Protein 8VEJ (pdb70)

Structure (mmCIF, N/CA/C/O backbone):
data_8VEJ
#
_entry.id   8VEJ
#
_cell.length_a   72.607
_cell.length_b   45.962
_cell.length_c   73.664
_cell.angle_alpha   90.000
_cell.angle_beta   104.050
_cell.angle_gamma   90.000
#
_symmetry.space_group_name_H-M   'P 1 21 1'
#
loop_
_entity.id
_entity.type
_entity.pdbx_description
1 polymer CHD_buttress
2 non-polymer 'CHOLIC ACID'
#
loop_
_atom_site.group_PDB
_atom_site.id
_atom_site.type_symbol
_atom_site.label_atom_id
_atom_site.label_alt_id
_atom_site.label_comp_id
_atom_site.label_asym_id
_atom_site.label_entity_id
_atom_site.label_seq_id
_atom_site.pdbx_PDB_ins_code
_atom_site.Cartn_x
_atom_site.Cartn_y
_atom_site.Cartn_z
_atom_site.occupancy
_atom_site.B_iso_or_equiv
_atom_site.auth_seq_id
_atom_site.auth_comp_id
_atom_site.auth_asym_id
_atom_site.auth_atom_id
_atom_site.pdbx_PDB_model_num
ATOM 1 N N . PRO A 1 3 ? 21.75000 -10.89473 -13.21117 1.000 87.35721 3 PRO A N 1
ATOM 2 C CA . PRO A 1 3 ? 21.85908 -12.16819 -13.93193 1.000 87.36562 3 PRO A CA 1
ATOM 3 C C . PRO A 1 3 ? 21.76737 -13.37514 -13.00370 1.000 92.11674 3 PRO A C 1
ATOM 4 O O . PRO A 1 3 ? 21.65987 -14.50580 -13.47837 1.000 96.02402 3 PRO A O 1
ATOM 8 N N . SER A 1 4 ? 21.80907 -13.13228 -11.69083 1.000 86.58821 4 SER A N 1
ATOM 9 C CA . SER A 1 4 ? 21.65707 -14.21953 -10.73138 1.000 83.69421 4 SER A CA 1
ATOM 10 C C . SER A 1 4 ? 20.26162 -14.82742 -10.76916 1.000 92.39244 4 SER A C 1
ATOM 11 O O . SER A 1 4 ? 20.06931 -15.93871 -10.26422 1.000 90.94290 4 SER A O 1
ATOM 14 N N . ALA A 1 5 ? 19.28674 -14.12546 -11.35295 1.000 94.39729 5 ALA A N 1
ATOM 15 C CA . ALA A 1 5 ? 17.96264 -14.70224 -11.54537 1.000 94.70028 5 ALA A CA 1
ATOM 16 C C . ALA A 1 5 ? 17.97302 -15.83276 -12.56513 1.000 102.94498 5 ALA A C 1
ATOM 17 O O . ALA A 1 5 ? 17.02777 -16.62769 -12.60006 1.000 106.13845 5 ALA A O 1
ATOM 19 N N . GLU A 1 6 ? 19.01475 -15.91748 -13.39710 1.000 114.53174 6 GLU A N 1
ATOM 20 C CA . GLU A 1 6 ? 19.13627 -17.04015 -14.32121 1.000 119.49165 6 GLU A CA 1
ATOM 21 C C . GLU A 1 6 ? 19.40101 -18.34022 -13.57372 1.000 115.96498 6 GLU A C 1
ATOM 22 O O . GLU A 1 6 ? 18.83044 -19.38471 -13.90932 1.000 115.56669 6 GLU A O 1
ATOM 28 N N . ILE A 1 7 ? 20.26684 -18.29479 -12.55853 1.000 109.98467 7 ILE A N 1
ATOM 29 C CA . ILE A 1 7 ? 20.61615 -19.50428 -11.82190 1.000 104.15221 7 ILE A CA 1
ATOM 30 C C . ILE A 1 7 ? 19.43180 -19.99338 -10.99733 1.000 99.85709 7 ILE A C 1
ATOM 31 O O . ILE A 1 7 ? 19.24213 -21.20431 -10.82669 1.000 100.42600 7 ILE A O 1
ATOM 36 N N . PHE A 1 8 ? 18.61089 -19.07437 -10.48391 1.000 96.03928 8 PHE A N 1
ATOM 37 C CA . PHE A 1 8 ? 17.42793 -19.48391 -9.73421 1.000 92.14864 8 PHE A CA 1
ATOM 38 C C . PHE A 1 8 ? 16.37670 -20.09443 -10.65291 1.000 105.32266 8 PHE A C 1
ATOM 39 O O . PHE A 1 8 ? 15.73444 -21.08890 -10.29548 1.000 104.42582 8 PHE A O 1
ATOM 47 N N . GLU A 1 9 ? 16.18841 -19.51336 -11.84093 1.000 124.61687 9 GLU A N 1
ATOM 48 C CA . GLU A 1 9 ? 15.22131 -20.05464 -12.79038 1.000 125.74316 9 GLU A CA 1
ATOM 49 C C . GLU A 1 9 ? 15.62884 -21.43632 -13.28619 1.000 126.54809 9 GLU A C 1
ATOM 50 O O . GLU A 1 9 ? 14.76434 -22.28847 -13.52197 1.000 127.29669 9 GLU A O 1
ATOM 56 N N . ASP A 1 10 ? 16.93175 -21.67945 -13.44439 1.000 99.22547 10 ASP A N 1
ATOM 57 C CA . ASP A 1 10 ? 17.38524 -22.98196 -13.92088 1.000 96.15842 10 ASP A CA 1
ATOM 58 C C . ASP A 1 10 ? 17.16866 -24.06124 -12.86687 1.000 99.62347 10 ASP A C 1
ATOM 59 O O . ASP A 1 10 ? 16.82299 -25.20099 -13.20057 1.000 102.87428 10 ASP A O 1
ATOM 64 N N . PHE A 1 11 ? 17.37470 -23.72447 -11.59034 1.000 92.52911 11 PHE A N 1
ATOM 65 C CA . PHE A 1 11 ? 17.03011 -24.65305 -10.51832 1.000 83.50614 11 PHE A CA 1
ATOM 66 C C . PHE A 1 11 ? 15.53383 -24.92955 -10.49566 1.000 85.78802 11 PHE A C 1
ATOM 67 O O . PHE A 1 11 ? 15.10793 -26.07812 -10.32213 1.000 92.83119 11 PHE A O 1
ATOM 75 N N . LEU A 1 12 ? 14.71927 -23.88541 -10.66873 1.000 92.28740 12 LEU A N 1
ATOM 76 C CA . LEU A 1 12 ? 13.27261 -24.05912 -10.69446 1.000 96.22508 12 LEU A CA 1
ATOM 77 C C . LEU A 1 12 ? 12.81579 -24.88565 -11.88853 1.000 105.16326 12 LEU A C 1
ATOM 78 O O . LEU A 1 12 ? 11.74560 -25.49880 -11.82962 1.000 108.38389 12 LEU A O 1
ATOM 83 N N . ASP A 1 13 ? 13.59742 -24.90936 -12.96607 1.000 107.27335 13 ASP A N 1
ATOM 84 C CA . ASP A 1 13 ? 13.30332 -25.77059 -14.10480 1.000 105.30667 13 ASP A CA 1
ATOM 85 C C . ASP A 1 13 ? 13.57026 -27.22392 -13.73127 1.000 109.12015 13 ASP A C 1
ATOM 86 O O . ASP A 1 13 ? 14.69666 -27.58062 -13.37057 1.000 111.07724 13 ASP A O 1
ATOM 91 N N . TRP A 1 14 ? 12.54032 -28.06246 -13.81792 1.000 113.68449 14 TRP A N 1
ATOM 92 C CA . TRP A 1 14 ? 12.63927 -29.47309 -13.46013 1.000 114.46675 14 TRP A CA 1
ATOM 93 C C . TRP A 1 14 ? 12.57215 -30.31017 -14.73129 1.000 117.41677 14 TRP A C 1
ATOM 94 O O . TRP A 1 14 ? 11.53609 -30.34281 -15.40474 1.000 119.95693 14 TRP A O 1
ATOM 105 N N . TYR A 1 15 ? 13.67549 -30.98546 -15.04667 1.000 104.66603 15 TYR A N 1
ATOM 106 C CA . TYR A 1 15 ? 13.77882 -31.84871 -16.22232 1.000 96.87029 15 TYR A CA 1
ATOM 107 C C . TYR A 1 15 ? 13.36539 -31.12785 -17.50294 1.000 104.19466 15 TYR A C 1
ATOM 108 O O . TYR A 1 15 ? 13.84557 -31.44888 -18.58988 1.000 103.87654 15 TYR A O 1
ATOM 117 N N . GLU A 1 22 ? 21.74730 -37.83535 -14.86652 1.000 112.04253 22 GLU A N 1
ATOM 118 C CA . GLU A 1 22 ? 22.89260 -37.39552 -15.65400 1.000 108.23127 22 GLU A CA 1
ATOM 119 C C . GLU A 1 22 ? 22.61899 -36.05274 -16.32237 1.000 127.25189 22 GLU A C 1
ATOM 120 O O . GLU A 1 22 ? 23.53861 -35.27231 -16.56373 1.000 124.96964 22 GLU A O 1
ATOM 122 N N . GLU A 1 23 ? 21.34344 -35.78972 -16.61427 1.000 142.94114 23 GLU A N 1
ATOM 123 C CA . GLU A 1 23 ? 20.97794 -34.56518 -17.32040 1.000 142.13330 23 GLU A CA 1
ATOM 124 C C . GLU A 1 23 ? 21.27437 -33.32954 -16.47890 1.000 138.78788 23 GLU A C 1
ATOM 125 O O . GLU A 1 23 ? 21.82396 -32.34197 -16.98076 1.000 138.27918 23 GLU A O 1
ATOM 127 N N . ILE A 1 24 ? 20.91575 -33.36521 -15.19416 1.000 117.63036 24 ILE A N 1
ATOM 128 C CA . ILE A 1 24 ? 21.14226 -32.21054 -14.32892 1.000 111.88888 24 ILE A CA 1
ATOM 129 C C . ILE A 1 24 ? 22.63468 -31.98861 -14.11393 1.000 108.76316 24 ILE A C 1
ATOM 130 O O . ILE A 1 24 ? 23.10791 -30.84593 -14.08653 1.000 106.46972 24 ILE A O 1
ATOM 135 N N . ILE A 1 25 ? 23.40127 -33.07262 -13.97686 1.000 104.11305 25 ILE A N 1
ATOM 136 C CA . ILE A 1 25 ? 24.84143 -32.94546 -13.76279 1.000 104.01986 25 ILE A CA 1
ATOM 137 C C . ILE A 1 25 ? 25.50811 -32.31357 -14.97880 1.000 102.47409 25 ILE A C 1
ATOM 138 O O . ILE A 1 25 ? 26.33139 -31.39896 -14.85366 1.000 100.74107 25 ILE A O 1
ATOM 143 N N . GLU A 1 26 ? 25.15839 -32.78881 -16.17605 1.000 96.90313 26 GLU A N 1
ATOM 144 C CA . GLU A 1 26 ? 25.79637 -32.27644 -17.38368 1.000 88.25725 26 GLU A CA 1
ATOM 145 C C . GLU A 1 26 ? 25.34877 -30.85557 -17.70056 1.000 81.94351 26 GLU A C 1
ATOM 146 O O . GLU A 1 26 ? 26.12486 -30.07546 -18.26420 1.000 71.69401 26 GLU A O 1
ATOM 152 N N . SER A 1 27 ? 24.11071 -30.50029 -17.35043 1.000 89.27311 27 SER A N 1
ATOM 153 C CA . SER A 1 27 ? 23.67038 -29.11940 -17.51765 1.000 93.36563 27 SER A CA 1
ATOM 154 C C . SER A 1 27 ? 24.34333 -28.20412 -16.50258 1.000 88.80900 27 SER A C 1
ATOM 155 O O . SER A 1 27 ? 24.71900 -27.07245 -16.83110 1.000 85.41929 27 SER A O 1
ATOM 158 N N . THR A 1 28 ? 24.50456 -28.67839 -15.26475 1.000 85.84483 28 THR A N 1
ATOM 159 C CA . THR A 1 28 ? 25.18523 -27.88691 -14.24452 1.000 80.44371 28 THR A CA 1
ATOM 160 C C . THR A 1 28 ? 26.64340 -27.65292 -14.61742 1.000 82.24477 28 THR A C 1
ATOM 161 O O . THR A 1 28 ? 27.15695 -26.53446 -14.49366 1.000 88.18501 28 THR A O 1
ATOM 165 N N . ASP A 1 29 ? 27.32834 -28.70454 -15.07552 1.000 81.69206 29 ASP A N 1
ATOM 166 C CA . ASP A 1 29 ? 28.71769 -28.55679 -15.49619 1.000 81.48145 29 ASP A CA 1
ATOM 167 C C . ASP A 1 29 ? 28.84505 -27.53818 -16.62110 1.000 89.24403 29 ASP A C 1
ATOM 168 O O . ASP A 1 29 ? 29.79956 -26.75380 -16.65302 1.000 90.87827 29 ASP A O 1
ATOM 173 N N . LYS A 1 30 ? 27.88469 -27.52654 -17.54794 1.000 86.17495 30 LYS A N 1
ATOM 174 C CA . LYS A 1 30 ? 27.91167 -26.54048 -18.62278 1.000 81.74286 30 LYS A CA 1
ATOM 175 C C . LYS A 1 30 ? 27.64919 -25.13645 -18.09280 1.000 87.51876 30 LYS A C 1
ATOM 176 O O . LYS A 1 30 ? 28.25043 -24.16671 -18.56833 1.000 98.63298 30 LYS A O 1
ATOM 182 N N . ARG A 1 31 ? 26.75744 -25.00691 -17.10701 1.000 83.36298 31 ARG A N 1
ATOM 183 C CA . ARG A 1 31 ? 26.44516 -23.68816 -16.56440 1.000 82.75898 31 ARG A CA 1
ATOM 184 C C . ARG A 1 31 ? 27.60450 -23.13653 -15.74396 1.000 87.00994 31 ARG A C 1
ATOM 185 O O . ARG A 1 31 ? 27.88991 -21.93441 -15.79475 1.000 93.12653 31 ARG A O 1
ATOM 193 N N . VAL A 1 32 ? 28.27969 -23.99573 -14.97751 1.000 85.25653 32 VAL A N 1
ATOM 194 C CA . VAL A 1 32 ? 29.45713 -23.55846 -14.23110 1.000 85.29172 32 VAL A CA 1
ATOM 195 C C . VAL A 1 32 ? 30.56829 -23.15591 -15.19259 1.000 97.90007 32 VAL A C 1
ATOM 196 O O . VAL A 1 32 ? 31.21224 -22.11267 -15.02774 1.000 99.33928 32 VAL A O 1
ATOM 200 N N . GLU A 1 33 ? 30.80304 -23.97769 -16.21886 1.000 105.45051 33 GLU A N 1
ATOM 201 C CA . GLU A 1 33 ? 31.80409 -23.64293 -17.22570 1.000 103.51278 33 GLU A CA 1
ATOM 202 C C . GLU A 1 33 ? 31.40444 -22.41154 -18.02772 1.000 107.48340 33 GLU A C 1
ATOM 203 O O . GLU A 1 33 ? 32.27541 -21.68849 -18.52430 1.000 111.23519 33 GLU A O 1
ATOM 209 N N . ALA A 1 34 ? 30.10157 -22.15689 -18.16683 1.000 107.54596 34 ALA A N 1
ATOM 210 C CA . ALA A 1 34 ? 29.65571 -20.95174 -18.85758 1.000 114.48050 34 ALA A CA 1
ATOM 211 C C . ALA A 1 34 ? 29.96477 -19.70685 -18.03618 1.000 122.83350 34 ALA A C 1
ATOM 212 O O . ALA A 1 34 ? 30.46368 -18.70930 -18.56702 1.000 132.99224 34 ALA A O 1
ATOM 214 N N . ILE A 1 35 ? 29.68004 -19.74965 -16.73234 1.000 114.69879 35 ILE A N 1
ATOM 215 C CA . ILE A 1 35 ? 29.94433 -18.59819 -15.87425 1.000 114.93536 35 ILE A CA 1
ATOM 216 C C . ILE A 1 35 ? 31.44054 -18.32402 -15.78761 1.000 112.57376 35 ILE A C 1
ATOM 217 O O . ILE A 1 35 ? 31.86338 -17.16786 -15.65648 1.000 121.82900 35 ILE A O 1
ATOM 222 N N . VAL A 1 36 ? 32.26517 -19.36984 -15.87999 1.000 104.03689 36 VAL A N 1
ATOM 223 C CA . VAL A 1 36 ? 33.71388 -19.17951 -15.87945 1.000 108.09901 36 VAL A CA 1
ATOM 224 C C . VAL A 1 36 ? 34.14358 -18.38709 -17.10815 1.000 118.55126 36 VAL A C 1
ATOM 225 O O . VAL A 1 36 ? 34.87737 -17.39655 -17.00675 1.000 127.06124 36 VAL A O 1
ATOM 229 N N . GLU A 1 37 ? 33.68713 -18.80826 -18.28823 1.000 105.16652 37 GLU A N 1
ATOM 230 C CA . GLU A 1 37 ? 34.00711 -18.10311 -19.52223 1.000 114.41617 37 GLU A CA 1
ATOM 231 C C . GLU A 1 37 ? 33.19660 -16.82603 -19.70343 1.000 126.81780 37 GLU A C 1
ATOM 232 O O . GLU A 1 37 ? 33.43862 -16.09295 -20.66788 1.000 129.94172 37 GLU A O 1
ATOM 238 N N . GLU A 1 38 ? 32.24291 -16.54686 -18.81277 1.000 164.20864 38 GLU A N 1
ATOM 239 C CA . GLU A 1 38 ? 31.49754 -15.29515 -18.84247 1.000 164.19732 38 GLU A CA 1
ATOM 240 C C . GLU A 1 38 ? 32.03896 -14.25425 -17.87303 1.000 163.82820 38 GLU A C 1
ATOM 241 O O . GLU A 1 38 ? 31.81723 -13.05762 -18.08800 1.000 163.89786 38 GLU A O 1
ATOM 247 N N . LEU A 1 39 ? 32.73320 -14.67629 -16.81588 1.000 142.29610 39 LEU A N 1
ATOM 248 C CA . LEU A 1 39 ? 33.39562 -13.75477 -15.90386 1.000 132.46110 39 LEU A CA 1
ATOM 249 C C . LEU A 1 39 ? 34.86746 -13.55019 -16.23605 1.000 134.20556 39 LEU A C 1
ATOM 250 O O . LEU A 1 39 ? 35.48198 -12.61853 -15.70580 1.000 129.33302 39 LEU A O 1
ATOM 255 N N . GLY A 1 40 ? 35.44240 -14.39484 -17.08510 1.000 130.20271 40 GLY A N 1
ATOM 256 C CA . GLY A 1 40 ? 36.78706 -14.21481 -17.60910 1.000 126.92423 40 GLY A CA 1
ATOM 257 C C . GLY A 1 40 ? 37.93808 -14.73636 -16.77201 1.000 119.20000 40 GLY A C 1
ATOM 258 O O . GLY A 1 40 ? 38.92355 -15.23551 -17.31919 1.000 123.85060 40 GLY A O 1
ATOM 259 N N . GLY A 1 41 ? 37.83127 -14.63132 -15.45028 1.000 128.44445 41 GLY A N 1
ATOM 260 C CA . GLY A 1 41 ? 38.94800 -14.98067 -14.59468 1.000 133.02345 41 GLY A CA 1
ATOM 261 C C . GLY A 1 41 ? 39.22829 -16.47161 -14.57583 1.000 129.83498 41 GLY A C 1
ATOM 262 O O . GLY A 1 41 ? 38.34031 -17.30478 -14.75747 1.000 122.35439 41 GLY A O 1
ATOM 263 N N . GLU A 1 42 ? 40.49627 -16.80505 -14.35037 1.000 125.52889 42 GLU A N 1
ATOM 264 C CA . GLU A 1 42 ? 40.91478 -18.19305 -14.23532 1.000 120.51430 42 GLU A CA 1
ATOM 265 C C . GLU A 1 42 ? 40.53387 -18.75373 -12.86963 1.000 126.29474 42 GLU A C 1
ATOM 266 O O . GLU A 1 42 ? 40.45666 -18.02786 -11.87428 1.000 126.78956 42 GLU A O 1
ATOM 272 N N . LEU A 1 43 ? 40.28989 -20.06095 -12.83221 1.000 109.99022 43 LEU A N 1
ATOM 273 C CA . LEU A 1 43 ? 39.84756 -20.72786 -11.61593 1.000 90.88323 43 LEU A CA 1
ATOM 274 C C . LEU A 1 43 ? 41.04138 -21.14025 -10.76489 1.000 87.23896 43 LEU A C 1
ATOM 275 O O . LEU A 1 43 ? 42.06582 -21.59191 -11.28470 1.000 84.45591 43 LEU A O 1
ATOM 280 N N . THR A 1 44 ? 40.89856 -20.98482 -9.45275 1.000 82.40529 44 THR A N 1
ATOM 281 C CA . THR A 1 44 ? 41.94429 -21.34342 -8.50795 1.000 73.61242 44 THR A CA 1
ATOM 282 C C . THR A 1 44 ? 41.71965 -22.75281 -7.96782 1.000 70.04731 44 THR A C 1
ATOM 283 O O . THR A 1 44 ? 40.62515 -23.31357 -8.06063 1.000 69.47748 44 THR A O 1
ATOM 287 N N . GLU A 1 45 ? 42.78430 -23.31987 -7.39061 1.000 69.22676 45 GLU A N 1
ATOM 288 C CA . GLU A 1 45 ? 42.71899 -24.68960 -6.88638 1.000 69.88855 45 GLU A CA 1
ATOM 289 C C . GLU A 1 45 ? 41.64866 -24.84006 -5.81247 1.000 71.45174 45 GLU A C 1
ATOM 290 O O . GLU A 1 45 ? 40.98733 -25.88195 -5.72912 1.000 74.01275 45 GLU A O 1
ATOM 296 N N . GLU A 1 46 ? 41.46868 -23.81463 -4.97644 1.000 73.13947 46 GLU A N 1
ATOM 297 C CA . GLU A 1 46 ? 40.41513 -23.85960 -3.96744 1.000 68.07283 46 GLU A CA 1
ATOM 298 C C . GLU A 1 46 ? 39.04627 -24.00165 -4.61962 1.000 74.81755 46 GLU A C 1
ATOM 299 O O . GLU A 1 46 ? 38.24170 -24.85550 -4.22867 1.000 76.34634 46 GLU A O 1
ATOM 305 N N . MET A 1 47 ? 38.76924 -23.17295 -5.62830 1.000 86.29508 47 MET A N 1
ATOM 306 C CA . MET A 1 47 ? 37.48274 -23.24066 -6.30908 1.000 84.20901 47 MET A CA 1
ATOM 307 C C . MET A 1 47 ? 37.38687 -24.47223 -7.19994 1.000 80.21659 47 MET A C 1
ATOM 308 O O . MET A 1 47 ? 36.29676 -25.03118 -7.36461 1.000 79.12825 47 MET A O 1
ATOM 313 N N . LYS A 1 48 ? 38.51010 -24.90823 -7.77866 1.000 72.37912 48 LYS A N 1
ATOM 314 C CA . LYS A 1 48 ? 38.51051 -26.13730 -8.56666 1.000 67.92783 48 LYS A CA 1
ATOM 315 C C . LYS A 1 48 ? 38.14502 -27.34094 -7.70804 1.000 77.47521 48 LYS A C 1
ATOM 316 O O . LYS A 1 48 ? 37.40652 -28.22907 -8.15010 1.000 72.98213 48 LYS A O 1
ATOM 322 N N . GLU A 1 49 ? 38.65633 -27.38897 -6.47645 1.000 77.34886 49 GLU A N 1
ATOM 323 C CA . GLU A 1 49 ? 38.37026 -28.51028 -5.58975 1.000 75.39565 49 GLU A CA 1
ATOM 324 C C . GLU A 1 49 ? 36.99789 -28.39006 -4.94148 1.000 74.81894 49 GLU A C 1
ATOM 325 O O . GLU A 1 49 ? 36.37381 -29.41086 -4.63059 1.000 73.35517 49 GLU A O 1
ATOM 331 N N . ALA A 1 50 ? 36.51556 -27.16370 -4.72594 1.000 78.85698 50 ALA A N 1
ATOM 332 C CA . ALA A 1 50 ? 35.15379 -26.98857 -4.23486 1.000 77.93303 50 ALA A CA 1
ATOM 333 C C . ALA A 1 50 ? 34.12979 -27.43456 -5.26939 1.000 79.06597 50 ALA A C 1
ATOM 334 O O . ALA A 1 50 ? 33.05900 -27.93420 -4.90541 1.000 78.40624 50 ALA A O 1
ATOM 336 N N . LEU A 1 51 ? 34.44128 -27.26661 -6.55722 1.000 83.89375 51 LEU A N 1
ATOM 337 C CA . LEU A 1 51 ? 33.53620 -27.72301 -7.60661 1.000 78.80514 51 LEU A CA 1
ATOM 338 C C . LEU A 1 51 ? 33.49480 -29.24422 -7.67620 1.000 81.37365 51 LEU A C 1
ATOM 339 O O . LEU A 1 51 ? 32.43273 -29.83151 -7.91400 1.000 81.30351 51 LEU A O 1
ATOM 344 N N . ALA A 1 52 ? 34.64146 -29.89901 -7.47653 1.000 73.98317 52 ALA A N 1
ATOM 345 C CA . ALA A 1 52 ? 34.66481 -31.35785 -7.45956 1.000 78.28721 52 ALA A CA 1
ATOM 346 C C . ALA A 1 52 ? 33.87467 -31.90627 -6.27860 1.000 76.37374 52 ALA A C 1
ATOM 347 O O . ALA A 1 52 ? 33.23122 -32.95676 -6.38834 1.000 77.99125 52 ALA A O 1
ATOM 349 N N . MET A 1 53 ? 33.91278 -31.20900 -5.14044 1.000 75.43104 53 MET A N 1
ATOM 350 C CA . MET A 1 53 ? 33.10923 -31.61971 -3.99405 1.000 75.13000 53 MET A CA 1
ATOM 351 C C . MET A 1 53 ? 31.62189 -31.49851 -4.29816 1.000 80.87269 53 MET A C 1
ATOM 352 O O . MET A 1 53 ? 30.82485 -32.35452 -3.89639 1.000 82.41511 53 MET A O 1
ATOM 357 N N . ALA A 1 54 ? 31.22987 -30.43905 -5.01045 1.000 83.13831 54 ALA A N 1
ATOM 358 C CA . ALA A 1 54 ? 29.82616 -30.26058 -5.36278 1.000 77.67287 54 ALA A CA 1
ATOM 359 C C . ALA A 1 54 ? 29.37639 -31.26699 -6.41308 1.000 83.66552 54 ALA A C 1
ATOM 360 O O . ALA A 1 54 ? 28.21885 -31.70017 -6.39655 1.000 88.21391 54 ALA A O 1
ATOM 362 N N . ARG A 1 55 ? 30.26717 -31.64803 -7.33142 1.000 82.59223 55 ARG A N 1
ATOM 363 C CA . ARG A 1 55 ? 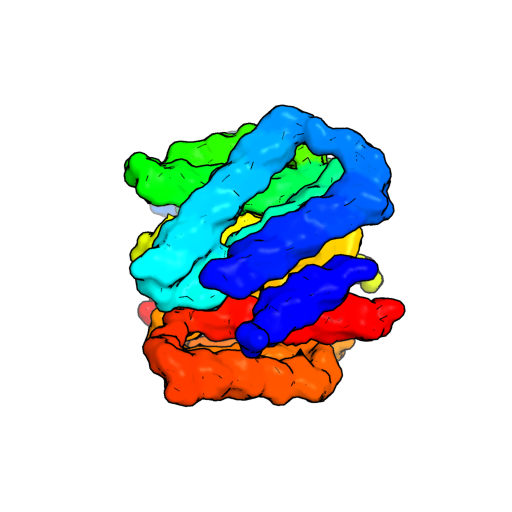29.91029 -32.63417 -8.34460 1.000 84.30091 55 ARG A CA 1
ATOM 364 C C . ARG A 1 55 ? 29.86530 -34.04502 -7.77421 1.000 89.42709 55 ARG A C 1
ATOM 365 O O . ARG A 1 55 ? 29.09646 -34.88109 -8.26178 1.000 93.81758 55 ARG A O 1
ATOM 373 N N . ALA A 1 56 ? 30.67507 -34.32890 -6.75194 1.000 91.36637 56 ALA A N 1
ATOM 374 C CA . ALA A 1 56 ? 30.57174 -35.61263 -6.06869 1.000 93.96198 56 ALA A CA 1
ATOM 375 C C . ALA A 1 56 ? 29.32237 -35.68120 -5.20267 1.000 98.57913 56 ALA A C 1
ATOM 376 O O . ALA A 1 56 ? 28.73189 -36.75667 -5.05042 1.000 101.37319 56 ALA A O 1
ATOM 378 N N . ALA A 1 57 ? 28.90705 -34.54857 -4.63113 1.000 95.79286 57 ALA A N 1
ATOM 379 C CA . ALA A 1 57 ? 27.70775 -34.53196 -3.80150 1.000 95.34847 57 ALA A CA 1
ATOM 380 C C . ALA A 1 57 ? 26.45186 -34.72457 -4.64073 1.000 103.32791 57 ALA A C 1
ATOM 381 O O . ALA A 1 57 ? 25.56482 -35.50236 -4.27006 1.000 114.67159 57 ALA A O 1
ATOM 383 N N . MET A 1 58 ? 26.35482 -34.02441 -5.77349 1.000 96.98221 58 MET A N 1
ATOM 384 C CA . MET A 1 58 ? 25.19657 -34.19203 -6.64173 1.000 100.13315 58 MET A CA 1
ATOM 385 C C . MET A 1 58 ? 25.19468 -35.54733 -7.33616 1.000 104.90424 58 MET A C 1
ATOM 386 O O . MET A 1 58 ? 24.12432 -36.03471 -7.71376 1.000 102.78300 58 MET A O 1
ATOM 391 N N . ALA A 1 59 ? 26.36388 -36.16888 -7.50821 1.000 111.21285 59 ALA A N 1
ATOM 392 C CA . ALA A 1 59 ? 26.39621 -37.53612 -8.01372 1.000 113.14523 59 ALA A CA 1
ATOM 393 C C . ALA A 1 59 ? 25.93026 -38.52799 -6.95663 1.000 114.32148 59 ALA A C 1
ATOM 394 O O . ALA A 1 59 ? 25.39338 -39.58860 -7.29645 1.000 117.91031 59 ALA A O 1
ATOM 396 N N . ALA A 1 60 ? 26.12557 -38.20308 -5.67592 1.000 122.80880 60 ALA A N 1
ATOM 397 C CA . ALA A 1 60 ? 25.62856 -39.06585 -4.60961 1.000 118.22947 60 ALA A CA 1
ATOM 398 C C . ALA A 1 60 ? 24.11425 -38.96395 -4.48239 1.000 122.53457 60 ALA A C 1
ATOM 399 O O . ALA A 1 60 ? 23.44192 -39.95877 -4.18670 1.000 129.09926 60 ALA A O 1
ATOM 401 N N . PHE A 1 61 ? 23.55944 -37.76807 -4.69622 1.000 120.64161 61 PHE A N 1
ATOM 402 C CA . PHE A 1 61 ? 22.11006 -37.61544 -4.71786 1.000 120.70758 61 PHE A CA 1
ATOM 403 C C . PHE A 1 61 ? 21.48747 -38.24181 -5.95831 1.000 120.24959 61 PHE A C 1
ATOM 404 O O . PHE A 1 61 ? 20.30366 -38.59493 -5.93072 1.000 119.41552 61 PHE A O 1
ATOM 412 N N . GLU A 1 62 ? 22.25470 -38.38372 -7.04129 1.000 118.13733 62 GLU A N 1
ATOM 413 C CA . GLU A 1 62 ? 21.75216 -39.06351 -8.23111 1.000 110.09184 62 GLU A CA 1
ATOM 414 C C . GLU A 1 62 ? 21.48295 -40.53585 -7.94791 1.000 103.49804 62 GLU A C 1
ATOM 415 O O . GLU A 1 62 ? 20.37167 -41.03219 -8.16531 1.000 98.96411 62 GLU A O 1
ATOM 421 N N . LYS A 1 63 ? 22.49951 -41.25171 -7.46015 1.000 109.00102 63 LYS A N 1
ATOM 422 C CA . LYS A 1 63 ? 22.38279 -42.69003 -7.25114 1.000 112.46261 63 LYS A CA 1
ATOM 423 C C . LYS A 1 63 ? 21.32170 -43.04706 -6.21877 1.000 115.78429 63 LYS A C 1
ATOM 424 O O . LYS A 1 63 ? 20.81164 -44.17262 -6.23671 1.000 119.29089 63 LYS A O 1
ATOM 430 N N . GLU A 1 64 ? 20.97610 -42.12245 -5.32452 1.000 116.86123 64 GLU A N 1
ATOM 431 C CA . GLU A 1 64 ? 19.97568 -42.37031 -4.29624 1.000 117.79333 64 GLU A CA 1
ATOM 432 C C . GLU A 1 64 ? 18.67039 -41.62727 -4.55687 1.000 121.89014 64 GLU A C 1
ATOM 433 O O . GLU A 1 64 ? 17.76520 -41.66655 -3.71572 1.000 126.72208 64 GLU A O 1
ATOM 439 N N . GLY A 1 65 ? 18.55374 -40.95177 -5.69552 1.000 117.24540 65 GLY A N 1
ATOM 440 C CA . GLY A 1 65 ? 17.28245 -40.39802 -6.13615 1.000 113.58056 65 GLY A CA 1
ATOM 441 C C . GLY A 1 65 ? 16.74489 -39.23395 -5.33229 1.000 111.65457 65 GLY A C 1
ATOM 442 O O . GLY A 1 65 ? 15.53413 -39.16785 -5.08417 1.000 101.14261 65 GLY A O 1
ATOM 443 N N . ASP A 1 66 ? 17.60815 -38.31001 -4.92392 1.000 108.54183 66 ASP A N 1
ATOM 444 C CA . ASP A 1 66 ? 17.19058 -37.10574 -4.21203 1.000 101.01716 66 ASP A CA 1
ATOM 445 C C . ASP A 1 66 ? 17.29456 -35.91766 -5.16425 1.000 96.26281 66 ASP A C 1
ATOM 446 O O . ASP A 1 66 ? 18.20848 -35.09290 -5.08115 1.000 98.28050 66 ASP A O 1
ATOM 451 N N . VAL A 1 67 ? 16.32457 -35.83686 -6.07863 1.000 96.71122 67 VAL A N 1
ATOM 452 C CA . VAL A 1 67 ? 16.41407 -34.90460 -7.19760 1.000 85.23332 67 VAL A CA 1
ATOM 453 C C . VAL A 1 67 ? 16.32395 -33.45555 -6.72623 1.000 84.21201 67 VAL A C 1
ATOM 454 O O . VAL A 1 67 ? 16.85406 -32.54968 -7.38284 1.000 87.56028 67 VAL A O 1
ATOM 458 N N . PHE A 1 68 ? 15.67395 -33.20497 -5.58804 1.000 80.72984 68 PHE A N 1
ATOM 459 C CA . PHE A 1 68 ? 15.57378 -31.83554 -5.09171 1.000 81.83991 68 PHE A CA 1
ATOM 460 C C . PHE A 1 68 ? 16.92314 -31.33334 -4.59173 1.000 81.68405 68 PHE A C 1
ATOM 461 O O . PHE A 1 68 ? 17.40043 -30.27530 -5.01898 1.000 80.25141 68 PHE A O 1
ATOM 469 N N . ARG A 1 69 ? 17.54983 -32.07982 -3.67771 1.000 84.71011 69 ARG A N 1
ATOM 470 C CA . ARG A 1 69 ? 18.87564 -31.70967 -3.19291 1.000 80.97377 69 ARG A CA 1
ATOM 471 C C . ARG A 1 69 ? 19.89589 -31.69057 -4.32215 1.000 77.79683 69 ARG A C 1
ATOM 472 O O . ARG A 1 69 ? 20.83618 -30.88816 -4.29601 1.000 78.79244 69 ARG A O 1
ATOM 480 N N . LEU A 1 70 ? 19.72576 -32.56894 -5.31344 1.000 80.69906 70 LEU A N 1
ATOM 481 C CA . LEU A 1 70 ? 20.62846 -32.62979 -6.45857 1.000 81.97455 70 LEU A CA 1
ATOM 482 C C . LEU A 1 70 ? 20.77624 -31.26707 -7.12550 1.000 79.61737 70 LEU A C 1
ATOM 483 O O . LEU A 1 70 ? 21.87197 -30.69758 -7.17655 1.000 77.51738 70 LEU A O 1
ATOM 488 N N . ALA A 1 71 ? 19.67060 -30.72538 -7.64063 1.000 83.90830 71 ALA A N 1
ATOM 489 C CA . ALA A 1 71 ? 19.71877 -29.42781 -8.30114 1.000 74.51730 71 ALA A CA 1
ATOM 490 C C . ALA A 1 71 ? 20.01763 -28.29601 -7.32729 1.000 76.59405 71 ALA A C 1
ATOM 491 O O . ALA A 1 71 ? 20.48654 -27.23595 -7.75499 1.000 78.46886 71 ALA A O 1
ATOM 493 N N . SER A 1 72 ? 19.75857 -28.49608 -6.03236 1.000 70.83650 72 SER A N 1
ATOM 494 C CA . SER A 1 72 ? 20.13293 -27.49298 -5.04105 1.000 67.52897 72 SER A CA 1
ATOM 495 C C . SER A 1 72 ? 21.64680 -27.34962 -4.95228 1.000 70.76771 72 SER A C 1
ATOM 496 O O . SER A 1 72 ? 22.16665 -26.23522 -4.82017 1.000 68.89048 72 SER A O 1
ATOM 499 N N . VAL A 1 73 ? 22.37111 -28.46869 -5.02369 1.000 72.58025 73 VAL A N 1
ATOM 500 C CA . VAL A 1 73 ? 23.82927 -28.41392 -4.99701 1.000 66.20929 73 VAL A CA 1
ATOM 501 C C . VAL A 1 73 ? 24.36299 -27.78153 -6.27566 1.000 68.68234 73 VAL A C 1
ATOM 502 O O . VAL A 1 73 ? 25.31599 -26.99339 -6.24383 1.000 72.77666 73 VAL A O 1
ATOM 506 N N . GLY A 1 74 ? 23.76004 -28.11336 -7.41958 1.000 68.68733 74 GLY A N 1
ATOM 507 C CA . GLY A 1 74 ? 24.19558 -27.52296 -8.67304 1.000 66.35826 74 GLY A CA 1
ATOM 508 C C . GLY A 1 74 ? 24.00535 -26.02078 -8.72040 1.000 67.34554 74 GLY A C 1
ATOM 509 O O . GLY A 1 74 ? 24.79858 -25.30986 -9.34349 1.000 67.88651 74 GLY A O 1
ATOM 510 N N . ALA A 1 75 ? 22.95903 -25.51556 -8.06324 1.000 67.85167 75 ALA A N 1
ATOM 511 C CA . ALA A 1 75 ? 22.73984 -24.07408 -8.02251 1.000 65.99748 75 ALA A CA 1
ATOM 512 C C . ALA A 1 75 ? 23.78147 -23.38207 -7.15317 1.000 74.98417 75 ALA A C 1
ATOM 513 O O . ALA A 1 75 ? 24.21248 -22.26484 -7.46184 1.000 75.38442 75 ALA A O 1
ATOM 515 N N . THR A 1 76 ? 24.19862 -24.03059 -6.06300 1.000 75.73796 76 THR A N 1
ATOM 516 C CA . THR A 1 76 ? 25.18852 -23.42738 -5.17640 1.000 72.51735 76 THR A CA 1
ATOM 517 C C . THR A 1 76 ? 26.53663 -23.28008 -5.87019 1.000 69.11816 76 THR A C 1
ATOM 518 O O . THR A 1 76 ? 27.21383 -22.25878 -5.70884 1.000 70.92990 76 THR A O 1
ATOM 522 N N . ALA A 1 77 ? 26.94114 -24.28655 -6.64851 1.000 66.91872 77 ALA A N 1
ATOM 523 C CA . ALA A 1 77 ? 28.20668 -24.19822 -7.36956 1.000 66.43478 77 ALA A CA 1
ATOM 524 C C . ALA A 1 77 ? 28.15881 -23.11600 -8.44125 1.000 68.97053 77 ALA A C 1
ATOM 525 O O . ALA A 1 77 ? 29.14535 -22.40098 -8.65312 1.000 70.45035 77 ALA A O 1
ATOM 527 N N . ALA A 1 78 ? 27.01927 -22.97730 -9.12400 1.000 75.36406 78 ALA A N 1
ATOM 528 C CA . ALA A 1 78 ? 26.89710 -21.95641 -10.16017 1.000 67.19470 78 ALA A CA 1
ATOM 529 C C . ALA A 1 78 ? 26.86876 -20.55656 -9.55915 1.000 69.53279 78 ALA A C 1
ATOM 530 O O . ALA A 1 78 ? 27.45061 -19.62181 -10.12107 1.000 72.27148 78 ALA A O 1
ATOM 532 N N . LEU A 1 79 ? 26.18884 -20.38741 -8.42344 1.000 66.71565 79 LEU A N 1
ATOM 533 C CA . LEU A 1 79 ? 26.20672 -19.09482 -7.74831 1.000 63.48814 79 LEU A CA 1
ATOM 534 C C . LEU A 1 79 ? 27.56534 -18.81434 -7.12240 1.000 83.86937 79 LEU A C 1
ATOM 535 O O . LEU A 1 79 ? 27.98343 -17.65349 -7.04324 1.000 73.80660 79 LEU A O 1
ATOM 540 N N . MET A 1 80 ? 28.26371 -19.86216 -6.67841 1.000 64.89236 80 MET A N 1
ATOM 541 C CA . MET A 1 80 ? 29.57549 -19.68530 -6.06463 1.000 61.13638 80 MET A CA 1
ATOM 542 C C . MET A 1 80 ? 30.57246 -19.08664 -7.04875 1.000 65.41883 80 MET A C 1
ATOM 543 O O . MET A 1 80 ? 31.34227 -18.18626 -6.69332 1.000 67.24512 80 MET A O 1
ATOM 548 N N . VAL A 1 81 ? 30.57201 -19.56880 -8.29253 1.000 74.50776 81 VAL A N 1
ATOM 549 C CA . VAL A 1 81 ? 31.50209 -19.03213 -9.27983 1.000 78.03440 81 VAL A CA 1
ATOM 550 C C . VAL A 1 81 ? 31.04254 -17.66757 -9.78123 1.000 76.30763 81 VAL A C 1
ATOM 551 O O . VAL A 1 81 ? 31.86753 -16.85579 -10.21531 1.000 74.01494 81 VAL A O 1
ATOM 555 N N . TRP A 1 82 ? 29.73694 -17.38680 -9.73233 1.000 70.22786 82 TRP A N 1
ATOM 556 C CA . TRP A 1 82 ? 29.24961 -16.08479 -10.17822 1.000 6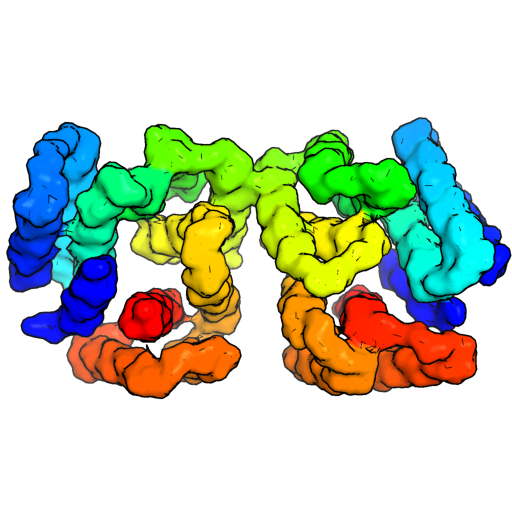6.96250 82 TRP A CA 1
ATOM 557 C C . TRP A 1 82 ? 29.70633 -14.97383 -9.24196 1.000 67.75843 82 TRP A C 1
ATOM 558 O O . TRP A 1 82 ? 30.01193 -13.86253 -9.68972 1.000 69.46902 82 TRP A O 1
ATOM 569 N N . PHE A 1 83 ? 29.75449 -15.25258 -7.94017 1.000 69.19099 83 PHE A N 1
ATOM 570 C CA . PHE A 1 83 ? 30.19102 -14.28546 -6.94457 1.000 66.98667 83 PHE A CA 1
ATOM 571 C C . PHE A 1 83 ? 31.67575 -14.41018 -6.62216 1.000 66.45616 83 PHE A C 1
ATOM 572 O O . PHE A 1 83 ? 32.11056 -13.94840 -5.56076 1.000 64.40134 83 PHE A O 1
ATOM 580 N N . HIS A 1 84 ? 32.45382 -15.03287 -7.51198 1.000 68.20048 84 HIS A N 1
ATOM 581 C CA . HIS A 1 84 ? 33.89221 -15.17230 -7.30179 1.000 64.82754 84 HIS A CA 1
ATOM 582 C C . HIS A 1 84 ? 34.55517 -13.82061 -7.07095 1.000 66.05191 84 HIS A C 1
ATOM 583 O O . HIS A 1 84 ? 35.37576 -13.66165 -6.15965 1.000 60.41664 84 HIS A O 1
ATOM 590 N N . LEU A 1 85 ? 34.20588 -12.83422 -7.88968 1.000 77.43082 85 LEU A N 1
ATOM 591 C CA . LEU A 1 85 ? 34.81975 -11.51581 -7.84181 1.000 69.13012 85 LEU A CA 1
ATOM 592 C C . LEU A 1 85 ? 33.84719 -10.40063 -7.49993 1.000 65.94514 85 LEU A C 1
ATOM 593 O O . LEU A 1 85 ? 34.26285 -9.40174 -6.90979 1.000 57.17883 85 LEU A O 1
ATOM 598 N N . ARG A 1 86 ? 32.56873 -10.54134 -7.85502 1.000 77.39313 86 ARG A N 1
ATOM 599 C CA . ARG A 1 86 ? 31.60807 -9.46916 -7.61726 1.000 72.57322 86 ARG A CA 1
ATOM 600 C C . ARG A 1 86 ? 31.32632 -9.30047 -6.12898 1.000 68.69683 86 ARG A C 1
ATOM 601 O O . ARG A 1 86 ? 31.45337 -8.19789 -5.58352 1.000 68.54557 86 ARG A O 1
ATOM 609 N N . ASN A 1 87 ? 30.94274 -10.38407 -5.45405 1.000 63.45205 87 ASN A N 1
ATOM 610 C CA . ASN A 1 87 ? 30.65046 -10.37214 -4.01973 1.000 63.52036 87 ASN A CA 1
ATOM 611 C C . ASN A 1 87 ? 31.44012 -11.51432 -3.38811 1.000 65.26558 87 ASN A C 1
ATOM 612 O O . ASN A 1 87 ? 30.96525 -12.65161 -3.32696 1.000 64.68567 87 ASN A O 1
ATOM 617 N N . ILE A 1 88 ? 32.64758 -11.19681 -2.91521 1.000 62.51395 88 ILE A N 1
ATOM 618 C CA . ILE A 1 88 ? 33.54057 -12.23451 -2.39387 1.000 59.95457 88 ILE A CA 1
ATOM 619 C C . ILE A 1 88 ? 32.98023 -12.92869 -1.15522 1.000 63.78398 88 ILE A C 1
ATOM 620 O O . ILE A 1 88 ? 33.04723 -14.16704 -1.08865 1.000 69.25965 88 ILE A O 1
ATOM 625 N N . PRO A 1 89 ? 32.43642 -12.22462 -0.15135 1.000 64.26755 89 PRO A N 1
ATOM 626 C CA . PRO A 1 89 ? 31.91741 -12.95157 1.02268 1.000 60.60919 89 PRO A CA 1
ATOM 627 C C . PRO A 1 89 ? 30.75416 -13.87887 0.70975 1.000 58.60697 89 PRO A C 1
ATOM 628 O O . PRO A 1 89 ? 30.56639 -14.87543 1.42032 1.000 57.13311 89 PRO A O 1
ATOM 632 N N . LEU A 1 90 ? 29.96296 -13.58828 -0.32694 1.000 53.79959 90 LEU A N 1
ATOM 633 C CA . LEU A 1 90 ? 28.87215 -14.49059 -0.68749 1.000 51.70560 90 LEU A CA 1
ATOM 634 C C . LEU A 1 90 ? 29.40309 -15.81964 -1.20790 1.000 52.28134 90 LEU A C 1
ATOM 635 O O . LEU A 1 90 ? 28.80918 -16.87349 -0.95075 1.000 51.89155 90 LEU A O 1
ATOM 640 N N . ALA A 1 91 ? 30.51476 -15.78991 -1.94825 1.000 52.25054 91 ALA A N 1
ATOM 641 C CA . ALA A 1 91 ? 31.15018 -17.03300 -2.37030 1.000 52.74715 91 ALA A CA 1
ATOM 642 C C . ALA A 1 91 ? 31.56734 -17.87295 -1.17229 1.000 58.80148 91 ALA A C 1
ATOM 643 O O . ALA A 1 91 ? 31.54950 -19.10735 -1.24149 1.000 60.51201 91 ALA A O 1
ATOM 645 N N . GLY A 1 92 ? 31.94163 -17.22407 -0.06807 1.000 62.13290 92 GLY A N 1
ATOM 646 C CA . GLY A 1 92 ? 32.21490 -17.96241 1.15224 1.000 64.01855 92 GLY A CA 1
ATOM 647 C C . GLY A 1 92 ? 30.97795 -18.64289 1.70483 1.000 93.69404 92 GLY A C 1
ATOM 648 O O . GLY A 1 92 ? 31.05330 -19.75618 2.22717 1.000 69.36197 92 GLY A O 1
ATOM 649 N N . ILE A 1 93 ? 29.82081 -17.98487 1.59232 1.000 53.28106 93 ILE A N 1
ATOM 650 C CA . ILE A 1 93 ? 28.56981 -18.59135 2.04238 1.000 46.75370 93 ILE A CA 1
ATOM 651 C C . ILE A 1 93 ? 28.26388 -19.84409 1.23185 1.000 49.39619 93 ILE A C 1
ATOM 652 O O . ILE A 1 93 ? 27.79336 -20.85352 1.77129 1.000 50.23027 93 ILE A O 1
ATOM 657 N N . ALA A 1 94 ? 28.53466 -19.80337 -0.07431 1.000 54.32377 94 ALA A N 1
ATOM 658 C CA . ALA A 1 94 ? 28.23251 -20.94682 -0.92821 1.000 52.06652 94 ALA A CA 1
ATOM 659 C C . ALA A 1 94 ? 29.19393 -22.10181 -0.67631 1.000 54.74244 94 ALA A C 1
ATOM 660 O O . ALA A 1 94 ? 28.77122 -23.26103 -0.59565 1.000 56.79512 94 ALA A O 1
ATOM 662 N N . ARG A 1 95 ? 30.48930 -21.80824 -0.54601 1.000 59.57009 95 ARG A N 1
ATOM 663 C CA . ARG A 1 95 ? 31.47588 -22.87147 -0.39581 1.000 60.49673 95 ARG A CA 1
ATOM 664 C C . ARG A 1 95 ? 31.56780 -23.38487 1.03662 1.000 59.67977 95 ARG A C 1
ATOM 665 O O . ARG A 1 95 ? 31.92887 -24.54861 1.24420 1.000 61.03907 95 ARG A O 1
ATOM 673 N N . ALA A 1 96 ? 31.25570 -22.55088 2.03331 1.000 59.50695 96 ALA A N 1
ATOM 674 C CA . ALA A 1 96 ? 31.13538 -23.07123 3.39194 1.000 51.50509 96 ALA A CA 1
ATOM 675 C C . ALA A 1 96 ? 29.95479 -24.02282 3.50782 1.000 50.37028 96 ALA A C 1
ATOM 676 O O . ALA A 1 96 ? 30.01267 -24.99481 4.26950 1.000 51.73360 96 ALA A O 1
ATOM 678 N N . TRP A 1 97 ? 28.87925 -23.75477 2.76440 1.000 54.23443 97 TRP A N 1
ATOM 679 C CA . TRP A 1 97 ? 27.78448 -24.71240 2.66496 1.000 45.72405 97 TRP A CA 1
ATOM 680 C C . TRP A 1 97 ? 28.25850 -26.02382 2.05448 1.000 51.29433 97 TRP A C 1
ATOM 681 O O . TRP A 1 97 ? 27.85275 -27.10609 2.49402 1.000 52.94192 97 TRP A O 1
ATOM 692 N N . LEU A 1 98 ? 29.11876 -25.94588 1.03681 1.000 76.65369 98 LEU A N 1
ATOM 693 C CA . LEU A 1 98 ? 29.64155 -27.15738 0.41506 1.000 57.20270 98 LEU A CA 1
ATOM 694 C C . LEU A 1 98 ? 30.56997 -27.90724 1.36157 1.000 60.12415 98 LEU A C 1
ATOM 695 O O . LEU A 1 98 ? 30.56320 -29.14324 1.39635 1.000 61.47650 98 LEU A O 1
ATOM 700 N N . LEU A 1 99 ? 31.37503 -27.17792 2.13805 1.000 53.94582 99 LEU A N 1
ATOM 701 C CA . LEU A 1 99 ? 32.29164 -27.83098 3.06714 1.000 55.77228 99 LEU A CA 1
ATOM 702 C C . LEU A 1 99 ? 31.54220 -28.45449 4.23779 1.000 58.91323 99 LEU A C 1
ATOM 703 O O . LEU A 1 99 ? 31.86772 -29.56812 4.66647 1.000 63.02625 99 LEU A O 1
ATOM 708 N N . MET A 1 100 ? 30.54309 -27.74781 4.77408 1.000 53.10229 100 MET A N 1
ATOM 709 C CA . MET A 1 100 ? 29.71952 -28.31912 5.83521 1.000 50.64317 100 MET A CA 1
ATOM 710 C C . MET A 1 100 ? 29.02928 -29.59266 5.36796 1.000 52.64742 100 MET A C 1
ATOM 711 O O . MET A 1 100 ? 28.92827 -30.56679 6.12254 1.000 61.93412 100 MET A O 1
ATOM 716 N N . LEU A 1 101 ? 28.55079 -29.60222 4.12259 1.000 55.65261 101 LEU A N 1
ATOM 717 C CA . LEU A 1 101 ? 27.87617 -30.78005 3.58794 1.000 59.98786 101 LEU A CA 1
ATOM 718 C C . LEU A 1 101 ? 28.82325 -31.97256 3.52314 1.000 71.14064 101 LEU A C 1
ATOM 719 O O . LEU A 1 101 ? 28.48343 -33.07552 3.96670 1.000 77.10897 101 LEU A O 1
ATOM 724 N N . ALA A 1 102 ? 30.02376 -31.76628 2.97630 1.000 66.10673 102 ALA A N 1
ATOM 725 C CA . ALA A 1 102 ? 30.96443 -32.87090 2.81640 1.000 69.84609 102 ALA A CA 1
ATOM 726 C C . ALA A 1 102 ? 31.48511 -33.36117 4.16204 1.000 77.44656 102 ALA A C 1
ATOM 727 O O . ALA A 1 102 ? 31.65318 -34.56959 4.36457 1.000 78.20406 102 ALA A O 1
ATOM 729 N N . GLN A 1 103 ? 31.75047 -32.44137 5.09292 1.000 74.65579 103 GLN A N 1
ATOM 730 C CA . GLN A 1 103 ? 32.23722 -32.84817 6.40730 1.000 70.05797 103 GLN A CA 1
ATOM 731 C C . GLN A 1 103 ? 31.16166 -33.59228 7.18809 1.000 82.93715 103 GLN A C 1
ATOM 732 O O . GLN A 1 103 ? 31.44824 -34.60407 7.83863 1.000 99.42337 103 GLN A O 1
ATOM 738 N N . LEU A 1 104 ? 29.91769 -33.10908 7.13352 1.000 79.00756 104 LEU A N 1
ATOM 739 C CA . LEU A 1 104 ? 28.82478 -33.80702 7.80224 1.000 86.38687 104 LEU A CA 1
ATOM 740 C C . LEU A 1 104 ? 28.58018 -35.17926 7.18936 1.000 94.19171 104 LEU A C 1
ATOM 741 O O . LEU A 1 104 ? 28.19617 -36.11645 7.89856 1.000 100.06974 104 LEU A O 1
ATOM 746 N N . GLU A 1 105 ? 28.79402 -35.31857 5.87941 1.000 88.58576 105 GLU A N 1
ATOM 747 C CA . GLU A 1 105 ? 28.69197 -36.62158 5.23542 1.000 90.10654 105 GLU A CA 1
ATOM 748 C C . GLU A 1 105 ? 29.84083 -37.54806 5.60836 1.000 100.08755 105 GLU A C 1
ATOM 749 O O . GLU A 1 105 ? 29.74993 -38.75339 5.35191 1.000 114.53408 105 GLU A O 1
ATOM 755 N N . ALA A 1 106 ? 30.91022 -37.01970 6.20147 1.000 113.48317 106 ALA A N 1
ATOM 756 C CA . ALA A 1 106 ? 32.02671 -37.82252 6.67769 1.000 115.06073 106 ALA A CA 1
ATOM 757 C C . ALA A 1 106 ? 31.90997 -38.16220 8.15817 1.000 130.36061 106 ALA A C 1
ATOM 758 O O . ALA A 1 106 ? 32.88924 -38.61476 8.75955 1.000 130.41721 106 ALA A O 1
ATOM 760 N N . GLY A 1 107 ? 30.74195 -37.95052 8.75624 1.000 177.00686 107 GLY A N 1
ATOM 761 C CA . GLY A 1 107 ? 30.53728 -38.28942 10.15194 1.000 179.18340 107 GLY A CA 1
ATOM 762 C C . GLY A 1 107 ? 31.02879 -37.25171 11.13556 1.000 179.10662 107 GLY A C 1
ATOM 763 O O . GLY A 1 107 ? 31.57830 -37.60908 12.18466 1.000 180.32215 107 GLY A O 1
ATOM 764 N N . ALA A 1 108 ? 30.84067 -35.97185 10.83268 1.000 123.61244 108 ALA A N 1
ATOM 765 C CA . ALA A 1 108 ? 31.31525 -34.90018 11.69334 1.000 117.09449 108 ALA A CA 1
ATOM 766 C C . ALA A 1 108 ? 30.26235 -34.52012 12.72411 1.000 117.92849 108 ALA A C 1
ATOM 767 O O . ALA A 1 108 ? 29.06022 -34.70439 12.51489 1.000 115.94452 108 ALA A O 1
ATOM 769 N N . ASP A 1 109 ? 30.73029 -33.98489 13.84689 1.000 106.65568 109 ASP A N 1
ATOM 770 C CA . ASP A 1 109 ? 29.83216 -33.35719 14.79761 1.000 92.41608 109 ASP A CA 1
ATOM 771 C C . ASP A 1 109 ? 29.54713 -31.92075 14.36602 1.000 90.80263 109 ASP A C 1
ATOM 772 O O . ASP A 1 109 ? 30.22967 -31.35169 13.50951 1.000 97.04327 109 ASP A O 1
ATOM 777 N N . VAL A 1 110 ? 28.51755 -31.33102 14.97414 1.000 88.82902 110 VAL A N 1
ATOM 778 C CA . VAL A 1 110 ? 28.06290 -30.01334 14.54234 1.000 86.82423 110 VAL A CA 1
ATOM 779 C C . VAL A 1 110 ? 29.11837 -28.95293 14.83606 1.000 84.96727 110 VAL A C 1
ATOM 780 O O . VAL A 1 110 ? 29.39670 -28.08863 13.99602 1.000 80.19877 110 VAL A O 1
ATOM 784 N N . ASP A 1 111 ? 29.73216 -29.00695 16.02146 1.000 79.24411 111 ASP A N 1
ATOM 785 C CA . ASP A 1 111 ? 30.71907 -27.99496 16.38870 1.000 74.73023 111 ASP A CA 1
ATOM 786 C C . ASP A 1 111 ? 31.93392 -28.03931 15.46938 1.000 82.40392 111 ASP A C 1
ATOM 787 O O . ASP A 1 111 ? 32.50657 -26.99504 15.13590 1.000 86.58508 111 ASP A O 1
ATOM 792 N N . THR A 1 112 ? 32.34325 -29.23822 15.04850 1.000 79.15598 112 THR A N 1
ATOM 793 C CA . THR A 1 112 ? 33.48293 -29.34813 14.14303 1.000 81.48176 112 THR A CA 1
ATOM 794 C C . THR A 1 112 ? 33.15159 -28.78119 12.76781 1.000 79.82687 112 THR A C 1
ATOM 795 O O . THR A 1 112 ? 33.95640 -28.04647 12.18263 1.000 75.57200 112 THR A O 1
ATOM 799 N N . ALA A 1 113 ? 31.96913 -29.10570 12.23866 1.000 80.66070 113 ALA A N 1
ATOM 800 C CA . ALA A 1 113 ? 31.57075 -28.57343 10.94042 1.000 71.01219 113 ALA A CA 1
ATOM 801 C C . ALA A 1 113 ? 31.33341 -27.07009 10.99701 1.000 70.25291 113 ALA A C 1
ATOM 802 O O . ALA A 1 113 ? 31.55818 -26.37170 10.00215 1.000 67.53549 113 ALA A O 1
ATOM 804 N N . LEU A 1 114 ? 30.88333 -26.55466 12.14364 1.000 72.33962 114 LEU A N 1
ATOM 805 C CA . LEU A 1 114 ? 30.67131 -25.11633 12.27146 1.000 71.38657 114 LEU A CA 1
ATOM 806 C C . LEU A 1 114 ? 31.99367 -24.37189 12.40626 1.000 73.71961 114 LEU A C 1
ATOM 807 O O . LEU A 1 114 ? 32.15333 -23.27573 11.85619 1.000 70.87934 114 LEU A O 1
ATOM 812 N N . ALA A 1 115 ? 32.95136 -24.94832 13.13759 1.000 76.46269 115 ALA A N 1
ATOM 813 C CA . ALA A 1 115 ? 34.24769 -24.29838 13.30275 1.000 77.06482 115 ALA A CA 1
ATOM 814 C C . ALA A 1 115 ? 35.00384 -24.23062 11.98228 1.000 75.91064 115 ALA A C 1
ATOM 815 O O . ALA A 1 115 ? 35.59311 -23.19516 11.65058 1.000 75.48910 115 ALA A O 1
ATOM 817 N N . ALA A 1 116 ? 35.00073 -25.32443 11.21615 1.000 65.05175 116 ALA A N 1
ATOM 818 C CA . ALA A 1 116 ? 35.61803 -25.29896 9.89505 1.000 70.90932 116 ALA A CA 1
ATOM 819 C C . ALA A 1 116 ? 34.87720 -24.36145 8.95117 1.000 75.42471 116 ALA A C 1
ATOM 820 O O . ALA A 1 116 ? 35.48390 -23.80711 8.02758 1.000 87.41744 116 ALA A O 1
ATOM 822 N N . ALA A 1 117 ? 33.57264 -24.17237 9.16452 1.000 79.63615 117 ALA A N 1
ATOM 823 C CA . ALA A 1 117 ? 32.82167 -23.22087 8.35274 1.000 71.77001 117 ALA A CA 1
ATOM 824 C C . ALA A 1 117 ? 33.20824 -21.78676 8.68899 1.000 80.62451 117 ALA A C 1
ATOM 825 O O . ALA A 1 117 ? 33.24829 -20.92467 7.80327 1.000 81.78656 117 ALA A O 1
ATOM 827 N N . ALA A 1 118 ? 33.49443 -21.51275 9.96460 1.000 82.99367 118 ALA A N 1
ATOM 828 C CA . ALA A 1 118 ? 33.91016 -20.17057 10.35763 1.000 84.00594 118 ALA A CA 1
ATOM 829 C C . ALA A 1 118 ? 35.24887 -19.80409 9.73106 1.000 94.12352 118 ALA A C 1
ATOM 830 O O . ALA A 1 118 ? 35.48409 -18.63894 9.38971 1.000 97.20616 118 ALA A O 1
ATOM 832 N N . GLU A 1 119 ? 36.14029 -20.78681 9.57675 1.000 116.29894 119 GLU A N 1
ATOM 833 C CA . GLU A 1 119 ? 37.41000 -20.54560 8.89807 1.000 116.14500 119 GLU A CA 1
ATOM 834 C C . GLU A 1 119 ? 37.18257 -20.01072 7.49098 1.000 114.81454 119 GLU A C 1
ATOM 835 O O . GLU A 1 119 ? 37.77220 -18.99967 7.09290 1.000 116.13564 119 GLU A O 1
ATOM 841 N N . VAL A 1 120 ? 36.31757 -20.67901 6.72615 1.000 95.92655 120 VAL A N 1
ATOM 842 C CA . VAL A 1 120 ? 36.08026 -20.28971 5.34034 1.000 90.87705 120 VAL A CA 1
ATOM 843 C C . VAL A 1 120 ? 35.44169 -18.90787 5.26943 1.000 80.79138 120 VAL A C 1
ATOM 844 O O . VAL A 1 120 ? 35.77724 -18.09812 4.39614 1.000 74.69847 120 VAL A O 1
ATOM 848 N N . LEU A 1 121 ? 34.51756 -18.61278 6.18674 1.000 81.38711 121 LEU A N 1
ATOM 849 C CA . LEU A 1 121 ? 33.86562 -17.30712 6.18370 1.000 78.58236 121 LEU A CA 1
ATOM 850 C C . LEU A 1 121 ? 34.85975 -16.19165 6.48210 1.000 80.47305 121 LEU A C 1
ATOM 851 O O . LEU A 1 121 ? 34.83166 -15.13907 5.83381 1.000 85.06680 121 LEU A O 1
ATOM 856 N N . ARG A 1 122 ? 35.74725 -16.40456 7.45723 1.000 84.28224 122 ARG A N 1
ATOM 857 C CA . ARG A 1 122 ? 36.76443 -15.40406 7.76395 1.000 81.50484 122 ARG A CA 1
ATOM 858 C C . ARG A 1 122 ? 37.67792 -15.16448 6.56952 1.000 84.68105 122 ARG A C 1
ATOM 859 O O . ARG A 1 122 ? 38.02799 -14.01831 6.26506 1.000 78.81049 122 ARG A O 1
ATOM 867 N N . GLU A 1 123 ? 38.06816 -16.23837 5.87719 1.000 80.51286 123 GLU A N 1
ATOM 868 C CA . GLU A 1 123 ? 39.02335 -16.12224 4.78011 1.000 80.05302 123 GLU A CA 1
ATOM 869 C C . GLU A 1 123 ? 38.46143 -15.32106 3.61296 1.000 73.50628 123 GLU A C 1
ATOM 870 O O . GLU A 1 123 ? 39.21996 -14.65059 2.90390 1.000 76.55885 123 GLU A O 1
ATOM 876 N N . TYR A 1 124 ? 37.14560 -15.37386 3.39434 1.000 75.48272 124 TYR A N 1
ATOM 877 C CA . TYR A 1 124 ? 36.51071 -14.65740 2.29407 1.000 74.86192 124 TYR A CA 1
ATOM 878 C C . TYR A 1 124 ? 35.95584 -13.30105 2.71082 1.000 73.80998 124 TYR A C 1
ATOM 879 O O . TYR A 1 124 ? 35.00912 -12.80333 2.08701 1.000 74.07045 124 TYR A O 1
ATOM 888 N N . GLY A 1 125 ? 36.52061 -12.68886 3.74764 1.000 93.71659 125 GLY A N 1
ATOM 889 C CA . GLY A 1 125 ? 36.18278 -11.32358 4.09829 1.000 94.60357 125 GLY A CA 1
ATOM 890 C C . GLY A 1 125 ? 34.84987 -11.13847 4.79300 1.000 94.43371 125 GLY A C 1
ATOM 891 O O . GLY A 1 125 ? 34.06117 -10.27128 4.40577 1.000 94.94466 125 GLY A O 1
ATOM 892 N N . VAL A 1 126 ? 34.58336 -11.94190 5.81873 1.000 92.08371 126 VAL A N 1
ATOM 893 C CA . VAL A 1 126 ? 33.42474 -11.76396 6.68617 1.000 93.42966 126 VAL A CA 1
ATOM 894 C C . VAL A 1 126 ? 33.93386 -11.37960 8.06708 1.000 101.63623 126 VAL A C 1
ATOM 895 O O . VAL A 1 126 ? 34.79160 -12.06956 8.63214 1.000 103.30848 126 VAL A O 1
ATOM 899 N N . SER A 1 127 ? 33.41585 -10.27470 8.60057 1.000 102.45007 127 SER A N 1
ATOM 900 C CA . SER A 1 127 ? 33.88655 -9.76345 9.88034 1.000 100.93671 127 SER A CA 1
ATOM 901 C C . SER A 1 127 ? 33.69641 -10.80077 10.98066 1.000 111.98708 127 SER A C 1
ATOM 902 O O . SER A 1 127 ? 32.74717 -11.58918 10.96792 1.000 107.86828 127 SER A O 1
ATOM 905 N N . GLU A 1 128 ? 34.62483 -10.79609 11.94090 1.000 147.74535 128 GLU A N 1
ATOM 906 C CA . GLU A 1 128 ? 34.56526 -11.76071 13.03361 1.000 148.26773 128 GLU A CA 1
ATOM 907 C C . GLU A 1 128 ? 33.31554 -11.56866 13.88187 1.000 148.59945 128 GLU A C 1
ATOM 908 O O . GLU A 1 128 ? 32.81190 -12.53169 14.47188 1.000 148.67085 128 GLU A O 1
ATOM 914 N N . GLU A 1 129 ? 32.80027 -10.33889 13.95338 1.000 118.41212 129 GLU A N 1
ATOM 915 C CA . GLU A 1 129 ? 31.56913 -10.09804 14.69785 1.000 108.77465 129 GLU A CA 1
ATOM 916 C C . GLU A 1 129 ? 30.39073 -10.81974 14.05784 1.000 101.50795 129 GLU A C 1
ATOM 917 O O . GLU A 1 129 ? 29.53697 -11.37261 14.76003 1.000 96.05318 129 GLU A O 1
ATOM 923 N N . LEU A 1 130 ? 30.32782 -10.82871 12.72468 1.000 108.28718 130 LEU A N 1
ATOM 924 C CA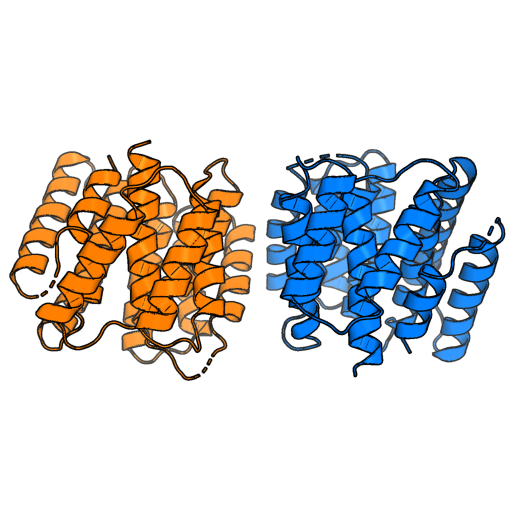 . LEU A 1 130 ? 29.27026 -11.56127 12.03857 1.000 100.81788 130 LEU A CA 1
ATOM 925 C C . LEU A 1 130 ? 29.54657 -13.05795 11.99982 1.000 104.19999 130 LEU A C 1
ATOM 926 O O . LEU A 1 130 ? 28.60290 -13.85531 12.00008 1.000 99.40683 130 LEU A O 1
ATOM 931 N N . VAL A 1 131 ? 30.82044 -13.45565 11.96451 1.000 109.69187 131 VAL A N 1
ATOM 932 C CA . VAL A 1 131 ? 31.15939 -14.87701 11.97982 1.000 106.92144 131 VAL A CA 1
ATOM 933 C C . VAL A 1 131 ? 30.73539 -15.50631 13.30114 1.000 107.11883 131 VAL A C 1
ATOM 934 O O . VAL A 1 131 ? 30.12150 -16.57980 13.33167 1.000 107.51640 131 VAL A O 1
ATOM 938 N N . ALA A 1 132 ? 31.05469 -14.84319 14.41497 1.000 113.97252 132 ALA A N 1
ATOM 939 C CA . ALA A 1 132 ? 30.63619 -15.34697 15.71871 1.000 106.98532 132 ALA A CA 1
ATOM 940 C C . ALA A 1 132 ? 29.12515 -15.25492 15.88535 1.000 106.72125 132 ALA A C 1
ATOM 941 O O . ALA A 1 132 ? 28.50048 -16.15955 16.45179 1.000 107.81385 132 ALA A O 1
ATOM 943 N N . ALA A 1 133 ? 28.52117 -14.16992 15.39571 1.000 97.96207 133 ALA A N 1
ATOM 944 C CA . ALA A 1 133 ? 27.07453 -14.01578 15.50061 1.000 86.57387 133 ALA A CA 1
ATOM 945 C C . ALA A 1 133 ? 26.34461 -15.04889 14.65206 1.000 82.84312 133 ALA A C 1
ATOM 946 O O . ALA A 1 133 ? 25.29431 -15.56158 15.05595 1.000 81.19731 133 ALA A O 1
ATOM 948 N N . ALA A 1 134 ? 26.88105 -15.36410 13.47058 1.000 85.35623 134 ALA A N 1
ATOM 949 C CA . ALA A 1 134 ? 26.28454 -16.41409 12.65314 1.000 79.31957 134 ALA A CA 1
ATOM 950 C C . ALA A 1 134 ? 26.52056 -17.79105 13.25677 1.000 85.47584 134 ALA A C 1
ATOM 951 O O . ALA A 1 134 ? 25.68503 -18.68717 13.09652 1.000 81.93639 134 ALA A O 1
ATOM 953 N N . ALA A 1 135 ? 27.64625 -17.97954 13.94962 1.000 90.15867 135 ALA A N 1
ATOM 954 C CA . ALA A 1 135 ? 27.90205 -19.24543 14.62464 1.000 78.12854 135 ALA A CA 1
ATOM 955 C C . ALA A 1 135 ? 27.02909 -19.42532 15.85859 1.000 71.02813 135 ALA A C 1
ATOM 956 O O . ALA A 1 135 ? 26.85587 -20.55821 16.32020 1.000 69.34508 135 ALA A O 1
ATOM 958 N N . ALA A 1 136 ? 26.47813 -18.33744 16.40106 1.000 73.26856 136 ALA A N 1
ATOM 959 C CA . ALA A 1 136 ? 25.59494 -18.44468 17.55664 1.000 68.95903 136 ALA A CA 1
ATOM 960 C C . ALA A 1 136 ? 24.16341 -18.75563 17.13973 1.000 66.84420 136 ALA A C 1
ATOM 961 O O . ALA A 1 136 ? 23.49327 -19.57587 17.77680 1.000 67.56528 136 ALA A O 1
ATOM 963 N N . GLU A 1 137 ? 23.67764 -18.10872 16.07766 1.000 73.82310 137 GLU A N 1
ATOM 964 C CA . GLU A 1 137 ? 22.32337 -18.37819 15.60852 1.000 72.37058 137 GLU A CA 1
ATOM 965 C C . GLU A 1 137 ? 22.23079 -19.73412 14.92037 1.000 76.42086 137 GLU A C 1
ATOM 966 O O . GLU A 1 137 ? 21.17608 -20.37804 14.96120 1.000 78.69138 137 GLU A O 1
ATOM 972 N N . ALA A 1 138 ? 23.32033 -20.18807 14.29617 1.000 68.70444 138 ALA A N 1
ATOM 973 C CA . ALA A 1 138 ? 23.30035 -21.48443 13.62675 1.000 68.77110 138 ALA A CA 1
ATOM 974 C C . ALA A 1 138 ? 23.27591 -22.62906 14.63240 1.000 71.19106 138 ALA A C 1
ATOM 975 O O . ALA A 1 138 ? 22.57520 -23.62657 14.42557 1.000 69.18883 138 ALA A O 1
ATOM 977 N N . ARG A 1 139 ? 24.03489 -22.50534 15.72575 1.000 69.31861 139 ARG A N 1
ATOM 978 C CA . ARG A 1 139 ? 24.06490 -23.56397 16.73139 1.000 60.64096 139 ARG A CA 1
ATOM 979 C C . ARG A 1 139 ? 22.68959 -23.78228 17.34999 1.000 66.49138 139 ARG A C 1
ATOM 980 O O . ARG A 1 139 ? 22.31989 -24.91672 17.67551 1.000 75.36299 139 ARG A O 1
ATOM 988 N N . ALA A 1 140 ? 21.91582 -22.70787 17.51845 1.000 65.55436 140 ALA A N 1
ATOM 989 C CA . ALA A 1 140 ? 20.59325 -22.83974 18.12058 1.000 64.70456 140 ALA A CA 1
ATOM 990 C C . ALA A 1 140 ? 19.60455 -23.48245 17.15571 1.000 74.90373 140 ALA A C 1
ATOM 991 O O . ALA A 1 140 ? 18.79859 -24.32964 17.55813 1.000 83.25625 140 ALA A O 1
ATOM 993 N N . LEU A 1 141 ? 19.64931 -23.09314 15.87908 1.000 75.90666 141 LEU A N 1
ATOM 994 C CA . LEU A 1 141 ? 18.71910 -23.65266 14.90282 1.000 71.97584 141 LEU A CA 1
ATOM 995 C C . LEU A 1 141 ? 19.02270 -25.11894 14.62031 1.000 72.86440 141 LEU A C 1
ATOM 996 O O . LEU A 1 141 ? 18.10342 -25.91662 14.40094 1.000 73.77467 141 LEU A O 1
ATOM 1001 N N . VAL A 1 142 ? 20.30377 -25.49232 14.61773 1.000 74.41535 142 VAL A N 1
ATOM 1002 C CA . VAL A 1 142 ? 20.67516 -26.87353 14.32340 1.000 76.63458 142 VAL A CA 1
ATOM 1003 C C . VAL A 1 142 ? 20.18959 -27.80243 15.42999 1.000 79.02900 142 VAL A C 1
ATOM 1004 O O . VAL A 1 142 ? 19.54400 -28.82389 15.16682 1.000 84.13006 142 VAL A O 1
ATOM 1008 N N . GLU A 1 143 ? 20.48971 -27.46339 16.68318 1.000 88.02610 143 GLU A N 1
ATOM 1009 C CA . GLU A 1 143 ? 19.96762 -28.22218 17.81257 1.000 91.17819 143 GLU A CA 1
ATOM 1010 C C . GLU A 1 143 ? 18.48292 -27.92946 17.98703 1.000 89.98082 143 GLU A C 1
ATOM 1011 O O . GLU A 1 143 ? 18.10295 -27.03765 18.75298 1.000 90.01587 143 GLU A O 1
ATOM 1017 N N . SER A 1 144 ? 17.63979 -28.66851 17.27355 1.000 82.09382 144 SER A N 1
ATOM 1018 C CA . SER A 1 144 ? 16.20068 -28.43953 17.30739 1.000 80.24431 144 SER A CA 1
ATOM 1019 C C . SER A 1 144 ? 15.52285 -29.32688 18.34619 1.000 81.58491 144 SER A C 1
ATOM 1020 O O . SER A 1 144 ? 14.88526 -28.83332 19.27668 1.000 77.55733 144 SER A O 1
ATOM 1023 N N . LEU A 1 150 ? 17.89769 -35.61013 11.62069 1.000 68.39962 150 LEU A N 1
ATOM 1024 C CA . LEU A 1 150 ? 18.28572 -34.45422 10.82098 1.000 92.11506 150 LEU A CA 1
ATOM 1025 C C . LEU A 1 150 ? 19.34946 -34.83034 9.79486 1.000 99.33316 150 LEU A C 1
ATOM 1026 O O . LEU A 1 150 ? 20.40196 -35.36388 10.14527 1.000 99.17687 150 LEU A O 1
ATOM 1031 N N . THR A 1 151 ? 19.06776 -34.54955 8.52457 1.000 110.65945 151 THR A N 1
ATOM 1032 C CA . THR A 1 151 ? 20.01688 -34.85805 7.46886 1.000 109.21050 151 THR A CA 1
ATOM 1033 C C . THR A 1 151 ? 21.10434 -33.78745 7.39446 1.000 106.02206 151 THR A C 1
ATOM 1034 O O . THR A 1 151 ? 20.86846 -32.62717 7.74263 1.000 104.17046 151 THR A O 1
ATOM 1038 N N . PRO A 1 152 ? 22.31069 -34.16135 6.95910 1.000 97.80958 152 PRO A N 1
ATOM 1039 C CA . PRO A 1 152 ? 23.36461 -33.15079 6.76663 1.000 88.39129 152 PRO A CA 1
ATOM 1040 C C . PRO A 1 152 ? 22.97129 -32.04741 5.80226 1.000 86.36582 152 PRO A C 1
ATOM 1041 O O . PRO A 1 152 ? 23.40689 -30.90178 5.97535 1.000 80.15711 152 PRO A O 1
ATOM 1045 N N . PHE A 1 153 ? 22.16864 -32.36375 4.78314 1.000 85.48351 153 PHE A N 1
ATOM 1046 C CA . PHE A 1 153 ? 21.67902 -31.33853 3.86675 1.000 82.01219 153 PHE A CA 1
ATOM 1047 C C . PHE A 1 153 ? 20.91593 -30.25500 4.61556 1.000 89.34282 153 PHE A C 1
ATOM 1048 O O . PHE A 1 153 ? 21.10797 -29.05831 4.37028 1.000 87.27386 153 PHE A O 1
ATOM 1056 N N . GLU A 1 154 ? 20.04002 -30.66029 5.53672 1.000 99.67522 154 GLU A N 1
ATOM 1057 C CA . GLU A 1 154 ? 19.26544 -29.68718 6.29605 1.000 99.40369 154 GLU A CA 1
ATOM 1058 C C . GLU A 1 154 ? 20.14133 -28.90695 7.26571 1.000 96.40035 154 GLU A C 1
ATOM 1059 O O . GLU A 1 154 ? 19.87542 -27.72961 7.52478 1.000 96.77104 154 GLU A O 1
ATOM 1065 N N . LEU A 1 155 ? 21.18827 -29.53620 7.80254 1.000 82.82016 155 LEU A N 1
ATOM 1066 C CA . LEU A 1 155 ? 22.05972 -28.84724 8.74909 1.000 76.97801 155 LEU A CA 1
ATOM 1067 C C . LEU A 1 155 ? 22.91154 -27.79553 8.04906 1.000 71.24565 155 LEU A C 1
ATOM 1068 O O . LEU A 1 155 ? 23.04441 -26.66593 8.53448 1.000 70.39271 155 LEU A O 1
ATOM 1073 N N . ALA A 1 156 ? 23.50055 -28.15039 6.90496 1.000 65.41733 156 ALA A N 1
ATOM 1074 C CA . ALA A 1 156 ? 24.34275 -27.20140 6.18475 1.000 56.85394 156 ALA A CA 1
ATOM 1075 C C . ALA A 1 156 ? 23.52474 -26.03927 5.63585 1.000 58.55524 156 ALA A C 1
ATOM 1076 O O . ALA A 1 156 ? 23.97714 -24.88902 5.65967 1.000 54.43104 156 ALA A O 1
ATOM 1078 N N . SER A 1 157 ? 22.31527 -26.31740 5.14503 1.000 61.51380 157 SER A N 1
ATOM 1079 C CA . SER A 1 157 ? 21.49630 -25.26288 4.55583 1.000 55.25708 157 SER A CA 1
ATOM 1080 C C . SER A 1 157 ? 20.88718 -24.36366 5.62441 1.000 54.43737 157 SER A C 1
ATOM 1081 O O . SER A 1 157 ? 20.82666 -23.14096 5.45104 1.000 48.78919 157 SER A O 1
ATOM 1084 N N . LEU A 1 158 ? 20.43107 -24.94697 6.73496 1.000 58.73261 158 LEU A N 1
ATOM 1085 C CA . LEU A 1 158 ? 19.82458 -24.14343 7.79193 1.000 50.96190 158 LEU A CA 1
ATOM 1086 C C . LEU A 1 158 ? 20.85186 -23.23353 8.45343 1.000 48.17797 158 LEU A C 1
ATOM 1087 O O . LEU A 1 158 ? 20.55054 -22.07804 8.77449 1.000 56.05787 158 LEU A O 1
ATOM 1092 N N . ALA A 1 159 ? 22.07113 -23.73451 8.66174 1.000 45.59912 159 ALA A N 1
ATOM 1093 C CA . ALA A 1 159 ? 23.10673 -22.91795 9.28545 1.000 47.43500 159 ALA A CA 1
ATOM 1094 C C . ALA A 1 159 ? 23.60101 -21.83080 8.33922 1.000 47.86285 159 ALA A C 1
ATOM 1095 O O . ALA A 1 159 ? 23.81825 -20.68776 8.75849 1.000 46.10074 159 ALA A O 1
ATOM 1097 N N . ALA A 1 160 ? 23.78326 -22.16587 7.05880 1.000 48.02288 160 ALA A N 1
ATOM 1098 C CA . ALA A 1 160 ? 24.26763 -21.17928 6.09876 1.000 42.93087 160 ALA A CA 1
ATOM 1099 C C . ALA A 1 160 ? 23.22028 -20.11331 5.80521 1.000 43.36332 160 ALA A C 1
ATOM 1100 O O . ALA A 1 160 ? 23.57286 -18.98839 5.43279 1.000 46.90101 160 ALA A O 1
ATOM 1102 N N . LEU A 1 161 ? 21.93555 -20.44485 5.95550 1.000 47.78393 161 LEU A N 1
ATOM 1103 C CA . LEU A 1 161 ? 20.89179 -19.43792 5.78949 1.000 48.18691 161 LEU A CA 1
ATOM 1104 C C . LEU A 1 161 ? 20.96233 -18.38556 6.88779 1.000 53.15017 161 LEU A C 1
ATOM 1105 O O . LEU A 1 161 ? 20.75886 -17.19373 6.62755 1.000 51.17279 161 LEU A O 1
ATOM 1110 N N . ALA A 1 162 ? 21.25048 -18.80715 8.12134 1.000 43.07472 162 ALA A N 1
ATOM 1111 C CA . ALA A 1 162 ? 21.38703 -17.85363 9.21643 1.000 49.35324 162 ALA A CA 1
ATOM 1112 C C . ALA A 1 162 ? 22.57221 -16.92244 9.00258 1.000 43.12915 162 ALA A C 1
ATOM 1113 O O . ALA A 1 162 ? 22.52710 -15.75582 9.40950 1.000 43.22711 162 ALA A O 1
ATOM 1115 N N . ALA A 1 163 ? 23.63721 -17.41530 8.36672 1.000 42.67667 163 ALA A N 1
ATOM 1116 C CA . ALA A 1 163 ? 24.79282 -16.56758 8.09573 1.000 41.29835 163 ALA A CA 1
ATOM 1117 C C . ALA A 1 163 ? 24.49590 -15.56683 6.98632 1.000 42.67261 163 ALA A C 1
ATOM 1118 O O . ALA A 1 163 ? 24.96479 -14.42355 7.03226 1.000 52.48624 163 ALA A O 1
ATOM 1120 N N . ALA A 1 164 ? 23.71664 -15.97698 5.98217 1.000 43.23695 164 ALA A N 1
ATOM 1121 C CA . ALA A 1 164 ? 23.39470 -15.07761 4.87959 1.000 40.78525 164 ALA A CA 1
ATOM 1122 C C . ALA A 1 164 ? 22.48486 -13.93954 5.32427 1.000 45.51007 164 ALA A C 1
ATOM 1123 O O . ALA A 1 164 ? 22.50335 -12.86199 4.71842 1.000 45.09527 164 ALA A O 1
ATOM 1125 N N . ARG A 1 165 ? 21.68610 -14.15516 6.37251 1.000 53.02805 165 ARG A N 1
ATOM 1126 C CA . ARG A 1 165 ? 20.80357 -13.09879 6.85804 1.000 49.96109 165 ARG A CA 1
ATOM 1127 C C . ARG A 1 165 ? 21.59376 -11.96746 7.50254 1.000 45.14648 165 ARG A C 1
ATOM 1128 O O . ARG A 1 165 ? 21.26608 -10.78938 7.31809 1.000 46.53087 165 ARG A O 1
ATOM 1136 N N . LEU A 1 166 ? 22.63624 -12.30427 8.26323 1.000 46.53347 166 LEU A N 1
ATOM 1137 C CA . LEU A 1 166 ? 23.40204 -11.28426 8.96811 1.000 46.64509 166 LEU A CA 1
ATOM 1138 C C . LEU A 1 166 ? 24.41101 -10.59708 8.05899 1.000 47.95102 166 LEU A C 1
ATOM 1139 O O . LEU A 1 166 ? 24.70016 -9.41021 8.24834 1.000 53.72815 166 LEU A O 1
ATOM 1144 N N . LEU A 1 167 ? 24.95674 -11.31937 7.07774 1.000 50.97847 167 LEU A N 1
ATOM 1145 C CA . LEU A 1 167 ? 25.80960 -10.69156 6.07705 1.000 52.00080 167 LEU A CA 1
ATOM 1146 C C . LEU A 1 167 ? 25.03176 -9.71958 5.20069 1.000 62.24275 167 LEU A C 1
ATOM 1147 O O . LEU A 1 167 ? 25.63019 -8.81054 4.61528 1.000 72.42785 167 LEU A O 1
ATOM 1152 N N . PHE A 1 168 ? 23.71333 -9.87763 5.11228 1.000 63.95874 168 PHE A N 1
ATOM 1153 C CA . PHE A 1 168 ? 22.88529 -9.00776 4.29044 1.000 65.43298 168 PHE A CA 1
ATOM 1154 C C . PHE A 1 168 ? 22.54080 -7.69768 4.98015 1.000 74.24380 168 PHE A C 1
ATOM 1155 O O . PHE A 1 168 ? 21.64174 -6.98594 4.51898 1.000 90.98656 168 PHE A O 1
ATOM 1163 N N . THR A 1 169 ? 23.22203 -7.37573 6.07744 1.000 72.54331 169 THR A N 1
ATOM 1164 C CA . THR A 1 169 ? 23.25818 -6.00093 6.54610 1.000 76.21862 169 THR A CA 1
ATOM 1165 C C . THR A 1 169 ? 23.77178 -5.10974 5.42339 1.000 90.12122 169 THR A C 1
ATOM 1166 O O . THR A 1 169 ? 24.67639 -5.49318 4.67599 1.000 95.73366 169 THR A O 1
ATOM 1170 N N . ALA A 1 170 ? 23.17007 -3.92498 5.30070 1.000 90.64581 170 ALA A N 1
ATOM 1171 C CA . ALA A 1 170 ? 23.40629 -3.00452 4.19109 1.000 100.62600 170 ALA A CA 1
ATOM 1172 C C . ALA A 1 170 ? 22.89685 -3.58517 2.87518 1.000 113.66613 170 ALA A C 1
ATOM 1173 O O . ALA A 1 170 ? 21.72295 -3.40277 2.53462 1.000 118.01997 170 ALA A O 1
ATOM 1175 N N . ARG A 1 171 ? 23.75635 -4.28448 2.13201 1.000 125.85464 171 ARG A N 1
ATOM 1176 C CA . ARG A 1 171 ? 23.38069 -4.73076 0.79469 1.000 125.62445 171 ARG A CA 1
ATOM 1177 C C . ARG A 1 171 ? 22.21434 -5.71308 0.86438 1.000 125.35499 171 ARG A C 1
ATOM 1178 O O . ARG A 1 171 ? 22.18092 -6.61100 1.71234 1.000 125.45796 171 ARG A O 1
ATOM 1186 N N . ASN A 1 172 ? 21.23728 -5.50768 -0.01958 1.000 118.22793 172 ASN A N 1
ATOM 1187 C CA . ASN A 1 172 ? 20.00885 -6.30149 -0.07997 1.000 108.60153 172 ASN A CA 1
ATOM 1188 C C . ASN A 1 172 ? 19.39447 -6.49029 1.30739 1.000 105.29095 172 ASN A C 1
ATOM 1189 O O . ASN A 1 172 ? 19.18065 -7.61115 1.77612 1.000 99.83415 172 ASN A O 1
ATOM 1194 N N . ASN A 1 173 ? 19.10805 -5.37443 1.96909 1.000 122.76994 173 ASN A N 1
ATOM 1195 C CA . ASN A 1 173 ? 18.48417 -5.54191 3.27298 1.000 118.53399 173 ASN A CA 1
ATOM 1196 C C . ASN A 1 173 ? 17.01322 -5.96680 3.20892 1.000 127.15559 173 ASN A C 1
ATOM 1197 O O . ASN A 1 173 ? 16.48547 -6.42522 4.23205 1.000 131.90137 173 ASN A O 1
ATOM 1202 N N . PRO A 1 174 ? 16.31078 -5.88327 2.06840 1.000 109.07382 174 PRO A N 1
ATOM 1203 C CA . PRO A 1 174 ? 15.03384 -6.61034 1.99419 1.000 98.33024 174 PRO A CA 1
ATOM 1204 C C . PRO A 1 174 ? 15.22764 -8.11180 1.94231 1.000 93.43164 174 PRO A C 1
ATOM 1205 O O . PRO A 1 174 ? 14.39246 -8.84905 2.47627 1.000 91.89588 174 PRO A O 1
ATOM 1209 N N . LEU A 1 175 ? 16.31487 -8.58348 1.32360 1.000 99.30061 175 LEU A N 1
ATOM 1210 C CA . LEU A 1 175 ? 16.53091 -10.01836 1.17780 1.000 87.05669 175 LEU A CA 1
ATOM 1211 C C . LEU A 1 175 ? 16.70458 -10.69853 2.52830 1.000 85.66041 175 LEU A C 1
ATOM 1212 O O . LEU A 1 175 ? 16.46908 -11.90619 2.64935 1.000 80.78783 175 LEU A O 1
ATOM 1217 N N . ALA A 1 176 ? 17.11805 -9.94361 3.54909 1.000 84.37552 176 ALA A N 1
ATOM 1218 C CA . ALA A 1 176 ? 17.19939 -10.49265 4.89790 1.000 77.77125 176 ALA A CA 1
ATOM 1219 C C . ALA A 1 176 ? 15.81858 -10.85710 5.42926 1.000 80.61789 176 ALA A C 1
ATOM 1220 O O . ALA A 1 176 ? 15.66662 -11.85298 6.14694 1.000 76.99621 176 ALA A O 1
ATOM 1222 N N . LYS A 1 177 ? 14.80238 -10.05638 5.09409 1.000 81.23834 177 LYS A N 1
ATOM 1223 C CA . LYS A 1 177 ? 13.43460 -10.38245 5.48804 1.000 73.83922 177 LYS A CA 1
ATOM 1224 C C . LYS A 1 177 ? 12.99587 -11.71646 4.89888 1.000 71.31890 177 LYS A C 1
ATOM 1225 O O . LYS A 1 177 ? 12.34205 -12.51858 5.57652 1.000 73.32487 177 LYS A O 1
ATOM 1231 N N . ILE A 1 178 ? 13.34826 -11.97083 3.63627 1.000 75.02415 178 ILE A N 1
ATOM 1232 C CA . ILE A 1 178 ? 12.99356 -13.23739 3.00202 1.000 70.30237 178 ILE A CA 1
ATOM 1233 C C . ILE A 1 178 ? 13.68432 -14.39646 3.70910 1.000 70.73554 178 ILE A C 1
ATOM 1234 O O . ILE A 1 178 ? 13.11449 -15.48515 3.85423 1.000 75.25491 178 ILE A O 1
ATOM 1239 N N . ILE A 1 179 ? 14.91867 -14.18051 4.16780 1.000 72.86852 179 ILE A N 1
ATOM 1240 C CA . ILE A 1 179 ? 15.60736 -15.20619 4.94378 1.000 70.96911 179 ILE A CA 1
ATOM 1241 C C . ILE A 1 179 ? 15.00528 -15.30648 6.34014 1.000 71.39700 179 ILE A C 1
ATOM 1242 O O . ILE A 1 179 ? 14.86704 -16.40342 6.89501 1.000 72.19397 179 ILE A O 1
ATOM 1247 N N . GLN A 1 180 ? 14.63019 -14.16532 6.92473 1.000 67.83967 180 GLN A N 1
ATOM 1248 C CA . GLN A 1 180 ? 14.03147 -14.16092 8.25704 1.000 70.00831 180 GLN A CA 1
ATOM 1249 C C . GLN A 1 180 ? 12.73672 -14.96369 8.28501 1.000 72.84674 180 GLN A C 1
ATOM 1250 O O . GLN A 1 180 ? 12.51111 -15.76994 9.19514 1.000 78.94642 180 GLN A O 1
ATOM 1256 N N . ALA A 1 181 ? 11.87204 -14.75593 7.28919 1.000 78.01373 181 ALA A N 1
ATOM 1257 C CA . ALA A 1 181 ? 10.57769 -15.42992 7.27943 1.000 77.76098 181 ALA A CA 1
ATOM 1258 C C . ALA A 1 181 ? 10.73290 -16.93438 7.09730 1.000 79.13333 181 ALA A C 1
ATOM 1259 O O . ALA A 1 181 ? 10.05133 -17.71781 7.76835 1.000 87.17451 181 ALA A O 1
ATOM 1261 N N . ALA A 1 182 ? 11.62396 -17.35745 6.19619 1.000 78.62938 182 ALA A N 1
ATOM 1262 C CA . ALA A 1 182 ? 11.82167 -18.78505 5.96640 1.000 83.12360 182 ALA A CA 1
ATOM 1263 C C . ALA A 1 182 ? 12.38957 -19.48187 7.19624 1.000 86.50917 182 ALA A C 1
ATOM 1264 O O . ALA A 1 182 ? 12.08319 -20.65508 7.43794 1.000 81.54682 182 ALA A O 1
ATOM 1266 N N . LEU A 1 183 ? 13.21606 -18.78500 7.97963 1.000 85.42192 183 LEU A N 1
ATOM 1267 C CA . LEU A 1 183 ? 13.70571 -19.36289 9.22654 1.000 81.44221 183 LEU A CA 1
ATOM 1268 C C . LEU A 1 183 ? 12.58907 -19.46471 10.25731 1.000 91.57627 183 LEU A C 1
ATOM 1269 O O . LEU A 1 183 ? 12.45637 -20.48858 10.93794 1.000 99.32787 183 LEU A O 1
ATOM 1274 N N . ASP A 1 184 ? 11.77663 -18.41268 10.38668 1.000 96.88902 184 ASP A N 1
ATOM 1275 C CA . ASP A 1 184 ? 10.61909 -18.47882 11.27258 1.000 98.57200 184 ASP A CA 1
ATOM 1276 C C . ASP A 1 184 ? 9.60523 -19.49954 10.77278 1.000 104.02540 184 ASP A C 1
ATOM 1277 O O . ASP A 1 184 ? 8.94821 -20.17537 11.57344 1.000 109.69979 184 ASP A O 1
ATOM 1282 N N . LEU A 1 185 ? 9.46507 -19.62383 9.45072 1.000 98.36851 185 LEU A N 1
ATOM 1283 C CA . LEU A 1 185 ? 8.56600 -20.62702 8.89041 1.000 104.83020 185 LEU A CA 1
ATOM 1284 C C . LEU A 1 185 ? 9.05367 -22.03616 9.20049 1.000 107.87051 185 LEU A C 1
ATOM 1285 O O . LEU A 1 185 ? 8.25189 -22.91868 9.52708 1.000 111.25474 185 LEU A O 1
ATOM 1290 N N . TYR A 1 186 ? 10.36619 -22.26401 9.10833 1.000 113.78587 186 TYR A N 1
ATOM 1291 C CA . TYR A 1 186 ? 10.91009 -23.58739 9.39534 1.000 113.82931 186 TYR A CA 1
ATOM 1292 C C . TYR A 1 186 ? 10.67910 -23.97735 10.84962 1.000 114.10292 186 TYR A C 1
ATOM 1293 O O . TYR A 1 186 ? 10.37696 -25.13876 11.14833 1.000 119.14828 186 TYR A O 1
ATOM 1295 N N . ASN A 1 187 ? 10.81042 -23.01861 11.76955 1.000 109.50243 187 ASN A N 1
ATOM 1296 C CA . ASN A 1 187 ? 10.63648 -23.32863 13.18466 1.000 114.00359 187 ASN A CA 1
ATOM 1297 C C . ASN A 1 187 ? 9.17309 -23.55372 13.54407 1.000 118.10660 187 ASN A C 1
ATOM 1298 O O . ASN A 1 187 ? 8.87799 -24.31499 14.47245 1.000 120.11918 187 ASN A O 1
ATOM 1303 N N . ARG A 1 188 ? 8.24699 -22.91191 12.83206 1.000 108.52585 188 ARG A N 1
ATOM 1304 C CA . ARG A 1 188 ? 6.83032 -23.05281 13.14037 1.000 106.37448 188 ARG A CA 1
ATOM 1305 C C . ARG A 1 188 ? 6.15575 -24.17871 12.36743 1.000 112.17319 188 ARG A C 1
ATOM 1306 O O . ARG A 1 188 ? 5.04925 -24.58427 12.73885 1.000 115.91610 188 ARG A O 1
ATOM 1314 N N . THR A 1 189 ? 6.78545 -24.69439 11.31300 1.000 117.66100 189 THR A N 1
ATOM 1315 C CA . THR A 1 189 ? 6.25333 -25.82423 10.56352 1.000 124.27590 189 THR A CA 1
ATOM 1316 C C . THR A 1 189 ? 6.96617 -27.13063 10.88694 1.000 125.26592 189 THR A C 1
ATOM 1317 O O . THR A 1 189 ? 6.78097 -28.11878 10.16963 1.000 125.36461 189 THR A O 1
ATOM 1321 N N . VAL A 1 190 ? 7.77734 -27.15867 11.94718 1.000 124.19890 190 VAL A N 1
ATOM 1322 C CA . VAL A 1 190 ? 8.43634 -28.40178 12.33341 1.000 127.66356 190 VAL A CA 1
ATOM 1323 C C . VAL A 1 190 ? 7.42418 -29.39665 12.88876 1.000 134.10328 190 VAL A C 1
ATOM 1324 O O . VAL A 1 190 ? 7.58075 -30.61244 12.71997 1.000 132.81476 190 VAL A O 1
ATOM 1328 N N . ASP A 1 191 ? 6.36770 -28.90758 13.53954 1.000 135.11480 191 ASP A N 1
ATOM 1329 C CA . ASP A 1 191 ? 5.31569 -29.76621 14.06355 1.000 138.23624 191 ASP A CA 1
ATOM 1330 C C . ASP A 1 191 ? 4.10940 -29.85925 13.14194 1.000 146.84052 191 ASP A C 1
ATOM 1331 O O . ASP A 1 191 ? 3.35374 -30.83300 13.23398 1.000 154.71165 191 ASP A O 1
ATOM 1336 N N . MET A 1 192 ? 3.91381 -28.87722 12.26498 1.000 163.03287 192 MET A N 1
ATOM 1337 C CA . MET A 1 192 ? 2.81010 -28.91773 11.31988 1.000 171.76527 192 MET A CA 1
ATOM 1338 C C . MET A 1 192 ? 2.98343 -30.08143 10.34760 1.000 177.35666 192 MET A C 1
ATOM 1339 O O . MET A 1 192 ? 4.07786 -30.62300 10.16803 1.000 171.32063 192 MET A O 1
ATOM 1344 N N . SER A 1 193 ? 1.87973 -30.46395 9.71312 1.000 199.98304 193 SER A N 1
ATOM 1345 C CA . SER A 1 193 ? 1.89127 -31.56079 8.75542 1.000 200.87721 193 SER A CA 1
ATOM 1346 C C . SER A 1 193 ? 2.41757 -31.05744 7.41203 1.000 200.15086 193 SER A C 1
ATOM 1347 O O . SER A 1 193 ? 2.99522 -29.97209 7.30671 1.000 199.07416 193 SER A O 1
ATOM 1350 N N . THR A 1 194 ? 2.22086 -31.85244 6.35983 1.000 180.33872 194 THR A N 1
ATOM 1351 C CA . THR A 1 194 ? 2.66342 -31.44694 5.02989 1.000 172.94829 194 THR A CA 1
ATOM 1352 C C . THR A 1 194 ? 1.76045 -30.36168 4.45761 1.000 165.31976 194 THR A C 1
ATOM 1353 O O . THR A 1 194 ? 2.21544 -29.25282 4.15294 1.000 155.86877 194 THR A O 1
ATOM 1357 N N . GLU A 1 195 ? 0.47138 -30.67055 4.29475 1.000 171.29616 195 GLU A N 1
ATOM 1358 C CA . GLU A 1 195 ? -0.46098 -29.69133 3.74756 1.000 163.03605 195 GLU A CA 1
ATOM 1359 C C . GLU A 1 195 ? -0.59112 -28.47651 4.65618 1.000 157.11933 195 GLU A C 1
ATOM 1360 O O . GLU A 1 195 ? -0.78216 -27.35628 4.16988 1.000 155.26406 195 GLU A O 1
ATOM 1366 N N . GLU A 1 196 ? -0.48268 -28.67440 5.97270 1.000 164.45785 196 GLU A N 1
ATOM 1367 C CA . GLU A 1 196 ? -0.52473 -27.54650 6.89707 1.000 159.15025 196 GLU A CA 1
ATOM 1368 C C . GLU A 1 196 ? 0.68135 -26.63251 6.72275 1.000 152.11552 196 GLU A C 1
ATOM 1369 O O . GLU A 1 196 ? 0.57626 -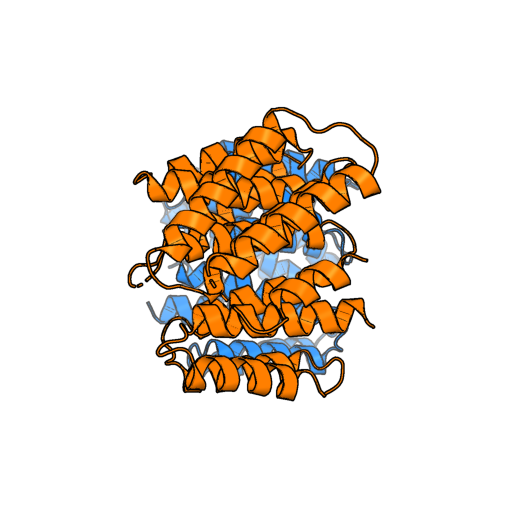25.42105 6.94602 1.000 141.04476 196 GLU A O 1
ATOM 1375 N N . ALA A 1 197 ? 1.82979 -27.18851 6.32981 1.000 165.29573 197 ALA A N 1
ATOM 1376 C CA . ALA A 1 197 ? 3.00534 -26.36527 6.07289 1.000 153.27868 197 ALA A CA 1
ATOM 1377 C C . ALA A 1 197 ? 2.90416 -25.63152 4.74305 1.000 142.00989 197 ALA A C 1
ATOM 1378 O O . ALA A 1 197 ? 3.46562 -24.53976 4.59857 1.000 132.24716 197 ALA A O 1
ATOM 1380 N N . VAL A 1 198 ? 2.20424 -26.21133 3.76582 1.000 133.63726 198 VAL A N 1
ATOM 1381 C CA . VAL A 1 198 ? 1.97786 -25.51298 2.50525 1.000 131.90829 198 VAL A CA 1
ATOM 1382 C C . VAL A 1 198 ? 1.04046 -24.33100 2.71868 1.000 133.36998 198 VAL A C 1
ATOM 1383 O O . VAL A 1 198 ? 1.20507 -23.27052 2.10324 1.000 133.84266 198 VAL A O 1
ATOM 1387 N N . GLU A 1 199 ? 0.04818 -24.48978 3.59864 1.000 129.21471 199 GLU A N 1
ATOM 1388 C CA . GLU A 1 199 ? -0.81152 -23.36618 3.95763 1.000 120.97328 199 GLU A CA 1
ATOM 1389 C C . GLU A 1 199 ? -0.00955 -22.26683 4.64222 1.000 116.99500 199 GLU A C 1
ATOM 1390 O O . GLU A 1 199 ? -0.16296 -21.08084 4.32813 1.000 112.89281 199 GLU A O 1
ATOM 1396 N N . ALA A 1 200 ? 0.85600 -22.64740 5.58601 1.000 120.94448 200 ALA A N 1
ATOM 1397 C CA . ALA A 1 200 ? 1.65323 -21.65939 6.30559 1.000 116.64548 200 ALA A CA 1
ATOM 1398 C C . ALA A 1 200 ? 2.62007 -20.94306 5.37233 1.000 115.32447 200 ALA A C 1
ATOM 1399 O O . ALA A 1 200 ? 2.81165 -19.72596 5.48077 1.000 111.96937 200 ALA A O 1
ATOM 1401 N N . ALA A 1 201 ? 3.24302 -21.68240 4.45074 1.000 124.20445 201 ALA A N 1
ATOM 1402 C CA . ALA A 1 201 ? 4.12068 -21.05148 3.47073 1.000 119.02412 201 ALA A CA 1
ATOM 1403 C C . ALA A 1 201 ? 3.34499 -20.08610 2.58516 1.000 118.28136 201 ALA A C 1
ATOM 1404 O O . ALA A 1 201 ? 3.84811 -19.01277 2.23305 1.000 117.41424 201 ALA A O 1
ATOM 1406 N N . LEU A 1 202 ? 2.11495 -20.45121 2.21547 1.000 116.75445 202 LEU A N 1
ATOM 1407 C CA . LEU A 1 202 ? 1.26110 -19.52546 1.47944 1.000 112.72986 202 LEU A CA 1
ATOM 1408 C C . LEU A 1 202 ? 0.92087 -18.30598 2.32560 1.000 116.86024 202 LEU A C 1
ATOM 1409 O O . LEU A 1 202 ? 0.98875 -17.16945 1.84434 1.000 116.45478 202 LEU A O 1
ATOM 1414 N N . GLU A 1 203 ? 0.56426 -18.52383 3.59481 1.000 120.28975 203 GLU A N 1
ATOM 1415 C CA . GLU A 1 203 ? 0.18374 -17.41527 4.46534 1.000 115.57836 203 GLU A CA 1
ATOM 1416 C C . GLU A 1 203 ? 1.34349 -16.44996 4.67602 1.000 112.16622 203 GLU A C 1
ATOM 1417 O O . GLU A 1 203 ? 1.14613 -15.22964 4.70970 1.000 109.64962 203 GLU A O 1
ATOM 1423 N N . ALA A 1 204 ? 2.56158 -16.97674 4.82257 1.000 116.79034 204 ALA A N 1
ATOM 1424 C CA . ALA A 1 204 ? 3.72568 -16.10789 4.96156 1.000 115.93554 204 ALA A CA 1
ATOM 1425 C C . ALA A 1 204 ? 4.00834 -15.35697 3.66680 1.000 115.55785 204 ALA A C 1
ATOM 1426 O O . ALA A 1 204 ? 4.38464 -14.17911 3.69494 1.000 121.82448 204 ALA A O 1
ATOM 1428 N N . MET A 1 205 ? 3.83506 -16.02361 2.52192 1.000 104.49301 205 MET A N 1
ATOM 1429 C CA . MET A 1 205 ? 3.97303 -15.34204 1.23939 1.000 104.66075 205 MET A CA 1
ATOM 1430 C C . MET A 1 205 ? 2.94357 -14.23123 1.08745 1.000 119.62218 205 MET A C 1
ATOM 1431 O O . MET A 1 205 ? 3.21679 -13.21477 0.43850 1.000 125.81738 205 MET A O 1
ATOM 1436 N N . LYS A 1 206 ? 1.75846 -14.40470 1.67679 1.000 118.21187 206 LYS A N 1
ATOM 1437 C CA . LYS A 1 206 ? 0.75254 -13.35003 1.63285 1.000 116.83711 206 LYS A CA 1
ATOM 1438 C C . LYS A 1 206 ? 1.12442 -12.20325 2.56377 1.000 120.51230 206 LYS A C 1
ATOM 1439 O O . LYS A 1 206 ? 0.92316 -11.03124 2.22497 1.000 125.30224 206 LYS A O 1
ATOM 1445 N N . GLU A 1 207 ? 1.67084 -12.52443 3.74102 1.000 119.26708 207 GLU A N 1
ATOM 1446 C CA . GLU A 1 207 ? 2.08445 -11.48746 4.68204 1.000 121.19619 207 GLU A CA 1
ATOM 1447 C C . GLU A 1 207 ? 3.10740 -10.54957 4.05465 1.000 126.49793 207 GLU A C 1
ATOM 1448 O O . GLU A 1 207 ? 3.04362 -9.32954 4.24622 1.000 124.23181 207 GLU A O 1
ATOM 1454 N N . LEU A 1 208 ? 4.05753 -11.10043 3.30004 1.000 143.50841 208 LEU A N 1
ATOM 1455 C CA . LEU A 1 208 ? 5.03931 -10.28694 2.59716 1.000 144.37473 208 LEU A CA 1
ATOM 1456 C C . LEU A 1 208 ? 4.52999 -9.77128 1.25813 1.000 145.33313 208 LEU A C 1
ATOM 1457 O O . LEU A 1 208 ? 5.15459 -8.87400 0.68210 1.000 147.88272 208 LEU A O 1
ATOM 1459 N N . GLY A 1 209 ? 3.41851 -10.30554 0.75636 1.000 146.59901 209 GLY A N 1
ATOM 1460 C CA . GLY A 1 209 ? 2.89382 -9.89877 -0.53209 1.000 150.58735 209 GLY A CA 1
ATOM 1461 C C . GLY A 1 209 ? 3.71493 -10.44019 -1.68262 1.000 155.52177 209 GLY A C 1
ATOM 1462 O O . GLY A 1 209 ? 3.49782 -11.57065 -2.13061 1.000 153.23791 209 GLY A O 1
ATOM 1463 N N . ALA A 1 210 ? 4.65792 -9.63090 -2.16958 1.000 150.36418 210 ALA A N 1
ATOM 1464 C CA . ALA A 1 210 ? 5.62083 -10.05138 -3.18857 1.000 148.66301 210 ALA A CA 1
ATOM 1465 C C . ALA A 1 210 ? 4.92607 -10.50623 -4.47163 1.000 144.09157 210 ALA A C 1
ATOM 1466 O O . ALA A 1 210 ? 5.34192 -11.47527 -5.11080 1.000 138.26606 210 ALA A O 1
ATOM 1468 N N . SER A 1 211 ? 3.84935 -9.80561 -4.84019 1.000 153.31281 211 SER A N 1
ATOM 1469 C CA . SER A 1 211 ? 3.12003 -10.03241 -6.08582 1.000 156.23159 211 SER A CA 1
ATOM 1470 C C . SER A 1 211 ? 2.49658 -11.42290 -6.15633 1.000 152.42900 211 SER A C 1
ATOM 1471 O O . SER A 1 211 ? 2.75634 -12.27926 -5.30399 1.000 147.00624 211 SER A O 1
ATOM 1474 N N . GLU A 1 212 ? 1.65922 -11.65085 -7.16607 1.000 151.17970 212 GLU A N 1
ATOM 1475 C CA . GLU A 1 212 ? 1.04957 -12.95450 -7.38294 1.000 152.28787 212 GLU A CA 1
ATOM 1476 C C . GLU A 1 212 ? 2.00186 -13.74378 -8.28856 1.000 155.65603 212 GLU A C 1
ATOM 1477 O O . GLU A 1 212 ? 3.19919 -13.44668 -8.33302 1.000 149.12936 212 GLU A O 1
ATOM 1483 N N . GLU A 1 213 ? 1.50562 -14.76036 -8.99889 1.000 164.64667 213 GLU A N 1
ATOM 1484 C CA . GLU A 1 213 ? 2.32535 -15.64133 -9.83231 1.000 163.32380 213 GLU A CA 1
ATOM 1485 C C . GLU A 1 213 ? 3.35082 -16.39801 -8.99489 1.000 161.14954 213 GLU A C 1
ATOM 1486 O O . GLU A 1 213 ? 3.56878 -17.59515 -9.20849 1.000 160.55300 213 GLU A O 1
ATOM 1492 N N . SER A 1 214 ? 3.98845 -15.71008 -8.04636 1.000 139.04265 214 SER A N 1
ATOM 1493 C CA . SER A 1 214 ? 4.83528 -16.39315 -7.07689 1.000 136.10373 214 SER A CA 1
ATOM 1494 C C . SER A 1 214 ? 4.02381 -17.39358 -6.26403 1.000 134.89208 214 SER A C 1
ATOM 1495 O O . SER A 1 214 ? 4.43773 -18.54337 -6.07614 1.000 134.09158 214 SER A O 1
ATOM 1498 N N . LEU A 1 215 ? 2.85128 -16.97186 -5.78229 1.000 147.21029 215 LEU A N 1
ATOM 1499 C CA . LEU A 1 215 ? 2.00010 -17.85550 -4.99406 1.000 146.19235 215 LEU A CA 1
ATOM 1500 C C . LEU A 1 215 ? 1.56219 -19.08526 -5.77603 1.000 157.10191 215 LEU A C 1
ATOM 1501 O O . LEU A 1 215 ? 1.23141 -20.10835 -5.16694 1.000 152.83695 215 LEU A O 1
ATOM 1506 N N . GLU A 1 216 ? 1.55034 -19.01056 -7.10555 1.000 184.62842 216 GLU A N 1
ATOM 1507 C CA . GLU A 1 216 ? 1.25205 -20.17698 -7.92457 1.000 185.42993 216 GLU A CA 1
ATOM 1508 C C . GLU A 1 216 ? 2.49758 -20.99817 -8.22504 1.000 183.86443 216 GLU A C 1
ATOM 1509 O O . GLU A 1 216 ? 2.43923 -22.23143 -8.19424 1.000 183.75832 216 GLU A O 1
ATOM 1515 N N . ARG A 1 217 ? 3.62512 -20.33159 -8.50023 1.000 167.26285 217 ARG A N 1
ATOM 1516 C CA . ARG A 1 217 ? 4.88299 -21.03281 -8.74633 1.000 157.49322 217 ARG A CA 1
ATOM 1517 C C . ARG A 1 217 ? 5.19684 -22.02853 -7.63798 1.000 152.27476 217 ARG A C 1
ATOM 1518 O O . ARG A 1 217 ? 5.77357 -23.09064 -7.89846 1.000 152.70858 217 ARG A O 1
ATOM 1526 N N . LEU A 1 218 ? 4.82348 -21.70254 -6.39875 1.000 134.05708 218 LEU A N 1
ATOM 1527 C CA . LEU A 1 218 ? 4.96850 -22.64858 -5.29767 1.000 134.26954 218 LEU A CA 1
ATOM 1528 C C . LEU A 1 218 ? 4.09667 -23.87927 -5.51362 1.000 142.66361 218 LEU A C 1
ATOM 1529 O O . LEU A 1 218 ? 4.58235 -25.01551 -5.46094 1.000 144.12713 218 LEU A O 1
ATOM 1534 N N . LYS A 1 219 ? 2.79709 -23.66840 -5.74999 1.000 149.48774 219 LYS A N 1
ATOM 1535 C CA . LYS A 1 219 ? 1.88686 -24.78593 -5.98645 1.000 155.58539 219 LYS A CA 1
ATOM 1536 C C . LYS A 1 219 ? 2.35952 -25.64480 -7.15076 1.000 165.20395 219 LYS A C 1
ATOM 1537 O O . LYS A 1 219 ? 2.19644 -26.87016 -7.13732 1.000 166.59519 219 LYS A O 1
ATOM 1543 N N . GLU A 1 220 ? 2.94602 -25.01593 -8.16934 1.000 201.94503 220 GLU A N 1
ATOM 1544 C CA . GLU A 1 220 ? 3.45489 -25.76267 -9.31297 1.000 202.05422 220 GLU A CA 1
ATOM 1545 C C . GLU A 1 220 ? 4.58345 -26.69310 -8.89468 1.000 201.94628 220 GLU A C 1
ATOM 1546 O O . GLU A 1 220 ? 4.56771 -27.88871 -9.20523 1.000 203.04709 220 GLU A O 1
ATOM 1552 N N . LEU A 1 221 ? 5.56949 -26.15754 -8.17290 1.000 167.39270 221 LEU A N 1
ATOM 1553 C CA . LEU A 1 221 ? 6.72850 -26.95290 -7.78517 1.000 152.34521 221 LEU A CA 1
ATOM 1554 C C . LEU A 1 221 ? 6.35203 -28.02492 -6.77065 1.000 150.35214 221 LEU A C 1
ATOM 1555 O O . LEU A 1 221 ? 6.88545 -29.13995 -6.81092 1.000 145.71750 221 LEU A O 1
ATOM 1560 N N . VAL A 1 222 ? 5.43644 -27.70676 -5.85355 1.000 133.54911 222 VAL A N 1
ATOM 1561 C CA . VAL A 1 222 ? 5.01464 -28.68310 -4.85353 1.000 136.25545 222 VAL A CA 1
ATOM 1562 C C . VAL A 1 222 ? 4.24859 -29.82320 -5.51310 1.000 136.18133 222 VAL A C 1
ATOM 1563 O O . VAL A 1 222 ? 4.58315 -31.00064 -5.33716 1.000 129.69452 222 VAL A O 1
ATOM 1567 N N . GLU A 1 223 ? 3.21060 -29.49004 -6.28566 1.000 153.84647 223 GLU A N 1
ATOM 1568 C CA . GLU A 1 223 ? 2.43711 -30.51986 -6.97237 1.000 158.54293 223 GLU A CA 1
ATOM 1569 C C . GLU A 1 223 ? 3.28221 -31.27886 -7.98777 1.000 151.68983 223 GLU A C 1
ATOM 1570 O O . GLU A 1 223 ? 3.03595 -32.46576 -8.23281 1.000 153.18111 223 GLU A O 1
ATOM 1576 N N . SER A 1 224 ? 4.27637 -30.61940 -8.58939 1.000 153.63982 224 SER A N 1
ATOM 1577 C CA . SER A 1 224 ? 5.19008 -31.32892 -9.47955 1.000 146.39102 224 SER A CA 1
ATOM 1578 C C . SER A 1 224 ? 6.01002 -32.36192 -8.72138 1.000 142.56746 224 SER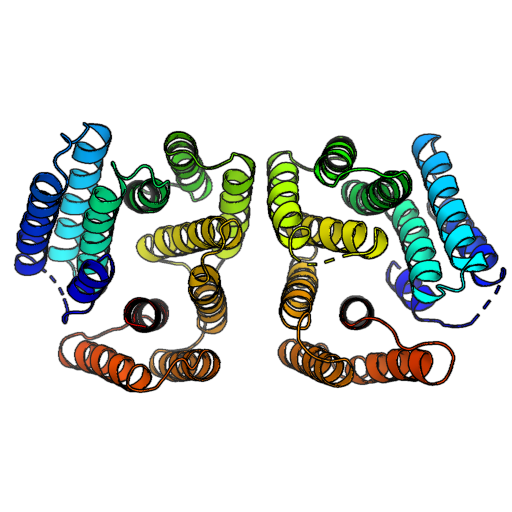 A C 1
ATOM 1579 O O . SER A 1 224 ? 6.33398 -33.42194 -9.26828 1.000 141.29797 224 SER A O 1
ATOM 1582 N N . ALA A 1 225 ? 6.35539 -32.07307 -7.46655 1.000 139.92341 225 ALA A N 1
ATOM 1583 C CA . ALA A 1 225 ? 7.06529 -33.03867 -6.64051 1.000 133.36854 225 ALA A CA 1
ATOM 1584 C C . ALA A 1 225 ? 6.14079 -34.09492 -6.05366 1.000 134.00344 225 ALA A C 1
ATOM 1585 O O . ALA A 1 225 ? 6.61249 -35.17510 -5.68299 1.000 136.26997 225 ALA A O 1
ATOM 1587 N N . ARG A 1 226 ? 4.84182 -33.81165 -5.96483 1.000 127.04910 226 ARG A N 1
ATOM 1588 C CA . ARG A 1 226 ? 3.89332 -34.75577 -5.38950 1.000 131.92039 226 ARG A CA 1
ATOM 1589 C C . ARG A 1 226 ? 3.30217 -35.70219 -6.42440 1.000 131.19210 226 ARG A C 1
ATOM 1590 O O . ARG A 1 226 ? 2.96558 -36.84300 -6.08612 1.000 131.63956 226 ARG A O 1
ATOM 1598 N N . LYS A 1 227 ? 3.16707 -35.25895 -7.67685 1.000 142.00857 227 LYS A N 1
ATOM 1599 C CA . LYS A 1 227 ? 2.64321 -36.14147 -8.71447 1.000 145.75741 227 LYS A CA 1
ATOM 1600 C C . LYS A 1 227 ? 3.62828 -37.25727 -9.04056 1.000 145.89161 227 LYS A C 1
ATOM 1601 O O . LYS A 1 227 ? 3.23589 -38.42405 -9.15801 1.000 150.07390 227 LYS A O 1
ATOM 1607 N N . ARG A 1 228 ? 4.90748 -36.92221 -9.18841 1.000 131.35700 228 ARG A N 1
ATOM 1608 C CA . ARG A 1 228 ? 5.94867 -37.89209 -9.49837 1.000 126.07635 228 ARG A CA 1
ATOM 1609 C C . ARG A 1 228 ? 6.96578 -37.91868 -8.36676 1.000 121.44244 228 ARG A C 1
ATOM 1610 O O . ARG A 1 228 ? 7.40159 -36.86441 -7.89201 1.000 121.33379 228 ARG A O 1
ATOM 1618 N N . GLY A 1 229 ? 7.33698 -39.11911 -7.93824 1.000 120.16209 229 GLY A N 1
ATOM 1619 C CA . GLY A 1 229 ? 8.28228 -39.27333 -6.85364 1.000 119.35560 229 GLY A CA 1
ATOM 1620 C C . GLY A 1 229 ? 7.61395 -39.26555 -5.49438 1.000 126.02408 229 GLY A C 1
ATOM 1621 O O . GLY A 1 229 ? 6.38737 -39.28917 -5.35511 1.000 125.77511 229 GLY A O 1
ATOM 1622 N N . ILE A 1 230 ? 8.45586 -39.23028 -4.46681 1.000 122.49158 230 ILE A N 1
ATOM 1623 C CA . ILE A 1 230 ? 7.99638 -39.21188 -3.08433 1.000 120.59465 230 ILE A CA 1
ATOM 1624 C C . ILE A 1 230 ? 7.73603 -37.77070 -2.67123 1.000 121.95368 230 ILE A C 1
ATOM 1625 O O . ILE A 1 230 ? 8.30013 -36.82438 -3.23062 1.000 114.64255 230 ILE A O 1
ATOM 1630 N N . GLU A 1 231 ? 6.85685 -37.60153 -1.68797 1.000 132.13987 231 GLU A N 1
ATOM 1631 C CA . GLU A 1 231 ? 6.56256 -36.28794 -1.14108 1.000 129.48089 231 GLU A CA 1
ATOM 1632 C C . GLU A 1 231 ? 7.70611 -35.83331 -0.23842 1.000 125.12542 231 GLU A C 1
ATOM 1633 O O . GLU A 1 231 ? 8.35856 -36.64103 0.42899 1.000 124.07186 231 GLU A O 1
ATOM 1639 N N . LEU A 1 232 ? 7.94915 -34.52717 -0.2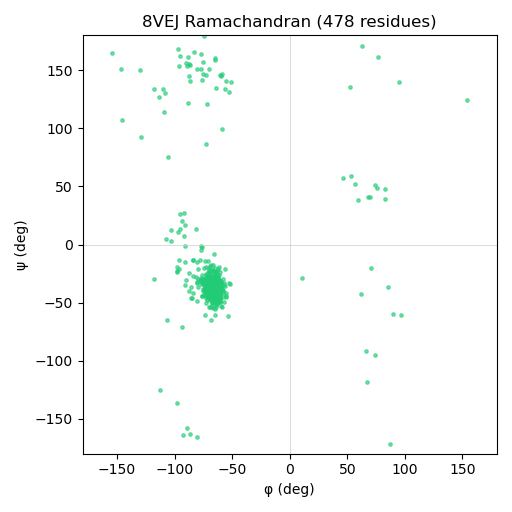3029 1.000 129.02898 232 LEU A N 1
ATOM 1640 C CA . LEU A 1 232 ? 9.13228 -33.94749 0.38782 1.000 123.34626 232 LEU A CA 1
ATOM 1641 C C . LEU A 1 232 ? 8.85035 -33.44684 1.80525 1.000 127.35019 232 LEU A C 1
ATOM 1642 O O . LEU A 1 232 ? 7.70532 -33.33845 2.24677 1.000 128.08040 232 LEU A O 1
ATOM 1647 N N . THR A 1 233 ? 9.93323 -33.13495 2.51627 1.000 138.37604 233 THR A N 1
ATOM 1648 C CA . THR A 1 233 ? 9.89007 -32.79416 3.92983 1.000 136.89163 233 THR A CA 1
ATOM 1649 C C . THR A 1 233 ? 9.34391 -31.38540 4.15014 1.000 135.53504 233 THR A C 1
ATOM 1650 O O . THR A 1 233 ? 9.38824 -30.54257 3.25055 1.000 135.58370 233 THR A O 1
ATOM 1654 N N . PRO A 1 234 ? 8.81597 -31.10539 5.34775 1.000 121.25432 234 PRO A N 1
ATOM 1655 C CA . PRO A 1 234 ? 8.36322 -29.73435 5.64062 1.000 106.34591 234 PRO A CA 1
ATOM 1656 C C . PRO A 1 234 ? 9.47713 -28.70524 5.57473 1.000 99.77262 234 PRO A C 1
ATOM 1657 O O . PRO A 1 234 ? 9.20278 -27.52402 5.32686 1.000 100.27395 234 PRO A O 1
ATOM 1661 N N . PHE A 1 235 ? 10.72811 -29.11284 5.80119 1.000 97.63330 235 PHE A N 1
ATOM 1662 C CA . PHE A 1 235 ? 11.84748 -28.20528 5.57446 1.000 93.07903 235 PHE A CA 1
ATOM 1663 C C . PHE A 1 235 ? 11.95868 -27.83332 4.10342 1.000 88.40840 235 PHE A C 1
ATOM 1664 O O . PHE A 1 235 ? 12.23098 -26.67575 3.76353 1.000 85.15608 235 PHE A O 1
ATOM 1672 N N . GLU A 1 236 ? 11.75176 -28.80644 3.21522 1.000 93.30394 236 GLU A N 1
ATOM 1673 C CA . GLU A 1 236 ? 11.92731 -28.57186 1.78910 1.000 86.65122 236 GLU A CA 1
ATOM 1674 C C . GLU A 1 236 ? 10.79272 -27.74532 1.19706 1.000 78.88213 236 GLU A C 1
ATOM 1675 O O . GLU A 1 236 ? 10.96973 -27.15211 0.12778 1.000 66.83264 236 GLU A O 1
ATOM 1681 N N . VAL A 1 237 ? 9.63542 -27.69396 1.86372 1.000 85.22922 237 VAL A N 1
ATOM 1682 C CA . VAL A 1 237 ? 8.57817 -26.77412 1.44798 1.000 78.27458 237 VAL A CA 1
ATOM 1683 C C . VAL A 1 237 ? 9.04856 -25.33449 1.60288 1.000 79.31404 237 VAL A C 1
ATOM 1684 O O . VAL A 1 237 ? 8.97152 -24.52989 0.66640 1.000 80.10779 237 VAL A O 1
ATOM 1688 N N . ALA A 1 238 ? 9.54052 -24.99021 2.79646 1.000 76.21057 238 ALA A N 1
ATOM 1689 C CA . ALA A 1 238 ? 10.04844 -23.64351 3.03467 1.000 73.09683 238 ALA A CA 1
ATOM 1690 C C . ALA A 1 238 ? 11.22231 -23.32842 2.11819 1.000 63.38925 238 ALA A C 1
ATOM 1691 O O . ALA A 1 238 ? 11.37683 -22.18874 1.66367 1.000 63.54145 238 ALA A O 1
ATOM 1693 N N . LEU A 1 239 ? 12.06211 -24.32752 1.83671 1.000 69.89668 239 LEU A N 1
ATOM 1694 C CA . LEU A 1 239 ? 13.15711 -24.12753 0.89430 1.000 68.71326 239 LEU A CA 1
ATOM 1695 C C . LEU A 1 239 ? 12.62672 -23.81640 -0.49934 1.000 66.14155 239 LEU A C 1
ATOM 1696 O O . LEU A 1 239 ? 13.21405 -23.01077 -1.23077 1.000 61.94428 239 LEU A O 1
ATOM 1701 N N . LEU A 1 240 ? 11.51058 -24.44209 -0.88153 1.000 71.31420 240 LEU A N 1
ATOM 1702 C CA . LEU A 1 240 ? 10.89316 -24.13498 -2.16755 1.000 74.18516 240 LEU A CA 1
ATOM 1703 C C . LEU A 1 240 ? 10.29464 -22.73395 -2.17221 1.000 72.82126 240 LEU A C 1
ATOM 1704 O O . LEU A 1 240 ? 10.45965 -21.98638 -3.14342 1.000 69.22693 240 LEU A O 1
ATOM 1709 N N . ALA A 1 241 ? 9.59508 -22.36168 -1.09611 1.000 66.14362 241 ALA A N 1
ATOM 1710 C CA . ALA A 1 241 ? 9.00052 -21.03109 -1.02099 1.000 64.05315 241 ALA A CA 1
ATOM 1711 C C . ALA A 1 241 ? 10.06114 -19.93962 -1.05302 1.000 64.77324 241 ALA A C 1
ATOM 1712 O O . ALA A 1 241 ? 9.80446 -18.83907 -1.55478 1.000 69.26847 241 ALA A O 1
ATOM 1714 N N . TYR A 1 242 ? 11.25292 -20.22438 -0.52455 1.000 65.36836 242 TYR A N 1
ATOM 1715 C CA . TYR A 1 242 ? 12.33982 -19.25137 -0.55874 1.000 56.11559 242 TYR A CA 1
ATOM 1716 C C . TYR A 1 242 ? 12.74280 -18.92639 -1.99144 1.000 60.54668 242 TYR A C 1
ATOM 1717 O O . TYR A 1 242 ? 12.84674 -17.75370 -2.36928 1.000 60.41393 242 TYR A O 1
ATOM 1726 N N . TYR A 1 243 ? 12.96772 -19.95921 -2.80786 1.000 61.58419 243 TYR A N 1
ATOM 1727 C CA . TYR A 1 243 ? 13.42458 -19.73922 -4.17618 1.000 59.26603 243 TYR A CA 1
ATOM 1728 C C . TYR A 1 243 ? 12.37831 -19.01704 -5.01415 1.000 61.29433 243 TYR A C 1
ATOM 1729 O O . TYR A 1 243 ? 12.72919 -18.31090 -5.96632 1.000 68.34588 243 TYR A O 1
ATOM 1738 N N . VAL A 1 244 ? 11.09767 -19.17929 -4.68139 1.000 67.43912 244 VAL A N 1
ATOM 1739 C CA . VAL A 1 244 ? 10.04827 -18.47367 -5.40919 1.000 72.91051 244 VAL A CA 1
ATOM 1740 C C . VAL A 1 244 ? 10.05072 -16.99478 -5.04214 1.000 80.61088 244 VAL A C 1
ATOM 1741 O O . VAL A 1 244 ? 9.97243 -16.12054 -5.91349 1.000 75.99446 244 VAL A O 1
ATOM 1745 N N . LEU A 1 245 ? 10.14315 -16.69426 -3.74415 1.000 79.44631 245 LEU A N 1
ATOM 1746 C CA . LEU A 1 245 ? 10.13177 -15.30463 -3.29836 1.000 73.96551 245 LEU A CA 1
ATOM 1747 C C . LEU A 1 245 ? 11.36979 -14.55701 -3.77676 1.000 79.57833 245 LEU A C 1
ATOM 1748 O O . LEU A 1 245 ? 11.27880 -13.39294 -4.18475 1.000 82.71453 245 LEU A O 1
ATOM 1753 N N . VAL A 1 246 ? 12.53497 -15.20757 -3.73153 1.000 82.64945 246 VAL A N 1
ATOM 1754 C CA . VAL A 1 246 ? 13.77144 -14.55555 -4.15762 1.000 86.04882 246 VAL A CA 1
ATOM 1755 C C . VAL A 1 246 ? 13.71019 -14.22220 -5.64295 1.000 87.05798 246 VAL A C 1
ATOM 1756 O O . VAL A 1 246 ? 14.06013 -13.11291 -6.06409 1.000 89.32912 246 VAL A O 1
ATOM 1760 N N . LEU A 1 247 ? 13.26180 -15.18001 -6.45968 1.000 84.06784 247 LEU A N 1
ATOM 1761 C CA . LEU A 1 247 ? 13.12040 -14.92325 -7.88901 1.000 81.16949 247 LEU A CA 1
ATOM 1762 C C . LEU A 1 247 ? 12.12534 -13.80290 -8.15756 1.000 83.03991 247 LEU A C 1
ATOM 1763 O O . LEU A 1 247 ? 12.30152 -13.03009 -9.10657 1.000 82.22690 247 LEU A O 1
ATOM 1768 N N . ASP A 1 248 ? 11.08017 -13.69563 -7.33418 1.000 78.94574 248 ASP A N 1
ATOM 1769 C CA . ASP A 1 248 ? 10.15004 -12.57949 -7.46416 1.000 83.10980 248 ASP A CA 1
ATOM 1770 C C . ASP A 1 248 ? 10.83151 -11.25455 -7.15061 1.000 85.15457 248 ASP A C 1
ATOM 1771 O O . ASP A 1 248 ? 10.63924 -10.26551 -7.86739 1.000 87.95827 248 ASP A O 1
ATOM 1776 N N . TYR A 1 249 ? 11.62604 -11.21507 -6.07860 1.000 83.31873 249 TYR A N 1
ATOM 1777 C CA . TYR A 1 249 ? 12.30858 -9.98063 -5.70526 1.000 81.28159 249 TYR A CA 1
ATOM 1778 C C . TYR A 1 249 ? 13.34571 -9.57956 -6.74701 1.000 83.21450 249 TYR A C 1
ATOM 1779 O O . TYR A 1 249 ? 13.54041 -8.38664 -7.00831 1.000 86.65652 249 TYR A O 1
ATOM 1788 N N . LEU A 1 250 ? 14.02155 -10.55966 -7.35169 1.000 82.14046 250 LEU A N 1
ATOM 1789 C CA . LEU A 1 250 ? 15.04572 -10.24645 -8.34349 1.000 83.98858 250 LEU A CA 1
ATOM 1790 C C . LEU A 1 250 ? 14.43170 -9.66357 -9.61041 1.000 84.26409 250 LEU A C 1
ATOM 1791 O O . LEU A 1 250 ? 14.94319 -8.68022 -10.15878 1.000 80.14404 250 LEU A O 1
ATOM 1796 N N . LYS A 1 251 ? 13.33661 -10.25637 -10.09198 1.000 82.12643 251 LYS A N 1
ATOM 1797 C CA . LYS A 1 251 ? 12.66575 -9.71685 -11.26955 1.000 86.45545 251 LYS A CA 1
ATOM 1798 C C . LYS A 1 251 ? 12.00938 -8.37460 -10.97368 1.000 90.16942 251 LYS A C 1
ATOM 1799 O O . LYS A 1 251 ? 11.87076 -7.54152 -11.87685 1.000 93.84031 251 LYS A O 1
ATOM 1805 N N . LYS A 1 252 ? 11.60146 -8.14904 -9.72190 1.000 102.50055 252 LYS A N 1
ATOM 1806 C CA . LYS A 1 252 ? 11.00127 -6.87068 -9.35346 1.000 102.54761 252 LYS A CA 1
ATOM 1807 C C . LYS A 1 252 ? 12.00228 -5.73011 -9.48769 1.000 103.57994 252 LYS A C 1
ATOM 1808 O O . LYS A 1 252 ? 11.63640 -4.61501 -9.87819 1.000 102.20498 252 LYS A O 1
ATOM 1814 N N . SER A 1 253 ? 13.26690 -5.98836 -9.17004 1.000 98.52511 253 SER A N 1
ATOM 1815 C CA . SER A 1 253 ? 14.30074 -4.96262 -9.24204 1.000 91.56719 253 SER A CA 1
ATOM 1816 C C . SER A 1 253 ? 14.62793 -4.61040 -10.68972 1.000 90.20873 253 SER A C 1
ATOM 1817 O O . SER A 1 253 ? 14.62006 -3.44093 -11.07465 1.000 81.53296 253 SER A O 1
ATOM 1821 N N . PRO B 1 3 ? 7.16733 -15.70485 42.29393 1.000 111.44280 3 PRO B N 1
ATOM 1822 C CA . PRO B 1 3 ? 8.54941 -15.27820 42.53353 1.000 110.49447 3 PRO B CA 1
ATOM 1823 C C . PRO B 1 3 ? 8.86692 -13.98327 41.79964 1.000 109.92033 3 PRO B C 1
ATOM 1824 O O . PRO B 1 3 ? 8.56684 -12.89805 42.29873 1.000 107.71503 3 PRO B O 1
ATOM 1828 N N . SER B 1 4 ? 9.47224 -14.10706 40.61603 1.000 114.69544 4 SER B N 1
ATOM 1829 C CA . SER B 1 4 ? 9.66936 -12.94621 39.75759 1.000 111.83142 4 SER B CA 1
ATOM 1830 C C . SER B 1 4 ? 8.34635 -12.32447 39.33524 1.000 115.34773 4 SER B C 1
ATOM 1831 O O . SER B 1 4 ? 8.31832 -11.14827 38.95704 1.000 115.99190 4 SER B O 1
ATOM 1834 N N . ALA B 1 5 ? 7.25124 -13.08804 39.39665 1.000 107.12964 5 ALA B N 1
ATOM 1835 C CA . ALA B 1 5 ? 5.93175 -12.54405 39.10118 1.000 100.39736 5 ALA B CA 1
ATOM 1836 C C . ALA B 1 5 ? 5.53984 -11.43080 40.06125 1.000 106.66932 5 ALA B C 1
ATOM 1837 O O . ALA B 1 5 ? 4.64422 -10.64079 39.74409 1.000 113.79208 5 ALA B O 1
ATOM 1839 N N . GLU B 1 6 ? 6.18158 -11.35322 41.22823 1.000 110.82122 6 GLU B N 1
ATOM 1840 C CA . GLU B 1 6 ? 5.91758 -10.24616 42.13932 1.000 111.24766 6 GLU B CA 1
ATOM 1841 C C . GLU B 1 6 ? 6.42630 -8.93187 41.56012 1.000 110.52940 6 GLU B C 1
ATOM 1842 O O . GLU B 1 6 ? 5.71116 -7.92415 41.56418 1.000 112.07713 6 GLU B O 1
ATOM 1848 N N . ILE B 1 7 ? 7.65591 -8.92986 41.03805 1.000 106.89768 7 ILE B N 1
ATOM 1849 C CA . ILE B 1 7 ? 8.25367 -7.69513 40.53526 1.000 105.71442 7 ILE B CA 1
ATOM 1850 C C . ILE B 1 7 ? 7.48577 -7.17208 39.32749 1.000 100.73668 7 ILE B C 1
ATOM 1851 O O . ILE B 1 7 ? 7.23581 -5.96590 39.21230 1.000 99.60124 7 ILE B O 1
ATOM 1856 N N . PHE B 1 8 ? 7.11224 -8.06255 38.40333 1.000 96.07064 8 PHE B N 1
ATOM 1857 C CA . PHE B 1 8 ? 6.29860 -7.64928 37.26341 1.000 89.94946 8 PHE B CA 1
ATOM 1858 C C . PHE B 1 8 ? 4.99244 -7.01691 37.72610 1.000 97.13545 8 PHE B C 1
ATOM 1859 O O . PHE B 1 8 ? 4.53020 -6.02642 37.14690 1.000 98.27350 8 PHE B O 1
ATOM 1867 N N . GLU B 1 9 ? 4.38925 -7.57411 38.77911 1.000 109.21134 9 GLU B N 1
ATOM 1868 C CA . GLU B 1 9 ? 3.11648 -7.06349 39.27425 1.000 110.08390 9 GLU B CA 1
ATOM 1869 C C . GLU B 1 9 ? 3.26863 -5.68973 39.91600 1.000 110.72667 9 GLU B C 1
ATOM 1870 O O . GLU B 1 9 ? 2.34849 -4.86794 39.83564 1.000 111.61326 9 GLU B O 1
ATOM 1876 N N . ASP B 1 10 ? 4.41058 -5.42509 40.55848 1.000 101.34113 10 ASP B N 1
ATOM 1877 C CA . ASP B 1 10 ? 4.63777 -4.11650 41.16696 1.000 98.83409 10 ASP B CA 1
ATOM 1878 C C . ASP B 1 10 ? 4.60376 -3.01409 40.11831 1.000 102.00743 10 ASP B C 1
ATOM 1879 O O . ASP B 1 10 ? 3.93171 -1.99115 40.29459 1.000 110.64740 10 ASP B O 1
ATOM 1884 N N . PHE B 1 11 ? 5.33642 -3.20276 39.01942 1.000 98.79047 11 PHE B N 1
ATOM 1885 C CA . PHE B 1 11 ? 5.26302 -2.25319 37.91587 1.000 94.35106 11 PHE B CA 1
ATOM 1886 C C . PHE B 1 11 ? 3.85941 -2.21375 37.32699 1.000 96.71446 11 PHE B C 1
ATOM 1887 O O . PHE B 1 11 ? 3.37851 -1.15152 36.91477 1.000 94.16219 11 PHE B O 1
ATOM 1895 N N . LEU B 1 12 ? 3.18321 -3.36536 37.28850 1.000 103.55189 12 LEU B N 1
ATOM 1896 C CA . LEU B 1 12 ? 1.85396 -3.42858 36.69131 1.000 105.68580 12 LEU B CA 1
ATOM 1897 C C . LEU B 1 12 ? 0.81491 -2.70461 37.53601 1.000 108.25193 12 LEU B C 1
ATOM 1898 O O . LEU B 1 12 ? -0.20404 -2.25237 37.00050 1.000 109.27917 12 LEU B O 1
ATOM 1903 N N . ASP B 1 13 ? 1.03721 -2.60176 38.84592 1.000 107.69104 13 ASP B N 1
ATOM 1904 C CA . ASP B 1 13 ? 0.20528 -1.73548 39.66958 1.000 109.51896 13 ASP B CA 1
ATOM 1905 C C . ASP B 1 13 ? 0.24972 -0.32611 39.09641 1.000 119.99616 13 ASP B C 1
ATOM 1906 O O . ASP B 1 13 ? 1.32436 0.17587 38.75281 1.000 117.97912 13 ASP B O 1
ATOM 1911 N N . TRP B 1 14 ? -0.92269 0.30100 38.98054 1.000 129.50893 14 TRP B N 1
ATOM 1912 C CA . TRP B 1 14 ? -1.06975 1.49351 38.15180 1.000 124.97744 14 TRP B CA 1
ATOM 1913 C C . TRP B 1 14 ? -0.04073 2.55611 38.51366 1.000 126.06178 14 TRP B C 1
ATOM 1914 O O . TRP B 1 14 ? 0.15367 2.88599 39.68667 1.000 123.82914 14 TRP B O 1
ATOM 1925 N N . TYR B 1 15 ? 0.62564 3.07488 37.48942 1.000 117.87340 15 TYR B N 1
ATOM 1926 C CA . TYR B 1 15 ? 1.71239 4.02767 37.65639 1.000 112.87014 15 TYR B CA 1
ATOM 1927 C C . TYR B 1 15 ? 1.19250 5.45929 37.71590 1.000 113.55764 15 TYR B C 1
ATOM 1928 O O . TYR B 1 15 ? 0.06776 5.73845 37.30131 1.000 110.64270 15 TYR B O 1
ATOM 1937 N N . GLY B 1 21 ? 5.65760 10.53383 41.43977 1.000 108.05837 21 GLY B N 1
ATOM 1938 C CA . GLY B 1 21 ? 7.10063 10.64477 41.33707 1.000 114.65955 21 GLY B CA 1
ATOM 1939 C C . GLY B 1 21 ? 7.82880 10.12847 42.56244 1.000 120.80935 21 GLY B C 1
ATOM 1940 O O . GLY B 1 21 ? 8.56287 9.14461 42.48761 1.000 121.11296 21 GLY B O 1
ATOM 1941 N N . GLU B 1 22 ? 7.61987 10.80075 43.69751 1.000 107.82687 22 GLU B N 1
ATOM 1942 C CA . GLU B 1 22 ? 8.27192 10.38873 44.93730 1.000 112.41491 22 GLU B CA 1
ATOM 1943 C C . GLU B 1 22 ? 7.80672 9.00771 45.38060 1.000 111.10593 22 GLU B C 1
ATOM 1944 O O . GLU B 1 22 ? 8.60568 8.20593 45.87927 1.000 113.87260 22 GLU B O 1
ATOM 1950 N N . GLU B 1 23 ? 6.51676 8.71185 45.20365 1.000 106.06883 23 GLU B N 1
ATOM 1951 C CA . GLU B 1 23 ? 5.94750 7.48970 45.76389 1.000 101.78527 23 GLU B CA 1
ATOM 1952 C C . GLU B 1 23 ? 6.55262 6.24316 45.12863 1.000 102.29061 23 GLU B C 1
ATOM 1953 O O . GLU B 1 23 ? 6.82503 5.25746 45.82383 1.000 102.11364 23 GLU B O 1
ATOM 1959 N N . ILE B 1 24 ? 6.77153 6.26448 43.81225 1.000 107.04463 24 ILE B N 1
ATOM 1960 C CA . ILE B 1 24 ? 7.36882 5.10773 43.15293 1.000 108.37536 24 ILE B CA 1
ATOM 1961 C C . ILE B 1 24 ? 8.83463 4.96205 43.54164 1.000 113.54836 24 ILE B C 1
ATOM 1962 O O . ILE B 1 24 ? 9.34804 3.84139 43.64630 1.000 105.09303 24 ILE B O 1
ATOM 1967 N N . ILE B 1 25 ? 9.52702 6.07797 43.77741 1.000 146.79586 25 ILE B N 1
ATOM 1968 C CA . ILE B 1 25 ? 10.95777 6.02163 44.06454 1.000 146.80238 25 ILE B CA 1
ATOM 1969 C C . ILE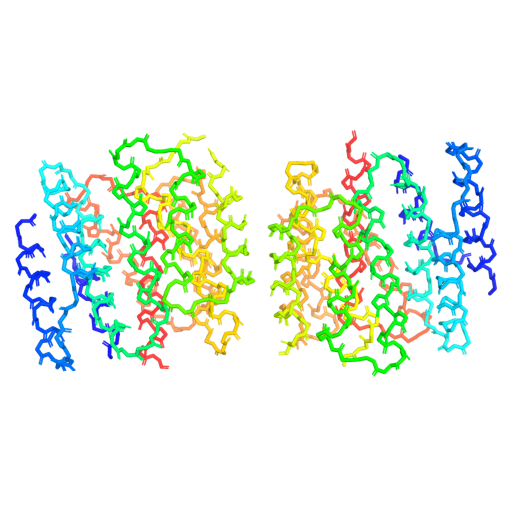 B 1 25 ? 11.20585 5.45885 45.45932 1.000 146.02137 25 ILE B C 1
ATOM 1970 O O . ILE B 1 25 ? 12.01448 4.54042 45.63891 1.000 144.65783 25 ILE B O 1
ATOM 1975 N N . GLU B 1 26 ? 10.51939 6.00161 46.46913 1.000 124.01809 26 GLU B N 1
ATOM 1976 C CA . GLU B 1 26 ? 10.72600 5.52123 47.83206 1.000 114.05040 26 GLU B CA 1
ATOM 1977 C C . GLU B 1 26 ? 10.24524 4.08530 47.99676 1.000 111.11758 26 GLU B C 1
ATOM 1978 O O . GLU B 1 26 ? 10.79153 3.34072 48.81878 1.000 113.50359 26 GLU B O 1
ATOM 1984 N N . SER B 1 27 ? 9.23374 3.67756 47.22609 1.000 104.17967 27 SER B N 1
ATOM 1985 C CA . SER B 1 27 ? 8.81628 2.28026 47.23941 1.000 101.72016 27 SER B CA 1
ATOM 1986 C C . SER B 1 27 ? 9.85227 1.39628 46.55892 1.000 99.25278 27 SER B C 1
ATOM 1987 O O . SER B 1 27 ? 10.15676 0.30005 47.04355 1.000 101.23698 27 SER B O 1
ATOM 1990 N N . THR B 1 28 ? 10.40393 1.85934 45.43379 1.000 107.70991 28 THR B N 1
ATOM 1991 C CA . THR B 1 28 ? 11.43923 1.09817 44.74246 1.000 103.49958 28 THR B CA 1
ATOM 1992 C C . THR B 1 28 ? 12.67203 0.92460 45.61995 1.000 102.65522 28 THR B C 1
ATOM 1993 O O . THR B 1 28 ? 13.26509 -0.15997 45.66396 1.000 94.99676 28 THR B O 1
ATOM 1997 N N . ASP B 1 29 ? 13.06934 1.98254 46.33152 1.000 101.77183 29 ASP B N 1
ATOM 1998 C CA . ASP B 1 29 ? 14.21719 1.88071 47.22643 1.000 102.58095 29 ASP B CA 1
ATOM 1999 C C . ASP B 1 29 ? 13.95071 0.88900 48.35140 1.000 105.68786 29 ASP B C 1
ATOM 2000 O O . ASP B 1 29 ? 14.85035 0.14583 48.75967 1.000 104.17481 29 ASP B O 1
ATOM 2005 N N . LYS B 1 30 ? 12.71776 0.85903 48.86270 1.000 95.59128 30 LYS B N 1
ATOM 2006 C CA . LYS B 1 30 ? 12.37616 -0.10843 49.90026 1.000 98.82966 30 LYS B CA 1
ATOM 2007 C C . LYS B 1 30 ? 12.35769 -1.52758 49.34636 1.000 100.84839 30 LYS B C 1
ATOM 2008 O O . LYS B 1 30 ? 12.77929 -2.46987 50.02677 1.000 101.62506 30 LYS B O 1
ATOM 2014 N N . ARG B 1 31 ? 11.87210 -1.69968 48.11409 1.000 100.35965 31 ARG B N 1
ATOM 2015 C CA . ARG B 1 31 ? 11.86823 -3.02259 47.49733 1.000 95.99374 31 ARG B CA 1
ATOM 2016 C C . ARG B 1 31 ? 13.28499 -3.52059 47.24221 1.000 94.28045 31 ARG B C 1
ATOM 2017 O O . ARG B 1 31 ? 13.58978 -4.69335 47.48930 1.000 92.39573 31 ARG B O 1
ATOM 2025 N N . VAL B 1 32 ? 14.16261 -2.64584 46.74633 1.000 98.61569 32 VAL B N 1
ATOM 2026 C CA . VAL B 1 32 ? 15.54537 -3.04058 46.48779 1.000 96.13318 32 VAL B CA 1
ATOM 2027 C C . VAL B 1 32 ? 16.24785 -3.39169 47.79375 1.000 102.25784 32 VAL B C 1
ATOM 2028 O O . VAL B 1 32 ? 16.94626 -4.40797 47.89176 1.000 97.14911 32 VAL B O 1
ATOM 2032 N N . GLU B 1 33 ? 16.06763 -2.55638 48.82047 1.000 104.73099 33 GLU B N 1
ATOM 2033 C CA . GLU B 1 33 ? 16.65486 -2.85197 50.12305 1.000 105.72151 33 GLU B CA 1
ATOM 2034 C C . GLU B 1 33 ? 16.03144 -4.09078 50.75199 1.000 106.45093 33 GLU B C 1
ATOM 2035 O O . GLU B 1 33 ? 16.68552 -4.77583 51.54654 1.000 107.51988 33 GLU B O 1
ATOM 2041 N N . ALA B 1 34 ? 14.77611 -4.39318 50.41549 1.000 108.78042 34 ALA B N 1
ATOM 2042 C CA . ALA B 1 34 ? 14.16100 -5.62331 50.90077 1.000 108.69942 34 ALA B CA 1
ATOM 2043 C C . ALA B 1 34 ? 14.81521 -6.84424 50.26733 1.000 112.20640 34 ALA B C 1
ATOM 2044 O O . ALA B 1 34 ? 15.17178 -7.80087 50.96399 1.000 117.89278 34 ALA B O 1
ATOM 2046 N N . ILE B 1 35 ? 14.99597 -6.81940 48.94359 1.000 111.60559 35 ILE B N 1
ATOM 2047 C CA . ILE B 1 35 ? 15.56133 -7.96544 48.23604 1.000 110.17625 35 ILE B CA 1
ATOM 2048 C C . ILE B 1 35 ? 16.98914 -8.23896 48.69136 1.000 113.80091 35 ILE B C 1
ATOM 2049 O O . ILE B 1 35 ? 17.41439 -9.39934 48.76352 1.000 122.35654 35 ILE B O 1
ATOM 2054 N N . VAL B 1 36 ? 17.74833 -7.18847 49.01350 1.000 114.50894 36 VAL B N 1
ATOM 2055 C CA . VAL B 1 36 ? 19.09316 -7.37985 49.55352 1.000 117.73114 36 VAL B CA 1
ATOM 2056 C C . VAL B 1 36 ? 19.02965 -8.16750 50.85589 1.000 124.33471 36 VAL B C 1
ATOM 2057 O O . VAL B 1 36 ? 19.75087 -9.15463 51.04471 1.000 125.47567 36 VAL B O 1
ATOM 2061 N N . GLU B 1 37 ? 18.15558 -7.74515 51.77162 1.000 110.21566 37 GLU B N 1
ATOM 2062 C CA . GLU B 1 37 ? 17.97069 -8.46971 53.02214 1.000 113.88006 37 GLU B CA 1
ATOM 2063 C C . GLU B 1 37 ? 17.28189 -9.81173 52.81519 1.000 119.28795 37 GLU B C 1
ATOM 2064 O O . GLU B 1 37 ? 17.38990 -10.68874 53.67821 1.000 123.37820 37 GLU B O 1
ATOM 2070 N N . GLU B 1 38 ? 16.58073 -9.99148 51.69544 1.000 152.53534 38 GLU B N 1
ATOM 2071 C CA . GLU B 1 38 ? 15.88054 -11.23836 51.41905 1.000 152.64851 38 GLU B CA 1
ATOM 2072 C C . GLU B 1 38 ? 16.75240 -12.27393 50.72293 1.000 152.52056 38 GLU B C 1
ATOM 2073 O O . GLU B 1 38 ? 16.46690 -13.47158 50.82805 1.000 154.87652 38 GLU B O 1
ATOM 2079 N N . LEU B 1 39 ? 17.80140 -11.84972 50.01704 1.000 129.34351 39 LEU B N 1
ATOM 2080 C CA . LEU B 1 39 ? 18.72837 -12.78522 49.39435 1.000 127.58396 39 LEU B CA 1
ATOM 2081 C C . LEU B 1 39 ? 19.97055 -13.04734 50.23358 1.000 122.28619 39 LEU B C 1
ATOM 2082 O O . LEU B 1 39 ? 20.62283 -14.07885 50.03847 1.000 125.05958 39 LEU B O 1
ATOM 2087 N N . GLY B 1 40 ? 20.31197 -12.14835 51.15275 1.000 124.76097 40 GLY B N 1
ATOM 2088 C CA . GLY B 1 40 ? 21.41296 -12.38519 52.06454 1.000 122.49995 40 GLY B CA 1
ATOM 2089 C C . GLY B 1 40 ? 22.72594 -11.75848 51.64679 1.000 113.73587 40 GLY B C 1
ATOM 2090 O O . GLY B 1 40 ? 23.27478 -10.92474 52.37153 1.000 108.26930 40 GLY B O 1
ATOM 2091 N N . GLY B 1 41 ? 23.23703 -12.15215 50.48192 1.000 109.29738 41 GLY B N 1
ATOM 2092 C CA . GLY B 1 41 ? 24.54183 -11.71586 50.02003 1.000 106.48246 41 GLY B CA 1
ATOM 2093 C C . GLY B 1 41 ? 24.76850 -10.21797 50.05035 1.000 114.63462 41 GLY B C 1
ATOM 2094 O O . GLY B 1 41 ? 23.86630 -9.43647 49.73465 1.000 122.49053 41 GLY B O 1
ATOM 2095 N N . GLU B 1 42 ? 25.97211 -9.80802 50.44140 1.000 103.98207 42 GLU B N 1
ATOM 2096 C CA . GLU B 1 42 ? 26.31084 -8.39387 50.46601 1.000 101.96540 42 GLU B CA 1
ATOM 2097 C C . GLU B 1 42 ? 26.50212 -7.86860 49.04621 1.000 105.85532 42 GLU B C 1
ATOM 2098 O O . GLU B 1 42 ? 26.97532 -8.57641 48.15297 1.000 104.62928 42 GLU B O 1
ATOM 2104 N N . LEU B 1 43 ? 26.11717 -6.61181 48.84366 1.000 101.31190 43 LEU B N 1
ATOM 2105 C CA . LEU B 1 43 ? 26.05789 -6.02399 47.51305 1.000 102.65261 43 LEU B CA 1
ATOM 2106 C C . LEU B 1 43 ? 27.40494 -5.42799 47.12293 1.000 103.97549 43 LEU B C 1
ATOM 2107 O O . LEU B 1 43 ? 28.12608 -4.88556 47.96449 1.000 105.74493 43 LEU B O 1
ATOM 2112 N N . THR B 1 44 ? 27.73418 -5.52875 45.83903 1.000 103.76341 44 THR B N 1
ATOM 2113 C CA . THR B 1 44 ? 29.01171 -5.06369 45.32162 1.000 105.87812 44 THR B CA 1
ATOM 2114 C C . THR B 1 44 ? 28.93337 -3.59652 44.91012 1.000 110.95812 44 THR B C 1
ATOM 2115 O O . THR B 1 44 ? 27.85355 -3.03875 44.70082 1.000 106.33422 44 THR B O 1
ATOM 2119 N N . GLU B 1 45 ? 30.11031 -2.97330 44.79272 1.000 144.16307 45 GLU B N 1
ATOM 2120 C CA . GLU B 1 45 ? 30.17430 -1.59637 44.31393 1.000 145.01166 45 GLU B CA 1
ATOM 2121 C C . GLU B 1 45 ? 29.70452 -1.48744 42.86997 1.000 143.63207 45 GLU B C 1
ATOM 2122 O O . GLU B 1 45 ? 29.17971 -0.44263 42.46745 1.000 142.67232 45 GLU B O 1
ATOM 2128 N N . GLU B 1 46 ? 29.89818 -2.54624 42.07817 1.000 123.09472 46 GLU B N 1
ATOM 2129 C CA . GLU B 1 46 ? 29.31282 -2.59716 40.74266 1.000 116.77360 46 GLU B CA 1
ATOM 2130 C C . GLU B 1 46 ? 27.80526 -2.39898 40.80613 1.000 101.17053 46 GLU B C 1
ATOM 2131 O O . GLU B 1 46 ? 27.23106 -1.64751 40.00939 1.000 100.30312 46 GLU B O 1
ATOM 2137 N N . MET B 1 47 ? 27.15037 -3.06375 41.75945 1.000 97.07137 47 MET B N 1
ATOM 2138 C CA . MET B 1 47 ? 25.70412 -2.97409 41.89998 1.000 91.36701 47 MET B CA 1
ATOM 2139 C C . MET B 1 47 ? 25.28211 -1.70905 42.63495 1.000 87.78748 47 MET B C 1
ATOM 2140 O O . MET B 1 47 ? 24.21514 -1.15708 42.34401 1.000 82.22776 47 MET B O 1
ATOM 2145 N N . LYS B 1 48 ? 26.09694 -1.24241 43.58626 1.000 95.59139 48 LYS B N 1
ATOM 2146 C CA . LYS B 1 48 ? 25.79816 0.01101 44.27246 1.000 92.27333 48 LYS B CA 1
ATOM 2147 C C . LYS B 1 48 ? 25.75962 1.17645 43.29364 1.000 92.48265 48 LYS B C 1
ATOM 2148 O O . LYS B 1 48 ? 24.86787 2.03048 43.36480 1.000 88.43146 48 LYS B O 1
ATOM 2154 N N . GLU B 1 49 ? 26.72380 1.22829 42.37193 1.000 92.79975 49 GLU B N 1
ATOM 2155 C CA . GLU B 1 49 ? 26.77535 2.32326 41.41064 1.000 81.38530 49 GLU B CA 1
ATOM 2156 C C . GLU B 1 49 ? 25.68356 2.19714 40.35689 1.000 74.29636 49 GLU B C 1
ATOM 2157 O O . GLU B 1 49 ? 25.16533 3.21281 39.87932 1.000 69.60534 49 GLU B O 1
ATOM 2163 N N . ALA B 1 50 ? 25.32193 0.96735 39.98262 1.000 73.08634 50 ALA B N 1
ATOM 2164 C CA . ALA B 1 50 ? 24.23008 0.77775 39.03484 1.000 68.46026 50 ALA B CA 1
ATOM 2165 C C . ALA B 1 50 ? 22.89051 1.17954 39.63734 1.000 68.63846 50 ALA B C 1
ATOM 2166 O O . ALA B 1 50 ? 21.97975 1.58407 38.90565 1.000 65.60370 50 ALA B O 1
ATOM 2168 N N . LEU B 1 51 ? 22.75130 1.07790 40.96151 1.000 72.62698 51 LEU B N 1
ATOM 2169 C CA . LEU B 1 51 ? 21.51228 1.49830 41.60734 1.000 70.48988 51 LEU B CA 1
ATOM 2170 C C . LEU B 1 51 ? 21.41232 3.01718 41.67152 1.000 74.81014 51 LEU B C 1
ATOM 2171 O O . LEU B 1 51 ? 20.31608 3.57802 41.55657 1.000 73.20372 51 LEU B O 1
ATOM 2176 N N . ALA B 1 52 ? 22.54453 3.70012 41.86065 1.000 79.37571 52 ALA B N 1
ATOM 2177 C CA . ALA B 1 52 ? 22.53609 5.15848 41.83533 1.000 80.52312 52 ALA B CA 1
ATOM 2178 C C . ALA B 1 52 ? 22.20505 5.68841 40.44724 1.000 79.70851 52 ALA B C 1
ATOM 2179 O O . ALA B 1 52 ? 21.61733 6.76899 40.32124 1.000 81.12114 52 ALA B O 1
ATOM 2181 N N . MET B 1 53 ? 22.57712 4.94805 39.40049 1.000 71.79138 53 MET B N 1
ATOM 2182 C CA . MET B 1 53 ? 22.18183 5.31837 38.04585 1.000 62.19153 53 MET B CA 1
ATOM 2183 C C . MET B 1 53 ? 20.66532 5.30807 37.90423 1.000 66.24429 53 MET B C 1
ATOM 2184 O O . MET B 1 53 ? 20.07406 6.23073 37.33161 1.000 69.61035 53 MET B O 1
ATOM 2189 N N . ALA B 1 54 ? 20.01771 4.26605 38.43170 1.000 62.21551 54 ALA B N 1
ATOM 2190 C CA . ALA B 1 54 ? 18.57041 4.14112 38.29727 1.000 58.97503 54 ALA B CA 1
ATOM 2191 C C . ALA B 1 54 ? 17.84037 5.17131 39.14937 1.000 64.41390 54 ALA B C 1
ATOM 2192 O O . ALA B 1 54 ? 16.83955 5.74924 38.70934 1.000 67.83681 54 ALA B O 1
ATOM 2194 N N . ARG B 1 55 ? 18.31991 5.40992 40.37326 1.000 65.84041 55 ARG B N 1
ATOM 2195 C CA . ARG B 1 55 ? 17.68719 6.40768 41.23030 1.000 59.83783 55 ARG B CA 1
ATOM 2196 C C . ARG B 1 55 ? 17.78634 7.79785 40.61768 1.000 63.37186 55 ARG B C 1
ATOM 2197 O O . ARG B 1 55 ? 16.82665 8.57643 40.66583 1.000 66.41557 55 ARG B O 1
ATOM 2205 N N . ALA B 1 56 ? 18.94279 8.12833 40.03855 1.000 65.03833 56 ALA B N 1
ATOM 2206 C CA . ALA B 1 56 ? 19.07441 9.39526 39.32851 1.000 65.94100 56 ALA B CA 1
ATOM 2207 C C . ALA B 1 56 ? 18.20735 9.41278 38.07643 1.000 67.67290 56 ALA B C 1
ATOM 2208 O O . ALA B 1 56 ? 17.65153 10.45596 37.71334 1.000 78.53100 56 ALA B O 1
ATOM 2210 N N . ALA B 1 57 ? 18.07797 8.26560 37.40506 1.000 64.62516 57 ALA B N 1
ATOM 2211 C CA . ALA B 1 57 ? 17.19466 8.18214 36.24652 1.000 62.41522 57 ALA B CA 1
ATOM 2212 C C . ALA B 1 57 ? 15.73728 8.35897 36.65280 1.000 71.72902 57 ALA B C 1
ATOM 2213 O O . ALA B 1 57 ? 14.98522 9.08241 35.98907 1.000 75.33451 57 ALA B O 1
ATOM 2215 N N . MET B 1 58 ? 15.32082 7.70687 37.74157 1.000 68.42389 58 MET B N 1
ATOM 2216 C CA . MET B 1 58 ? 13.96026 7.88659 38.23697 1.000 73.28991 58 MET B CA 1
ATOM 2217 C C . MET B 1 58 ? 13.72550 9.31068 38.72103 1.000 86.92419 58 MET B C 1
ATOM 2218 O O . MET B 1 58 ? 12.60796 9.82654 38.60691 1.000 92.85872 58 MET B O 1
ATOM 2223 N N . ALA B 1 59 ? 14.76015 9.95776 39.26362 1.000 87.00810 59 ALA B N 1
ATOM 2224 C CA . ALA B 1 59 ? 14.61834 11.34030 39.70514 1.000 91.78886 59 ALA B CA 1
ATOM 2225 C C . ALA B 1 59 ? 14.50303 12.29627 38.52593 1.000 101.32071 59 ALA B C 1
ATOM 2226 O O . ALA B 1 59 ? 13.85682 13.34385 38.64075 1.000 108.90327 59 ALA B O 1
ATOM 2228 N N . ALA B 1 60 ? 15.12104 11.95940 37.39140 1.000 111.61496 60 ALA B N 1
ATOM 2229 C CA . ALA B 1 60 ? 14.99007 12.79916 36.20571 1.000 115.06214 60 ALA B CA 1
ATOM 2230 C C . ALA B 1 60 ? 13.59504 12.68657 35.60492 1.000 108.72816 60 ALA B C 1
ATOM 2231 O O . ALA B 1 60 ? 13.02675 13.68534 35.14799 1.000 111.12850 60 ALA B O 1
ATOM 2233 N N . PHE B 1 61 ? 13.02670 11.47825 35.59655 1.000 99.80176 61 PHE B N 1
ATOM 2234 C CA . PHE B 1 61 ? 11.66408 11.30987 35.10484 1.000 97.12055 61 PHE B CA 1
ATOM 2235 C C . PHE B 1 61 ? 10.64521 11.92137 36.05761 1.000 111.08659 61 PHE B C 1
ATOM 2236 O O . PHE B 1 61 ? 9.55859 12.32147 35.62554 1.000 115.73295 61 PHE B O 1
ATOM 2244 N N . GLU B 1 62 ? 10.97363 12.00358 37.34886 1.000 121.18481 62 GLU B N 1
ATOM 2245 C CA . GLU B 1 62 ? 10.06310 12.62327 38.30679 1.000 122.57714 62 GLU B CA 1
ATOM 2246 C C . GLU B 1 62 ? 9.83642 14.09200 37.97483 1.000 126.51126 62 GLU B C 1
ATOM 2247 O O . GLU B 1 62 ? 8.69872 14.57569 37.97933 1.000 129.79946 62 GLU B O 1
ATOM 2253 N N . LYS B 1 63 ? 10.91599 14.81674 37.67745 1.000 127.49974 63 LYS B N 1
ATOM 2254 C CA . LYS B 1 63 ? 10.80093 16.24370 37.39993 1.000 129.78214 63 LYS B CA 1
ATOM 2255 C C . LYS B 1 63 ? 10.04009 16.50978 36.10420 1.000 130.14433 63 LYS B C 1
ATOM 2256 O O . LYS B 1 63 ? 9.33225 17.51762 36.00296 1.000 133.05874 63 LYS B O 1
ATOM 2262 N N . GLU B 1 64 ? 10.15354 15.63455 35.11624 1.000 118.46588 64 GLU B N 1
ATOM 2263 C CA . GLU B 1 64 ? 9.44863 15.78502 33.85163 1.000 113.55495 64 GLU B CA 1
ATOM 2264 C C . GLU B 1 64 ? 8.18885 14.91066 33.89335 1.000 108.85907 64 GLU B C 1
ATOM 2265 O O . GLU B 1 64 ? 7.50713 14.92848 34.92260 1.000 115.49891 64 GLU B O 1
ATOM 2271 N N . GLY B 1 65 ? 7.84389 14.17015 32.83741 1.000 104.76841 65 GLY B N 1
ATOM 2272 C CA . GLY B 1 65 ? 6.72384 13.24861 32.89871 1.000 99.72250 65 GLY B CA 1
ATOM 2273 C C . GLY B 1 65 ? 7.17287 11.80229 32.80525 1.000 98.62931 65 GLY B C 1
ATOM 2274 O O . GLY B 1 65 ? 8.02341 11.37589 33.58786 1.000 98.29336 65 GLY B O 1
ATOM 2275 N N . ASP B 1 66 ? 6.62786 11.03713 31.85947 1.000 97.44397 66 ASP B N 1
ATOM 2276 C CA . ASP B 1 66 ? 7.00035 9.63055 31.66506 1.000 89.62645 66 ASP B CA 1
ATOM 2277 C C . ASP B 1 66 ? 6.87241 8.84462 32.97114 1.000 84.45834 66 ASP B C 1
ATOM 2278 O O . ASP B 1 66 ? 7.83340 8.27087 33.48946 1.000 82.29798 66 ASP B O 1
ATOM 2283 N N . VAL B 1 67 ? 5.65266 8.84915 33.51463 1.000 79.81803 67 VAL B N 1
ATOM 2284 C CA . VAL B 1 67 ? 5.36563 8.01974 34.67692 1.000 78.09616 67 VAL B CA 1
ATOM 2285 C C . VAL B 1 67 ? 5.43460 6.54304 34.31843 1.000 75.32886 67 VAL B C 1
ATOM 2286 O O . VAL B 1 67 ? 5.64382 5.70068 35.19910 1.000 72.39835 67 VAL B O 1
ATOM 2290 N N . PHE B 1 68 ? 5.26394 6.21010 33.03770 1.000 79.14617 68 PHE B N 1
ATOM 2291 C CA . PHE B 1 68 ? 5.45645 4.83799 32.58344 1.000 73.27742 68 PHE B CA 1
ATOM 2292 C C . PHE B 1 68 ? 6.91953 4.42787 32.69033 1.000 67.77092 68 PHE B C 1
ATOM 2293 O O . PHE B 1 68 ? 7.23858 3.34761 33.20056 1.000 65.05869 68 PHE B O 1
ATOM 2301 N N . ARG B 1 69 ? 7.82505 5.28625 32.21538 1.000 67.23426 69 ARG B N 1
ATOM 2302 C CA . ARG B 1 69 ? 9.24239 4.94242 32.19466 1.000 64.01105 69 ARG B CA 1
ATOM 2303 C C . ARG B 1 69 ? 9.85190 4.96228 33.59018 1.000 62.69799 69 ARG B C 1
ATOM 2304 O O . ARG B 1 69 ? 10.85073 4.27698 33.83598 1.000 61.72073 69 ARG B O 1
ATOM 2312 N N . LEU B 1 70 ? 9.27217 5.73598 34.51093 1.000 67.68560 70 LEU B N 1
ATOM 2313 C CA . LEU B 1 70 ? 9.80121 5.79651 35.87039 1.000 66.33194 70 LEU B CA 1
ATOM 2314 C C . LEU B 1 70 ? 9.70175 4.43845 36.55397 1.000 66.90116 70 LEU B C 1
ATOM 2315 O O . LEU B 1 70 ? 10.68620 3.93341 37.10618 1.000 64.79718 70 LEU B O 1
ATOM 2320 N N . ALA B 1 71 ? 8.51341 3.83059 36.52544 1.000 67.71122 71 ALA B N 1
ATOM 2321 C CA . ALA B 1 71 ? 8.32996 2.53589 37.17103 1.000 61.73021 71 ALA B CA 1
ATOM 2322 C C . ALA B 1 71 ? 9.11242 1.43654 36.46453 1.000 57.47130 71 ALA B C 1
ATOM 2323 O O . ALA B 1 71 ? 9.53217 0.46768 37.10778 1.000 57.36678 71 ALA B O 1
ATOM 2325 N N . SER B 1 72 ? 9.31951 1.56644 35.15121 1.000 61.75341 72 SER B N 1
ATOM 2326 C CA . SER B 1 72 ? 10.10572 0.57309 34.42618 1.000 57.89506 72 SER B CA 1
ATOM 2327 C C . SER B 1 72 ? 11.55246 0.56296 34.90333 1.000 59.23204 72 SER B C 1
ATOM 2328 O O . SER B 1 72 ? 12.16726 -0.50345 35.02393 1.000 49.91378 72 SER B O 1
ATOM 2331 N N . VAL B 1 73 ? 12.11443 1.74244 35.17699 1.000 57.45629 73 VAL B N 1
ATOM 2332 C CA . VAL B 1 73 ? 13.45439 1.80793 35.75083 1.000 55.21084 73 VAL B CA 1
ATOM 2333 C C . VAL B 1 73 ? 13.46288 1.19082 37.14368 1.000 59.10198 73 VAL B C 1
ATOM 2334 O O . VAL B 1 73 ? 14.41758 0.50509 37.52982 1.000 62.17225 73 VAL B O 1
ATOM 2338 N N . GLY B 1 74 ? 12.39749 1.41601 37.91616 1.000 62.35863 74 GLY B N 1
ATOM 2339 C CA . GLY B 1 74 ? 12.30522 0.80738 39.23117 1.000 57.38229 74 GLY B CA 1
ATOM 2340 C C . GLY B 1 74 ? 12.19949 -0.70272 39.18044 1.000 57.60144 74 GLY B C 1
ATOM 2341 O O . GLY B 1 74 ? 12.69129 -1.39413 40.07686 1.000 54.72647 74 GLY B O 1
ATOM 2342 N N . ALA B 1 75 ? 11.56132 -1.23654 38.13669 1.000 59.46838 75 ALA B N 1
ATOM 2343 C CA . ALA B 1 75 ? 11.46650 -2.68322 37.97897 1.000 59.46577 75 ALA B CA 1
ATOM 2344 C C . ALA B 1 75 ? 12.78130 -3.29440 37.51430 1.000 58.05639 75 ALA B C 1
ATOM 2345 O O . ALA B 1 75 ? 13.09480 -4.43139 37.88390 1.000 59.36570 75 ALA B O 1
ATOM 2347 N N . THR B 1 76 ? 13.55621 -2.56411 36.70827 1.000 57.39812 76 THR B N 1
ATOM 2348 C CA . THR B 1 76 ? 14.83955 -3.08431 36.24752 1.000 57.48231 76 THR B CA 1
ATOM 2349 C C . THR B 1 76 ? 15.83315 -3.19735 37.39658 1.000 63.50390 76 THR B C 1
ATOM 2350 O O . THR B 1 76 ? 16.62534 -4.14544 37.44908 1.000 66.11934 76 THR B O 1
ATOM 2354 N N . ALA B 1 77 ? 15.80392 -2.24191 38.32830 1.000 60.32423 77 ALA B N 1
ATOM 2355 C CA . ALA B 1 77 ? 16.72321 -2.28660 39.46023 1.000 59.98919 77 ALA B CA 1
ATOM 2356 C C . ALA B 1 77 ? 16.37539 -3.42370 40.41293 1.000 63.12759 77 ALA B C 1
ATOM 2357 O O . ALA B 1 77 ? 17.27090 -4.07982 40.95743 1.000 66.42721 77 ALA B O 1
ATOM 2359 N N . ALA B 1 78 ? 15.08113 -3.67390 40.62526 1.000 63.00428 78 ALA B N 1
ATOM 2360 C CA . ALA B 1 78 ? 14.67521 -4.73722 41.53885 1.000 63.24147 78 ALA B CA 1
ATOM 2361 C C . ALA B 1 78 ? 14.99165 -6.11316 40.96573 1.000 75.14825 78 ALA B C 1
ATOM 2362 O O . ALA B 1 78 ? 15.45298 -7.00218 41.69120 1.000 79.59144 78 ALA B O 1
ATOM 2364 N N . LEU B 1 79 ? 14.74810 -6.30913 39.66747 1.000 88.21619 79 LEU B N 1
ATOM 2365 C CA . LEU B 1 79 ? 15.05779 -7.59148 39.04253 1.000 89.70917 79 LEU B CA 1
ATOM 2366 C C . LEU B 1 79 ? 16.56084 -7.83318 38.99180 1.000 88.15722 79 LEU B C 1
ATOM 2367 O O . LEU B 1 79 ? 17.01601 -8.97608 39.11936 1.000 91.13971 79 LEU B O 1
ATOM 2372 N N . MET B 1 80 ? 17.34487 -6.76866 38.80258 1.000 73.17935 80 MET B N 1
ATOM 2373 C CA . MET B 1 80 ? 18.79594 -6.91178 38.74023 1.000 70.61448 80 MET B CA 1
ATOM 2374 C C . MET B 1 80 ? 19.35387 -7.46003 40.04739 1.000 74.71195 80 MET B C 1
ATOM 2375 O O . MET B 1 80 ? 20.21469 -8.34820 40.04140 1.000 72.03846 80 MET B O 1
ATOM 2380 N N . VAL B 1 81 ? 18.87320 -6.94305 41.18025 1.000 76.66851 81 VAL B N 1
ATOM 2381 C CA . VAL B 1 81 ? 19.34403 -7.42561 42.47334 1.000 69.88967 81 VAL B CA 1
ATOM 2382 C C . VAL B 1 81 ? 18.84097 -8.83940 42.73503 1.000 82.21562 81 VAL B C 1
ATOM 2383 O O . VAL B 1 81 ? 19.52775 -9.64162 43.38013 1.000 88.91181 81 VAL B O 1
ATOM 2387 N N . TRP B 1 82 ? 17.65057 -9.17695 42.23239 1.000 84.71579 82 TRP B N 1
ATOM 2388 C CA . TRP B 1 82 ? 17.09307 -10.50085 42.48645 1.000 78.49069 82 TRP B CA 1
ATOM 2389 C C . TRP B 1 82 ? 17.84828 -11.58903 41.73273 1.000 74.77676 82 TRP B C 1
ATOM 2390 O O . TRP B 1 82 ? 17.87186 -12.74296 42.17536 1.000 75.88316 82 TRP B O 1
ATOM 2401 N N . PHE B 1 83 ? 18.46419 -11.24946 40.60200 1.000 74.40863 83 PHE B N 1
ATOM 2402 C CA . PHE B 1 83 ? 19.24304 -12.19809 39.81738 1.000 77.07588 83 PHE B CA 1
ATOM 2403 C C . PHE B 1 83 ? 20.74564 -12.02204 39.98541 1.000 81.70645 83 PHE B C 1
ATOM 2404 O O . PHE B 1 83 ? 21.51288 -12.73345 39.32923 1.000 89.02570 83 PHE B O 1
ATOM 2412 N N . HIS B 1 84 ? 21.18432 -11.09710 40.84140 1.000 81.63332 84 HIS B N 1
ATOM 2413 C CA . HIS B 1 84 ? 22.60963 -10.80356 40.95568 1.000 83.75740 84 HIS B CA 1
ATOM 2414 C C . HIS B 1 84 ? 23.37997 -12.00472 41.49152 1.000 91.77888 84 HIS B C 1
ATOM 2415 O O . HIS B 1 84 ? 24.27694 -12.53392 40.82539 1.000 93.97639 84 HIS B O 1
ATOM 2422 N N . LEU B 1 85 ? 23.04430 -12.44694 42.70067 0.500 109.07461 85 LEU B N 1
ATOM 2423 C CA . LEU B 1 85 ? 23.76015 -13.53361 43.35466 0.500 114.22838 85 LEU B CA 1
ATOM 2424 C C . LEU B 1 85 ? 23.17024 -14.90457 43.05622 0.500 118.21024 85 LEU B C 1
ATOM 2425 O O . LEU B 1 85 ? 23.69769 -15.90868 43.54583 0.500 119.63651 85 LEU B O 1
ATOM 2427 N N . ARG B 1 86 ? 22.09479 -14.97606 42.27620 1.000 103.31949 86 ARG B N 1
ATOM 2428 C CA . ARG B 1 86 ? 21.56972 -16.26115 41.83708 1.000 108.85141 86 ARG B CA 1
ATOM 2429 C C . ARG B 1 86 ? 22.40086 -16.87190 40.71594 1.000 116.13377 86 ARG B C 1
ATOM 2430 O O . ARG B 1 86 ? 22.09635 -17.98772 40.28100 1.000 112.36938 86 ARG B O 1
ATOM 2438 N N . ASN B 1 87 ? 23.43865 -16.16465 40.25370 1.000 181.57855 87 ASN B N 1
ATOM 2439 C CA . ASN B 1 87 ? 24.33796 -16.62193 39.19167 1.000 181.25825 87 ASN B CA 1
ATOM 2440 C C . ASN B 1 87 ? 23.61858 -16.70152 37.84480 1.000 180.35786 87 ASN B C 1
ATOM 2441 O O . ASN B 1 87 ? 23.82623 -17.63573 37.06867 1.000 181.45947 87 ASN B O 1
ATOM 2443 N N . ILE B 1 88 ? 22.77905 -15.71581 37.56540 1.000 134.40989 88 ILE B N 1
ATOM 2444 C CA . ILE B 1 88 ? 22.04972 -15.60809 36.30277 1.000 112.35340 88 ILE B CA 1
ATOM 2445 C C . ILE B 1 88 ? 22.65192 -14.46349 35.49944 1.000 94.62006 88 ILE B C 1
ATOM 2446 O O . ILE B 1 88 ? 22.81828 -13.36449 36.04041 1.000 87.47577 88 ILE B O 1
ATOM 2451 N N . PRO B 1 89 ? 22.98755 -14.66954 34.22164 1.000 75.24912 89 PRO B N 1
ATOM 2452 C CA . PRO B 1 89 ? 23.36600 -13.53359 33.36547 1.000 73.50384 89 PRO B CA 1
ATOM 2453 C C . PRO B 1 89 ? 22.22694 -12.55950 33.11431 1.000 66.87013 89 PRO B C 1
ATOM 2454 O O . PRO B 1 89 ? 22.46896 -11.49094 32.53798 1.000 64.17525 89 PRO B O 1
ATOM 2458 N N . LEU B 1 90 ? 20.99923 -12.89768 33.52164 1.000 61.09239 90 LEU B N 1
ATOM 2459 C CA . LEU B 1 90 ? 19.87197 -11.98797 33.34974 1.000 60.08095 90 LEU B CA 1
ATOM 2460 C C . LEU B 1 90 ? 20.09327 -10.67844 34.09297 1.000 62.38013 90 LEU B C 1
ATOM 2461 O O . LEU B 1 90 ? 19.59155 -9.63117 33.66819 1.000 62.71748 90 LEU B O 1
ATOM 2466 N N . ALA B 1 91 ? 20.82962 -10.71744 35.20644 1.000 62.04170 91 ALA B N 1
ATOM 2467 C CA . ALA B 1 91 ? 21.23664 -9.48010 35.86177 1.000 61.81108 91 ALA B CA 1
ATOM 2468 C C . ALA B 1 91 ? 22.09657 -8.63464 34.93278 1.000 75.96957 91 ALA B C 1
ATOM 2469 O O . ALA B 1 91 ? 22.01197 -7.40069 34.94417 1.000 72.04700 91 ALA B O 1
ATOM 2471 N N . GLY B 1 92 ? 22.92650 -9.28491 34.11358 1.000 65.18623 92 GLY B N 1
ATOM 2472 C CA . GLY B 1 92 ? 23.68620 -8.55857 33.11246 1.000 63.69747 92 GLY B CA 1
ATOM 2473 C C . GLY B 1 92 ? 22.80894 -7.91339 32.05925 1.000 58.54894 92 GLY B C 1
ATOM 2474 O O . GLY B 1 92 ? 23.19848 -6.91498 31.45032 1.000 55.05386 92 GLY B O 1
ATOM 2475 N N . ILE B 1 93 ? 21.61968 -8.47263 31.82427 1.000 57.17713 93 ILE B N 1
ATOM 2476 C CA . ILE B 1 93 ? 20.66889 -7.83674 30.91784 1.000 56.67658 93 ILE B CA 1
ATOM 2477 C C . ILE B 1 93 ? 20.10067 -6.57161 31.54817 1.000 63.69117 93 ILE B C 1
ATOM 2478 O O . ILE B 1 93 ? 19.89197 -5.55937 30.86778 1.000 67.88590 93 ILE B O 1
ATOM 2483 N N . ALA B 1 94 ? 19.85346 -6.60327 32.85915 1.000 65.89408 94 ALA B N 1
ATOM 2484 C CA . ALA B 1 94 ? 19.26852 -5.45383 33.54059 1.000 66.23019 94 ALA B CA 1
ATOM 2485 C C . ALA B 1 94 ? 20.27858 -4.32705 33.72346 1.000 69.13828 94 ALA B C 1
ATOM 2486 O O . ALA B 1 94 ? 19.94768 -3.15607 33.50716 1.000 64.58894 94 ALA B O 1
ATOM 2488 N N . ARG B 1 95 ? 21.51038 -4.65516 34.12228 1.000 79.58893 95 ARG B N 1
ATOM 2489 C CA . ARG B 1 95 ? 22.50857 -3.61226 34.33917 1.000 79.78258 95 ARG B CA 1
ATOM 2490 C C . ARG B 1 95 ? 22.96719 -3.00697 33.01796 1.000 80.02225 95 ARG B C 1
ATOM 2491 O O . ARG B 1 95 ? 23.23043 -1.80082 32.94002 1.000 79.73571 95 ARG B O 1
ATOM 2499 N N . ALA B 1 96 ? 23.06412 -3.82498 31.96557 1.000 70.11068 96 ALA B N 1
ATOM 2500 C CA . ALA B 1 96 ? 23.36580 -3.28196 30.64530 1.000 59.06500 96 ALA B CA 1
ATOM 2501 C C . ALA B 1 96 ? 22.25566 -2.36169 30.16107 1.000 54.04118 96 ALA B C 1
ATOM 2502 O O . ALA B 1 96 ? 22.52079 -1.39658 29.43561 1.000 60.34794 96 ALA B O 1
ATOM 2504 N N . TRP B 1 97 ? 21.00931 -2.64334 30.54801 1.000 52.58645 97 TRP B N 1
ATOM 2505 C CA . TRP B 1 97 ? 19.91808 -1.72657 30.24150 1.000 56.16527 97 TRP B CA 1
ATOM 2506 C C . TRP B 1 97 ? 20.08957 -0.39719 30.96306 1.000 53.70102 97 TRP B C 1
ATOM 2507 O O . TRP B 1 97 ? 19.70052 0.65038 30.43433 1.000 55.38737 97 TRP B O 1
ATOM 2518 N N . LEU B 1 98 ? 20.66622 -0.42065 32.16622 1.000 61.83748 98 LEU B N 1
ATOM 2519 C CA . LEU B 1 98 ? 20.84057 0.79957 32.94533 1.000 58.71434 98 LEU B CA 1
ATOM 2520 C C . LEU B 1 98 ? 22.04628 1.60198 32.47135 1.000 61.49994 98 LEU B C 1
ATOM 2521 O O . LEU B 1 98 ? 22.01036 2.83762 32.46994 1.000 59.07707 98 LEU B O 1
ATOM 2526 N N . LEU B 1 99 ? 23.12035 0.91919 32.06833 1.000 64.20894 99 LEU B N 1
ATOM 2527 C CA . LEU B 1 99 ? 24.31748 1.61925 31.61252 1.000 59.26387 99 LEU B CA 1
ATOM 2528 C C . LEU B 1 99 ? 24.08126 2.29128 30.26528 1.000 58.31068 99 LEU B C 1
ATOM 2529 O O . LEU B 1 99 ? 24.46952 3.44749 30.06082 1.000 63.89764 99 LEU B O 1
ATOM 2534 N N . MET B 1 100 ? 23.44901 1.57641 29.32993 1.000 57.58470 100 MET B N 1
ATOM 2535 C CA . MET B 1 100 ? 23.12806 2.16716 28.03382 1.000 55.73218 100 MET B CA 1
ATOM 2536 C C . MET B 1 100 ? 22.19149 3.35742 28.18597 1.000 57.50752 100 MET B C 1
ATOM 2537 O O . MET B 1 100 ? 22.31111 4.34886 27.45608 1.000 55.73627 100 MET B O 1
ATOM 2542 N N . LEU B 1 101 ? 21.24631 3.27248 29.12502 1.000 68.61760 101 LEU B N 1
ATOM 2543 C CA . LEU B 1 101 ? 20.32393 4.37926 29.35194 1.000 62.83911 101 LEU B CA 1
ATOM 2544 C C . LEU B 1 101 ? 21.06861 5.64007 29.76989 1.000 66.39247 101 LEU B C 1
ATOM 2545 O O . LEU B 1 101 ? 20.77997 6.73384 29.27194 1.000 66.98846 101 LEU B O 1
ATOM 2550 N N . ALA B 1 102 ? 22.04060 5.50586 30.67423 1.000 69.39020 102 ALA B N 1
ATOM 2551 C CA . ALA B 1 102 ? 22.78383 6.66856 31.14468 1.000 65.93787 102 ALA B CA 1
ATOM 2552 C C . ALA B 1 102 ? 23.81329 7.14630 30.12886 1.000 70.16366 102 ALA B C 1
ATOM 2553 O O . ALA B 1 102 ? 24.09111 8.34856 30.05794 1.000 70.23783 102 ALA B O 1
ATOM 2555 N N . GLN B 1 103 ? 24.39398 6.23326 29.34631 1.000 63.73077 103 GLN B N 1
ATOM 2556 C CA . GLN B 1 103 ? 25.32227 6.65308 28.30158 1.000 65.47026 103 GLN B CA 1
ATOM 2557 C C . GLN B 1 103 ? 24.59655 7.40966 27.19703 1.000 73.82980 103 GLN B C 1
ATOM 2558 O O . GLN B 1 103 ? 25.11980 8.39567 26.66443 1.000 82.11438 103 GLN B O 1
ATOM 2564 N N . LEU B 1 104 ? 23.38840 6.96472 26.84169 1.000 72.46407 104 LEU B N 1
ATOM 2565 C CA . LEU B 1 104 ? 22.59670 7.68805 25.85283 1.000 67.44105 104 LEU B CA 1
ATOM 2566 C C . LEU B 1 104 ? 22.13760 9.03953 26.38419 1.000 68.53872 104 LEU B C 1
ATOM 2567 O O . LEU B 1 104 ? 22.04812 10.00563 25.61837 1.000 72.41749 104 LEU B O 1
ATOM 2572 N N . GLU B 1 105 ? 21.84489 9.12861 27.68511 1.000 74.77208 105 GLU B N 1
ATOM 2573 C CA . GLU B 1 105 ? 21.51016 10.41391 28.28704 1.000 74.41492 105 GLU B CA 1
ATOM 2574 C C . GLU B 1 105 ? 22.68302 11.38314 28.24801 1.000 86.23755 105 GLU B C 1
ATOM 2575 O O . GLU B 1 105 ? 22.47726 12.59562 28.37208 1.000 89.56646 105 GLU B O 1
ATOM 2581 N N . ALA B 1 106 ? 23.90365 10.87775 28.08566 1.000 102.20176 106 ALA B N 1
ATOM 2582 C CA . ALA B 1 106 ? 25.08683 11.70898 27.92439 1.000 108.86165 106 ALA B CA 1
ATOM 2583 C C . ALA B 1 106 ? 25.40296 11.99891 26.46245 1.000 109.68978 106 ALA B C 1
ATOM 2584 O O . ALA B 1 106 ? 26.45846 12.57016 26.17031 1.000 110.40384 106 ALA B O 1
ATOM 2586 N N . GLY B 1 107 ? 24.51970 11.61520 25.54332 1.000 97.15062 107 GLY B N 1
ATOM 2587 C CA . GLY B 1 107 ? 24.72179 11.88192 24.13296 1.000 96.81355 107 GLY B CA 1
ATOM 2588 C C . GLY B 1 107 ? 25.77679 11.00659 23.48898 1.000 95.59878 107 GLY B C 1
ATOM 2589 O O . GLY B 1 107 ? 26.68654 11.50847 22.82273 1.000 101.95478 107 GLY B O 1
ATOM 2590 N N . ALA B 1 108 ? 25.66622 9.69592 23.67843 1.000 90.55680 108 ALA B N 1
ATOM 2591 C CA . ALA B 1 108 ? 26.59148 8.74106 23.09007 1.000 96.84083 108 ALA B CA 1
ATOM 2592 C C . ALA B 1 108 ? 26.02380 8.18693 21.79023 1.000 95.64652 108 ALA B C 1
ATOM 2593 O O . ALA B 1 108 ? 24.80733 8.14462 21.58977 1.000 85.86843 108 ALA B O 1
ATOM 2595 N N . ASP B 1 109 ? 26.92032 7.76766 20.90297 1.000 97.73074 109 ASP B N 1
ATOM 2596 C CA . ASP B 1 109 ? 26.49446 7.11163 19.67928 1.000 97.22005 109 ASP B CA 1
ATOM 2597 C C . ASP B 1 109 ? 26.08794 5.66997 19.97162 1.000 93.47726 109 ASP B C 1
ATOM 2598 O O . ASP B 1 109 ? 26.40642 5.10663 21.02272 1.000 92.08869 109 ASP B O 1
ATOM 2603 N N . VAL B 1 110 ? 25.36630 5.07557 19.01932 1.000 91.62901 110 VAL B N 1
ATOM 2604 C CA . VAL B 1 110 ? 24.80019 3.74612 19.23353 1.000 80.61475 110 VAL B CA 1
ATOM 2605 C C . VAL B 1 110 ? 25.90529 2.71218 19.41459 1.000 84.95686 110 VAL B C 1
ATOM 2606 O O . VAL B 1 110 ? 25.80991 1.82379 20.27037 1.000 80.05710 110 VAL B O 1
ATOM 2610 N N . ASP B 1 111 ? 26.97837 2.81995 18.62773 1.000 78.95875 111 ASP B N 1
ATOM 2611 C CA . ASP B 1 111 ? 28.04689 1.82742 18.69776 1.000 79.11964 111 ASP B CA 1
ATOM 2612 C C . ASP B 1 111 ? 28.79578 1.90242 20.02361 1.000 73.93748 111 ASP B C 1
ATOM 2613 O O . ASP B 1 111 ? 29.22602 0.87304 20.55742 1.000 66.03487 111 ASP B O 1
ATOM 2618 N N . THR B 1 112 ? 28.96331 3.10855 20.57093 1.000 79.50825 112 THR B N 1
ATOM 2619 C CA . THR B 1 112 ? 29.65593 3.24402 21.84886 1.000 75.97283 112 THR B CA 1
ATOM 2620 C C . THR B 1 112 ? 28.81942 2.68103 22.99155 1.000 76.10277 112 THR B C 1
ATOM 2621 O O . THR B 1 112 ? 29.35066 2.01536 23.88856 1.000 76.62714 112 THR B O 1
ATOM 2625 N N . ALA B 1 113 ? 27.50820 2.93210 22.97404 1.000 71.37361 113 ALA B N 1
ATOM 2626 C CA . ALA B 1 113 ? 26.63870 2.37652 24.00469 1.000 67.88577 113 ALA B CA 1
ATOM 2627 C C . ALA B 1 113 ? 26.52710 0.86193 23.88915 1.000 67.15117 113 ALA B C 1
ATOM 2628 O O . ALA B 1 113 ? 26.42393 0.17055 24.90869 1.000 68.09991 113 ALA B O 1
ATOM 2630 N N . LEU B 1 114 ? 26.55124 0.32958 22.66481 1.000 68.99418 114 LEU B N 1
ATOM 2631 C CA . LEU B 1 114 ? 26.45221 -1.11535 22.48504 1.000 64.82242 114 LEU B CA 1
ATOM 2632 C C . LEU B 1 114 ? 27.73855 -1.81671 22.90378 1.000 61.80236 114 LEU B C 1
ATOM 2633 O O . LEU B 1 114 ? 27.69507 -2.89920 23.50046 1.000 52.27241 114 LEU B O 1
ATOM 2638 N N . ALA B 1 115 ? 28.89284 -1.21945 22.59600 1.000 59.32536 115 ALA B N 1
ATOM 2639 C CA . ALA B 1 115 ? 30.16351 -1.83177 22.97082 1.000 62.45783 115 ALA B CA 1
ATOM 2640 C C . ALA B 1 115 ? 30.33769 -1.86130 24.48376 1.000 67.59125 115 ALA B C 1
ATOM 2641 O O . ALA B 1 115 ? 30.80022 -2.86370 25.04135 1.000 70.42327 115 ALA B O 1
ATOM 2643 N N . ALA B 1 116 ? 29.97482 -0.77142 25.16505 1.000 70.69916 116 ALA B N 1
ATOM 2644 C CA . ALA B 1 116 ? 30.03546 -0.76095 26.62215 1.000 66.03160 116 ALA B CA 1
ATOM 2645 C C . ALA B 1 116 ? 29.03333 -1.73331 27.22878 1.000 63.19541 116 ALA B C 1
ATOM 2646 O O . ALA B 1 116 ? 29.28210 -2.28632 28.30609 1.000 63.04134 116 ALA B O 1
ATOM 2648 N N . ALA B 1 117 ? 27.90013 -1.95317 26.55744 1.000 64.79739 117 ALA B N 1
ATOM 2649 C CA . ALA B 1 117 ? 26.95006 -2.95601 27.02397 1.000 62.46924 117 ALA B CA 1
ATOM 2650 C C . ALA B 1 117 ? 27.48091 -4.36722 26.81216 1.000 68.02108 117 ALA B C 1
ATOM 2651 O O . ALA B 1 117 ? 27.14708 -5.27584 27.58131 1.000 64.00245 117 ALA B O 1
ATOM 2653 N N . ALA B 1 118 ? 28.30405 -4.57001 25.77977 1.000 74.07981 118 ALA B N 1
ATOM 2654 C CA . ALA B 1 118 ? 28.89807 -5.88266 25.55340 1.000 71.77994 118 ALA B CA 1
ATOM 2655 C C . ALA B 1 118 ? 29.92744 -6.22336 26.62222 1.000 72.57765 118 ALA B C 1
ATOM 2656 O O . ALA B 1 118 ? 30.11876 -7.40232 26.94125 1.000 73.60432 118 ALA B O 1
ATOM 2658 N N . GLU B 1 119 ? 30.60214 -5.21257 27.17708 1.000 70.50586 119 GLU B N 1
ATOM 2659 C CA . GLU B 1 119 ? 31.51479 -5.45332 28.29019 1.000 67.84677 119 GLU B CA 1
ATOM 2660 C C . GLU B 1 119 ? 30.77737 -6.04377 29.48451 1.000 66.70825 119 GLU B C 1
ATOM 2661 O O . GLU B 1 119 ? 31.26463 -6.98299 30.12428 1.000 72.94484 119 GLU B O 1
ATOM 2667 N N . VAL B 1 120 ? 29.59417 -5.50922 29.79287 1.000 72.49067 120 VAL B N 1
ATOM 2668 C CA . VAL B 1 120 ? 28.85705 -5.94833 30.97310 1.000 72.69314 120 VAL B CA 1
ATOM 2669 C C . VAL B 1 120 ? 28.30736 -7.35600 30.77215 1.000 72.58786 120 VAL B C 1
ATOM 2670 O O . VAL B 1 120 ? 28.25837 -8.15811 31.71289 1.000 69.28199 120 VAL B O 1
ATOM 2674 N N . LEU B 1 121 ? 27.89284 -7.68345 29.54578 1.000 74.63508 121 LEU B N 1
ATOM 2675 C CA . LEU B 1 121 ? 27.33625 -9.00779 29.28623 1.000 79.33702 121 LEU B CA 1
ATOM 2676 C C . LEU B 1 121 ? 28.40511 -10.08961 29.38779 1.000 80.19354 121 LEU B C 1
ATOM 2677 O O . LEU B 1 121 ? 28.13995 -11.18364 29.89986 1.000 93.83750 121 LEU B O 1
ATOM 2682 N N . ARG B 1 122 ? 29.61713 -9.80513 28.90312 1.000 81.00892 122 ARG B N 1
ATOM 2683 C CA . ARG B 1 122 ? 30.71169 -10.76173 29.03762 1.000 77.71486 122 ARG B CA 1
ATOM 2684 C C . ARG B 1 122 ? 31.02813 -11.03300 30.50170 1.000 79.04492 122 ARG B C 1
ATOM 2685 O O . ARG B 1 122 ? 31.27056 -12.18102 30.89295 1.000 81.65062 122 ARG B O 1
ATOM 2693 N N . GLU B 1 123 ? 31.02877 -9.98364 31.32594 1.000 71.65384 123 GLU B N 1
ATOM 2694 C CA . GLU B 1 123 ? 31.46299 -10.12034 32.71096 1.000 69.60734 123 GLU B CA 1
ATOM 2695 C C . GLU B 1 123 ? 30.45491 -10.89371 33.55172 1.000 72.57031 123 GLU B C 1
ATOM 2696 O O . GLU B 1 123 ? 30.83793 -11.53716 34.53497 1.000 74.88820 123 GLU B O 1
ATOM 2702 N N . TYR B 1 124 ? 29.17303 -10.85023 33.18794 1.000 77.45433 124 TYR B N 1
ATOM 2703 C CA . TYR B 1 124 ? 28.13955 -11.58781 33.90113 1.000 76.22264 124 TYR B CA 1
ATOM 2704 C C . TYR B 1 124 ? 27.90709 -12.98377 33.33194 1.000 80.76144 124 TYR B C 1
ATOM 2705 O O . TYR B 1 124 ? 26.87408 -13.59763 33.62287 1.000 86.17980 124 TYR B O 1
ATOM 2714 N N . GLY B 1 125 ? 28.83824 -13.49434 32.53000 1.000 92.29343 125 GLY B N 1
ATOM 2715 C CA . GLY B 1 125 ? 28.79387 -14.87962 32.10381 1.000 92.99200 125 GLY B CA 1
ATOM 2716 C C . GLY B 1 125 ? 27.89069 -15.17418 30.92431 1.000 101.07210 125 GLY B C 1
ATOM 2717 O O . GLY B 1 125 ? 27.10187 -16.12296 30.96540 1.000 103.82829 125 GLY B O 1
ATOM 2718 N N . VAL B 1 126 ? 27.99520 -14.37556 29.86613 1.000 131.45474 126 VAL B N 1
ATOM 2719 C CA . VAL B 1 126 ? 27.29675 -14.62447 28.61038 1.000 140.77040 126 VAL B CA 1
ATOM 2720 C C . VAL B 1 126 ? 28.33438 -15.01871 27.57059 1.000 136.89555 126 VAL B C 1
ATOM 2721 O O . VAL B 1 126 ? 29.38454 -14.37389 27.45984 1.000 134.77045 126 VAL B O 1
ATOM 2723 N N . SER B 1 127 ? 28.04540 -16.07891 26.81849 1.000 111.97977 127 SER B N 1
ATOM 2724 C CA . SER B 1 127 ? 28.99399 -16.57747 25.83223 1.000 109.64995 127 SER B CA 1
ATOM 2725 C C . SER B 1 127 ? 29.30535 -15.50346 24.79598 1.000 106.66150 127 SER B C 1
ATOM 2726 O O . SER B 1 127 ? 28.44801 -14.69675 24.42560 1.000 106.41449 127 SER B O 1
ATOM 2729 N N . GLU B 1 128 ? 30.55858 -15.49794 24.33204 1.000 111.47514 128 GLU B N 1
ATOM 2730 C CA . GLU B 1 128 ? 30.99170 -14.49091 23.36847 1.000 110.07939 128 GLU B CA 1
ATOM 2731 C C . GLU B 1 128 ? 30.21293 -14.58853 22.06365 1.000 108.84135 128 GLU B C 1
ATOM 2732 O O . GLU B 1 128 ? 30.05773 -13.58637 21.35581 1.000 108.94571 128 GLU B O 1
ATOM 2738 N N . GLU B 1 129 ? 29.71055 -15.77897 21.73187 1.000 103.49651 129 GLU B N 1
ATOM 2739 C CA . GLU B 1 129 ? 28.92888 -15.93268 20.51009 1.000 99.39212 129 GLU B CA 1
ATOM 2740 C C . GLU B 1 129 ? 27.57476 -15.24402 20.62917 1.000 98.07674 129 GLU B C 1
ATOM 2741 O O . GLU B 1 129 ? 27.12241 -14.58764 19.68421 1.000 97.63723 129 GLU B O 1
ATOM 2747 N N . LEU B 1 130 ? 26.91464 -15.37608 21.78269 1.000 98.01733 130 LEU B N 1
ATOM 2748 C CA . LEU B 1 130 ? 25.63393 -14.70374 21.97522 1.000 91.71222 130 LEU B CA 1
ATOM 2749 C C . LEU B 1 130 ? 25.80385 -13.19742 22.12483 1.000 90.97190 130 LEU B C 1
ATOM 2750 O O . LEU B 1 130 ? 24.89631 -12.43777 21.76958 1.000 84.43379 130 LEU B O 1
ATOM 2755 N N . VAL B 1 131 ? 26.94865 -12.74820 22.64361 1.000 93.76962 131 VAL B N 1
ATOM 2756 C CA . VAL B 1 131 ? 27.18481 -11.31521 22.79749 1.000 91.63689 131 VAL B CA 1
ATOM 2757 C C . VAL B 1 131 ? 27.29396 -10.64499 21.43369 1.000 87.98196 131 VAL B C 1
ATOM 2758 O O . VAL B 1 131 ? 26.58323 -9.67573 21.14155 1.000 88.05630 131 VAL B O 1
ATOM 2762 N N . ALA B 1 132 ? 28.18908 -11.14985 20.57938 1.000 88.11404 132 ALA B N 1
ATOM 2763 C CA . ALA B 1 132 ? 28.30560 -10.61231 19.22825 1.000 81.95684 132 ALA B CA 1
ATOM 2764 C C . ALA B 1 132 ? 27.00531 -10.76989 18.45404 1.000 77.32680 132 ALA B C 1
ATOM 2765 O O . ALA B 1 132 ? 26.68728 -9.93759 17.59701 1.000 66.75934 132 ALA B O 1
ATOM 2767 N N . ALA B 1 133 ? 26.24076 -11.82477 18.74282 1.000 80.22813 133 ALA B N 1
ATOM 2768 C CA . ALA B 1 133 ? 24.93571 -11.98147 18.11264 1.000 65.91929 133 ALA B CA 1
ATOM 2769 C C . ALA B 1 133 ? 23.92541 -11.00023 18.69211 1.000 62.85079 133 ALA B C 1
ATOM 2770 O O . ALA B 1 133 ? 23.09477 -10.45116 17.95881 1.000 68.90582 133 ALA B O 1
ATOM 2772 N N . ALA B 1 134 ? 23.98113 -10.76483 20.00567 1.000 63.44120 134 ALA B N 1
ATOM 2773 C CA . ALA B 1 134 ? 23.11294 -9.75894 20.60807 1.000 62.68498 134 ALA B CA 1
ATOM 2774 C C . ALA B 1 134 ? 23.43473 -8.37052 20.07371 1.000 62.99356 134 ALA B C 1
ATOM 2775 O O . ALA B 1 134 ? 22.52770 -7.58040 19.79063 1.000 63.42383 134 ALA B O 1
ATOM 2777 N N . ALA B 1 135 ? 24.72318 -8.05750 19.92161 1.000 65.19271 135 ALA B N 1
ATOM 2778 C CA . ALA B 1 135 ? 25.11577 -6.76789 19.37055 1.000 57.62690 135 ALA B CA 1
ATOM 2779 C C . ALA B 1 135 ? 24.78136 -6.64683 17.88988 1.000 61.60318 135 ALA B C 1
ATOM 2780 O O . ALA B 1 135 ? 24.72270 -5.52763 17.37065 1.000 62.06514 135 ALA B O 1
ATOM 2782 N N . ALA B 1 136 ? 24.55751 -7.76740 17.20232 1.000 59.76998 136 ALA B N 1
ATOM 2783 C CA . ALA B 1 136 ? 24.29366 -7.71817 15.77031 1.000 61.18375 136 ALA B CA 1
ATOM 2784 C C . ALA B 1 136 ? 22.81801 -7.46538 15.48564 1.000 59.03990 136 ALA B C 1
ATOM 2785 O O . ALA B 1 136 ? 22.47619 -6.63366 14.63710 1.000 61.00402 136 ALA B O 1
ATOM 2787 N N . GLU B 1 137 ? 21.92706 -8.17806 16.18004 1.000 58.20803 137 GLU B N 1
ATOM 2788 C CA . GLU B 1 137 ? 20.50081 -7.93460 15.99452 1.000 69.46461 137 GLU B CA 1
ATOM 2789 C C . GLU B 1 137 ? 20.07492 -6.62034 16.63782 1.000 70.12738 137 GLU B C 1
ATOM 2790 O O . GLU B 1 137 ? 19.09539 -6.00488 16.20007 1.000 71.78279 137 GLU B O 1
ATOM 2796 N N . ALA B 1 138 ? 20.80055 -6.16845 17.66323 1.000 66.76950 138 ALA B N 1
ATOM 2797 C CA . ALA B 1 138 ? 20.50286 -4.87184 18.26231 1.000 61.88278 138 ALA B CA 1
ATOM 2798 C C . ALA B 1 138 ? 20.79110 -3.73999 17.28424 1.000 69.42187 138 ALA B C 1
ATOM 2799 O O . ALA B 1 138 ? 19.97848 -2.82203 17.12606 1.000 78.35340 138 ALA B O 1
ATOM 2801 N N . ARG B 1 139 ? 21.94471 -3.79362 16.61086 1.000 65.17974 139 ARG B N 1
ATOM 2802 C CA . ARG B 1 139 ? 22.29636 -2.74511 15.65827 1.000 61.34073 139 ARG B CA 1
ATOM 2803 C C . ARG B 1 139 ? 21.31289 -2.68483 14.49685 1.000 68.52632 139 ARG B C 1
ATOM 2804 O O . ARG B 1 139 ? 21.10810 -1.61436 13.91317 1.000 73.29965 139 ARG B O 1
ATOM 2812 N N . ALA B 1 140 ? 20.69521 -3.81485 14.14800 1.000 71.42543 140 ALA B N 1
ATOM 2813 C CA . ALA B 1 140 ? 19.72240 -3.82472 13.06091 1.000 69.75900 140 ALA B CA 1
ATOM 2814 C C . ALA B 1 140 ? 18.38939 -3.22419 13.49246 1.000 76.35419 140 ALA B C 1
ATOM 2815 O O . ALA B 1 140 ? 17.79402 -2.43402 12.75128 1.000 86.92701 140 ALA B O 1
ATOM 2817 N N . LEU B 1 141 ? 17.90841 -3.58545 14.68556 1.000 78.25958 141 LEU B N 1
ATOM 2818 C CA . LEU B 1 141 ? 16.63055 -3.06481 15.16331 1.000 83.33583 141 LEU B CA 1
ATOM 2819 C C . LEU B 1 141 ? 16.68628 -1.56242 15.40676 1.000 85.44260 141 LEU B C 1
ATOM 2820 O O . LEU B 1 141 ? 15.66178 -0.87863 15.29836 1.000 87.61837 141 LEU B O 1
ATOM 2825 N N . VAL B 1 142 ? 17.86701 -1.03309 15.73428 1.000 88.00653 142 VAL B N 1
ATOM 2826 C CA . VAL B 1 142 ? 17.98407 0.37941 16.08519 1.000 91.15774 142 VAL B CA 1
ATOM 2827 C C . VAL B 1 142 ? 17.70144 1.26438 14.87658 1.000 92.03646 142 VAL B C 1
ATOM 2828 O O . VAL B 1 142 ? 17.02451 2.29392 14.99076 1.000 94.59733 142 VAL B O 1
ATOM 2832 N N . GLU B 1 143 ? 18.20384 0.87804 13.70325 1.000 100.34824 143 GLU B N 1
ATOM 2833 C CA . GLU B 1 143 ? 18.05286 1.68046 12.49411 1.000 104.29568 143 GLU B CA 1
ATOM 2834 C C . GLU B 1 143 ? 16.58489 1.90909 12.15438 1.000 108.89318 143 GLU B C 1
ATOM 2835 O O . GLU B 1 143 ? 15.92873 1.03629 11.57662 1.000 107.57636 143 GLU B O 1
ATOM 2841 N N . SER B 1 144 ? 16.06616 3.08027 12.51035 1.000 106.02788 144 SER B N 1
ATOM 2842 C CA . SER B 1 144 ? 14.66936 3.41430 12.25973 1.000 101.91821 144 SER B CA 1
ATOM 2843 C C . SER B 1 144 ? 14.47530 4.92450 12.16519 1.000 91.96910 144 SER B C 1
ATOM 2844 O O . SER B 1 144 ? 15.37472 5.69792 12.49481 1.000 90.14410 144 SER B O 1
ATOM 2847 N N . ARG B 1 148 ? 12.82475 8.06927 11.38505 1.000 89.63079 148 ARG B N 1
ATOM 2848 C CA . ARG B 1 148 ? 11.82082 8.29705 12.41834 1.000 87.24455 148 ARG B CA 1
ATOM 2849 C C . ARG B 1 148 ? 12.38809 9.06648 13.60951 1.000 80.45814 148 ARG B C 1
ATOM 2850 O O . ARG B 1 148 ? 11.91153 10.15195 13.93989 1.000 84.69174 148 ARG B O 1
ATOM 2858 N N . GLY B 1 149 ? 13.40887 8.49948 14.24853 1.000 76.20618 149 GLY B N 1
ATOM 2859 C CA . GLY B 1 149 ? 13.94184 9.06078 15.47516 1.000 78.67067 149 GLY B CA 1
ATOM 2860 C C . GLY B 1 149 ? 13.32633 8.39823 16.68973 1.000 69.88102 149 GLY B C 1
ATOM 2861 O O . GLY B 1 149 ? 12.12148 8.12906 16.70062 1.000 72.15835 149 GLY B O 1
ATOM 2862 N N . LEU B 1 150 ? 14.12715 8.12869 17.71972 1.000 75.87970 150 LEU B N 1
ATOM 2863 C CA . LEU B 1 150 ? 13.64295 7.33514 18.83880 1.000 81.75034 150 LEU B CA 1
ATOM 2864 C C . LEU B 1 150 ? 14.28840 7.81348 20.13303 1.000 79.34622 150 LEU B C 1
ATOM 2865 O O . LEU B 1 150 ? 15.41123 8.32557 20.13525 1.000 73.59311 150 LEU B O 1
ATOM 2870 N N . THR B 1 151 ? 13.55901 7.63182 21.23762 1.000 77.48568 151 THR B N 1
ATOM 2871 C CA . THR B 1 151 ? 13.95439 8.04249 22.58013 1.000 71.97628 151 THR B CA 1
ATOM 2872 C C . THR B 1 151 ? 15.00861 7.08527 23.14066 1.000 72.33455 151 THR B C 1
ATOM 2873 O O . THR B 1 151 ? 14.94029 5.87829 22.89389 1.000 71.52157 151 THR B O 1
ATOM 2877 N N . PRO B 1 152 ? 16.00514 7.59814 23.87423 1.000 69.13681 152 PRO B N 1
ATOM 2878 C CA . PRO B 1 152 ? 16.98739 6.70316 24.51373 1.000 62.55708 152 PRO B CA 1
ATOM 2879 C C . PRO B 1 152 ? 16.37367 5.60940 25.37250 1.000 64.55086 152 PRO B C 1
ATOM 2880 O O . PRO B 1 152 ? 16.94454 4.51356 25.45679 1.000 61.21350 152 PRO B O 1
ATOM 2884 N N . PHE B 1 153 ? 15.23963 5.87536 26.02942 1.000 63.75536 153 PHE B N 1
ATOM 2885 C CA . PHE B 1 153 ? 14.53044 4.81704 26.74424 1.000 60.24522 153 PHE B CA 1
ATOM 2886 C C . PHE B 1 153 ? 14.21062 3.64762 25.82766 1.000 61.16871 153 PHE B C 1
ATOM 2887 O O . PHE B 1 153 ? 14.35142 2.48254 26.21699 1.000 59.89770 153 PHE B O 1
ATOM 2895 N N . GLU B 1 154 ? 13.77628 3.94089 24.60422 1.000 60.75865 154 GLU B N 1
ATOM 2896 C CA . GLU B 1 154 ? 13.32376 2.90629 23.68740 1.000 56.14698 154 GLU B CA 1
ATOM 2897 C C . GLU B 1 154 ? 14.46283 2.24937 22.92103 1.000 50.71957 154 GLU B C 1
ATOM 2898 O O . GLU B 1 154 ? 14.24557 1.20078 22.30927 1.000 52.09098 154 GLU B O 1
ATOM 2904 N N . LEU B 1 155 ? 15.66372 2.83118 22.93930 1.000 54.05460 155 LEU B N 1
ATOM 2905 C CA . LEU B 1 155 ? 16.82021 2.16092 22.35338 1.000 53.57018 155 LEU B CA 1
ATOM 2906 C C . LEU B 1 155 ? 17.39165 1.11811 23.30598 1.000 48.25040 155 LEU B C 1
ATOM 2907 O O . LEU B 1 155 ? 17.64030 -0.02594 22.90996 1.000 47.88067 155 LEU B O 1
ATOM 2912 N N . ALA B 1 156 ? 17.60481 1.49938 24.56778 1.000 52.44197 156 ALA B N 1
ATOM 2913 C CA . ALA B 1 156 ? 18.16204 0.56644 25.54129 1.000 47.35328 156 ALA B CA 1
ATOM 2914 C C . ALA B 1 156 ? 17.20862 -0.59070 25.81139 1.000 50.90700 156 ALA B C 1
ATOM 2915 O O . ALA B 1 156 ? 17.64798 -1.72840 26.01200 1.000 54.70678 156 ALA B O 1
ATOM 2917 N N . SER B 1 157 ? 15.90068 -0.32360 25.81726 1.000 54.29540 157 SER B N 1
ATOM 2918 C CA . SER B 1 157 ? 14.93502 -1.39173 26.05615 1.000 51.73135 157 SER B CA 1
ATOM 2919 C C . SER B 1 157 ? 14.80881 -2.30501 24.84423 1.000 49.34004 157 SER B C 1
ATOM 2920 O O . SER B 1 157 ? 14.72332 -3.52951 24.99029 1.000 65.81292 157 SER B O 1
ATOM 2923 N N . LEU B 1 158 ? 14.79668 -1.72984 23.63966 1.000 49.23458 158 LEU B N 1
ATOM 2924 C CA . LEU B 1 158 ? 14.69961 -2.54607 22.43444 1.000 56.99329 158 LEU B CA 1
ATOM 2925 C C . LEU B 1 158 ? 15.95067 -3.38868 22.22480 1.000 58.97001 158 LEU B C 1
ATOM 2926 O O . LEU B 1 158 ? 15.86047 -4.51547 21.72418 1.000 63.43558 158 LEU B O 1
ATOM 2931 N N . ALA B 1 159 ? 17.11984 -2.86553 22.59830 1.000 55.48090 159 ALA B N 1
ATOM 2932 C CA . ALA B 1 159 ? 18.35119 -3.63566 22.46996 1.000 48.31672 159 ALA B CA 1
ATOM 2933 C C . ALA B 1 159 ? 18.45961 -4.70057 23.55449 1.000 56.21218 159 ALA B C 1
ATOM 2934 O O . ALA B 1 159 ? 18.92344 -5.81508 23.28815 1.000 58.65525 159 ALA B O 1
ATOM 2936 N N . ALA B 1 160 ? 18.03788 -4.37815 24.78047 1.000 57.99580 160 ALA B N 1
ATOM 2937 C CA . ALA B 1 160 ? 18.08381 -5.36259 25.85623 1.000 54.40634 160 ALA B CA 1
ATOM 2938 C C . ALA B 1 160 ? 17.03799 -6.45287 25.66552 1.000 58.69310 160 ALA B C 1
ATOM 2939 O O . ALA B 1 160 ? 17.23560 -7.58429 26.12299 1.000 60.76843 160 ALA B O 1
ATOM 2941 N N . LEU B 1 161 ? 15.92212 -6.13515 25.00403 1.000 67.99815 161 LEU B N 1
ATOM 2942 C CA . LEU B 1 161 ? 14.93601 -7.16416 24.68861 1.000 69.01922 161 LEU B CA 1
ATOM 2943 C C . LEU B 1 161 ? 15.50161 -8.18925 23.71596 1.000 71.00268 161 LEU B C 1
ATOM 2944 O O . LEU B 1 161 ? 15.28971 -9.39560 23.88532 1.000 72.50441 161 LEU B O 1
ATOM 2949 N N . ALA B 1 162 ? 16.22245 -7.72853 22.69197 1.000 67.09928 162 ALA B N 1
ATOM 2950 C CA . ALA B 1 162 ? 16.81866 -8.65032 21.73184 1.000 65.20278 162 ALA B CA 1
ATOM 2951 C C . ALA B 1 162 ? 17.79767 -9.59431 22.41759 1.000 68.87113 162 ALA B C 1
ATOM 2952 O O . ALA B 1 162 ? 17.76213 -10.80979 22.19703 1.000 74.26745 162 ALA B O 1
ATOM 2954 N N . ALA B 1 163 ? 18.66741 -9.05008 23.27411 1.000 60.82424 163 ALA B N 1
ATOM 2955 C CA . ALA B 1 163 ? 19.67434 -9.87195 23.93981 1.000 59.31884 163 ALA B CA 1
ATOM 2956 C C . ALA B 1 163 ? 19.03320 -10.93653 24.82153 1.000 61.70975 163 ALA B C 1
ATOM 2957 O O . ALA B 1 163 ? 19.50401 -12.07947 24.86780 1.000 68.28125 163 ALA B O 1
ATOM 2959 N N . ALA B 1 164 ? 17.95665 -10.58313 25.52831 1.000 58.82079 164 ALA B N 1
ATOM 2960 C CA . ALA B 1 164 ? 17.24223 -11.56647 26.33475 1.000 56.97713 164 ALA B CA 1
ATOM 2961 C C . ALA B 1 164 ? 16.59142 -12.64978 25.48526 1.000 73.72654 164 ALA B C 1
ATOM 2962 O O . ALA B 1 164 ? 16.34026 -13.74863 25.99093 1.000 68.95339 164 ALA B O 1
ATOM 2964 N N . ARG B 1 165 ? 16.31411 -12.36706 24.21005 1.000 65.59287 165 ARG B N 1
ATOM 2965 C CA . ARG B 1 165 ? 15.70687 -13.37384 23.34541 1.000 63.67632 165 ARG B CA 1
ATOM 2966 C C . ARG B 1 165 ? 16.71089 -14.45383 22.96279 1.000 68.88818 165 ARG B C 1
ATOM 2967 O O . ARG B 1 165 ? 16.35264 -15.63301 22.86838 1.000 81.81554 165 ARG B O 1
ATOM 2975 N N . LEU B 1 166 ? 17.97160 -14.07451 22.73294 1.000 70.36689 166 LEU B N 1
ATOM 2976 C CA . LEU B 1 166 ? 18.97841 -15.07426 22.38922 1.000 70.45353 166 LEU B CA 1
ATOM 2977 C C . LEU B 1 166 ? 19.32733 -15.94434 23.58956 1.000 81.96685 166 LEU B C 1
ATOM 2978 O O . LEU B 1 166 ? 19.57124 -17.14730 23.43980 1.000 91.05283 166 LEU B O 1
ATOM 2983 N N . LEU B 1 167 ? 19.36257 -15.35585 24.78701 1.000 71.32314 167 LEU B N 1
ATOM 2984 C CA . LEU B 1 167 ? 19.66967 -16.13873 25.97833 1.000 70.92994 167 LEU B CA 1
ATOM 2985 C C . LEU B 1 167 ? 18.56199 -17.13520 26.29476 1.000 81.66798 167 LEU B C 1
ATOM 2986 O O . LEU B 1 167 ? 18.84166 -18.23691 26.78163 1.000 97.10679 167 LEU B O 1
ATOM 2991 N N . PHE B 1 168 ? 17.30708 -16.77701 26.01669 1.000 80.08219 168 PHE B N 1
ATOM 2992 C CA . PHE B 1 168 ? 16.19863 -17.67562 26.31409 1.000 81.65342 168 PHE B CA 1
ATOM 2993 C C . PHE B 1 168 ? 15.96970 -18.69441 25.20356 1.000 99.66543 168 PHE B C 1
ATOM 2994 O O . PHE B 1 168 ? 15.45651 -19.78620 25.47213 1.000 110.56682 168 PHE B O 1
ATOM 3002 N N . THR B 1 169 ? 16.33421 -18.36575 23.95991 1.000 123.05471 169 THR B N 1
ATOM 3003 C CA . THR B 1 169 ? 16.31006 -19.37504 22.90485 1.000 123.33806 169 THR B CA 1
ATOM 3004 C C . THR B 1 169 ? 17.42840 -20.39247 23.08454 1.000 124.20549 169 THR B C 1
ATOM 3005 O O . THR B 1 169 ? 17.26305 -21.56282 22.72199 1.000 133.80393 169 THR B O 1
ATOM 3009 N N . ALA B 1 170 ? 18.57044 -19.96681 23.62933 1.000 114.06179 170 ALA B N 1
ATOM 3010 C CA . ALA B 1 170 ? 19.64109 -20.90896 23.93626 1.000 116.77789 170 ALA B CA 1
ATOM 3011 C C . ALA B 1 170 ? 19.20858 -21.88235 25.02484 1.000 118.38700 170 ALA B C 1
ATOM 3012 O O . ALA B 1 170 ? 19.39439 -23.09819 24.89696 1.000 124.47325 170 ALA B O 1
ATOM 3014 N N . ARG B 1 171 ? 18.62676 -21.36417 26.10315 1.000 108.72741 171 ARG B N 1
ATOM 3015 C CA . ARG B 1 171 ? 18.03214 -22.21115 27.12302 1.000 111.50796 171 ARG B CA 1
ATOM 3016 C C . ARG B 1 171 ? 16.71203 -22.78666 26.61211 1.000 127.61009 171 ARG B C 1
ATOM 3017 O O . ARG B 1 171 ? 16.27006 -22.51428 25.49213 1.000 124.36688 171 ARG B O 1
ATOM 3025 N N . ASN B 1 172 ? 16.06953 -23.59985 27.45151 1.000 173.33049 172 ASN B N 1
ATOM 3026 C CA . ASN B 1 172 ? 14.76198 -24.16411 27.14007 1.000 174.83763 172 ASN B CA 1
ATOM 3027 C C . ASN B 1 172 ? 13.61703 -23.30230 27.65816 1.000 173.88491 172 ASN B C 1
ATOM 3028 O O . ASN B 1 172 ? 12.52627 -23.82159 27.93069 1.000 175.31374 172 ASN B O 1
ATOM 3030 N N . ASN B 1 173 ? 13.83629 -21.99665 27.79890 1.000 123.07126 173 ASN B N 1
ATOM 3031 C CA . ASN B 1 173 ? 12.82537 -21.10354 28.34702 1.000 113.01580 173 ASN B CA 1
ATOM 3032 C C . ASN B 1 173 ? 11.92397 -20.59936 27.22899 1.000 104.78239 173 ASN B C 1
ATOM 3033 O O . ASN B 1 173 ? 12.42317 -19.97858 26.28067 1.000 102.28743 173 ASN B O 1
ATOM 3038 N N . PRO B 1 174 ? 10.61080 -20.83197 27.29298 1.000 103.54023 174 PRO B N 1
ATOM 3039 C CA . PRO B 1 174 ? 9.71508 -20.34956 26.23627 1.000 98.93962 174 PRO B CA 1
ATOM 3040 C C . PRO B 1 174 ? 9.41132 -18.86232 26.30804 1.000 94.22213 174 PRO B C 1
ATOM 3041 O O . PRO B 1 174 ? 8.68786 -18.35791 25.44180 1.000 91.92269 174 PRO B O 1
ATOM 3045 N N . LEU B 1 175 ? 9.93892 -18.14909 27.30853 1.000 89.34896 175 LEU B N 1
ATOM 3046 C CA . LEU B 1 175 ? 9.79949 -16.69720 27.35138 1.000 83.44018 175 LEU B CA 1
ATOM 3047 C C . LEU B 1 175 ? 10.34449 -16.03418 26.09533 1.000 78.89590 175 LEU B C 1
ATOM 3048 O O . LEU B 1 175 ? 9.96940 -14.89575 25.79378 1.000 79.94739 175 LEU B O 1
ATOM 3053 N N . ALA B 1 176 ? 11.22360 -16.72139 25.36179 1.000 75.16495 176 ALA B N 1
ATOM 3054 C CA . ALA B 1 176 ? 11.71884 -16.19211 24.09772 1.000 75.44589 176 ALA B CA 1
ATOM 3055 C C . ALA B 1 176 ? 10.59639 -16.01299 23.08456 1.000 76.65382 176 ALA B C 1
ATOM 3056 O O . ALA B 1 176 ? 10.68294 -15.13943 22.21416 1.000 76.39906 176 ALA B O 1
ATOM 3058 N N . LYS B 1 177 ? 9.54131 -16.82863 23.17370 1.000 79.04566 177 LYS B N 1
ATOM 3059 C CA . LYS B 1 177 ? 8.39385 -16.64016 22.29186 1.000 79.41251 177 LYS B CA 1
ATOM 3060 C C . LYS B 1 177 ? 7.70444 -15.31191 22.57255 1.000 84.22429 177 LYS B C 1
ATOM 3061 O O . LYS B 1 177 ? 7.25330 -14.62777 21.64635 1.000 94.14413 177 LYS B O 1
ATOM 3067 N N . ILE B 1 178 ? 7.61355 -14.93176 23.84851 1.000 78.87610 178 ILE B N 1
ATOM 3068 C CA . ILE B 1 178 ? 6.96541 -13.67532 24.20785 1.000 75.67235 178 ILE B CA 1
ATOM 3069 C C . ILE B 1 178 ? 7.81735 -12.49098 23.76948 1.000 78.11157 178 ILE B C 1
ATOM 3070 O O . ILE B 1 178 ? 7.29346 -11.45450 23.34392 1.000 84.51518 178 ILE B O 1
ATOM 3075 N N . ILE B 1 179 ? 9.14175 -12.62499 23.85906 1.000 79.47446 179 ILE B N 1
ATOM 3076 C CA . ILE B 1 179 ? 10.02549 -11.53498 23.45944 1.000 72.50775 179 ILE B CA 1
ATOM 3077 C C . ILE B 1 179 ? 10.06587 -11.40723 21.94139 1.000 84.96976 179 ILE B C 1
ATOM 3078 O O . ILE B 1 179 ? 10.10006 -10.29566 21.39907 1.000 89.78571 179 ILE B O 1
ATOM 3083 N N . GLN B 1 180 ? 10.05887 -12.53932 21.23201 1.000 81.95837 180 GLN B N 1
ATOM 3084 C CA . GLN B 1 180 ? 10.09643 -12.50338 19.77275 1.000 85.50129 180 GLN B CA 1
ATOM 3085 C C . GLN B 1 180 ? 8.87210 -11.79868 19.20233 1.000 92.94223 180 GLN B C 1
ATOM 3086 O O . GLN B 1 180 ? 8.98453 -11.01199 18.25461 1.000 93.79127 180 GLN B O 1
ATOM 3092 N N . ALA B 1 181 ? 7.69294 -12.06588 19.76842 1.000 105.22450 181 ALA B N 1
ATOM 3093 C CA . ALA B 1 181 ? 6.47298 -11.44793 19.25961 1.000 107.08632 181 ALA B CA 1
ATOM 3094 C C . ALA B 1 181 ? 6.45265 -9.94979 19.53486 1.000 108.26209 181 ALA B C 1
ATOM 3095 O O . ALA B 1 181 ? 5.96266 -9.16980 18.71019 1.000 109.73637 181 ALA B O 1
ATOM 3097 N N . ALA B 1 182 ? 6.97971 -9.52865 20.68762 1.000 107.02316 182 ALA B N 1
ATOM 3098 C CA . ALA B 1 182 ? 7.00951 -8.10541 21.00995 1.000 111.23237 182 ALA B CA 1
ATOM 3099 C C . ALA B 1 182 ? 7.92253 -7.34218 20.05892 1.000 116.42256 182 ALA B C 1
ATOM 3100 O O . ALA B 1 182 ? 7.59443 -6.22696 19.63656 1.000 120.62242 182 ALA B O 1
ATOM 3102 N N . LEU B 1 183 ? 9.07436 -7.92380 19.71558 1.000 103.01626 183 LEU B N 1
ATOM 3103 C CA . LEU B 1 183 ? 9.95481 -7.30309 18.73081 1.000 105.52756 183 LEU B CA 1
ATOM 3104 C C . LEU B 1 183 ? 9.26353 -7.19638 17.37796 1.000 101.70969 183 LEU B C 1
ATOM 3105 O O . LEU B 1 183 ? 9.31933 -6.15254 16.71726 1.000 104.41533 183 LEU B O 1
ATOM 3110 N N . ASP B 1 184 ? 8.60354 -8.27520 16.94983 1.000 101.04923 184 ASP B N 1
ATOM 3111 C CA . ASP B 1 184 ? 7.84449 -8.23349 15.70503 1.000 103.10567 184 ASP B CA 1
ATOM 3112 C C . ASP B 1 184 ? 6.67116 -7.26852 15.80991 1.000 104.19163 184 ASP B C 1
ATOM 3113 O O . ASP B 1 184 ? 6.32705 -6.59202 14.83341 1.000 110.93558 184 ASP B O 1
ATOM 3118 N N . LEU B 1 185 ? 6.04433 -7.19168 16.98655 1.000 118.56077 185 LEU B N 1
ATOM 3119 C CA . LEU B 1 185 ? 4.95173 -6.24414 17.17628 1.000 120.51916 185 LEU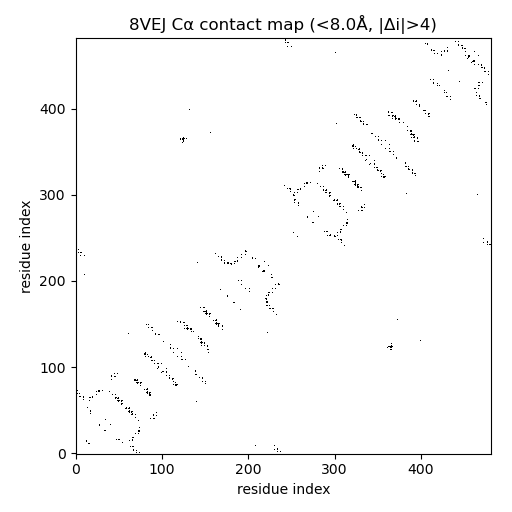 B CA 1
ATOM 3120 C C . LEU B 1 185 ? 5.45162 -4.80793 17.10212 1.000 131.73421 185 LEU B C 1
ATOM 3121 O O . LEU B 1 185 ? 4.76728 -3.93661 16.55473 1.000 133.97765 185 LEU B O 1
ATOM 3126 N N . TYR B 1 186 ? 6.64278 -4.54172 17.64390 1.000 144.35530 186 TYR B N 1
ATOM 3127 C CA . TYR B 1 186 ? 7.20661 -3.19845 17.55941 1.000 142.98284 186 TYR B CA 1
ATOM 3128 C C . TYR B 1 186 ? 7.39237 -2.77596 16.10819 1.000 144.39905 186 TYR B C 1
ATOM 3129 O O . TYR B 1 186 ? 6.91783 -1.71251 15.69420 1.000 145.30054 186 TYR B O 1
ATOM 3138 N N . ASN B 1 187 ? 8.08023 -3.60653 15.31809 1.000 124.66225 187 ASN B N 1
ATOM 3139 C CA . ASN B 1 187 ? 8.34112 -3.26937 13.92208 1.000 121.74814 187 ASN B CA 1
ATOM 3140 C C . ASN B 1 187 ? 7.05045 -3.07489 13.13790 1.000 119.13838 187 ASN B C 1
ATOM 3141 O O . ASN B 1 187 ? 7.00721 -2.26476 12.20486 1.000 118.64423 187 ASN B O 1
ATOM 3146 N N . ARG B 1 188 ? 5.99213 -3.80206 13.49929 1.000 110.23077 188 ARG B N 1
ATOM 3147 C CA . ARG B 1 188 ? 4.71006 -3.63603 12.82643 1.000 109.09132 188 ARG B CA 1
ATOM 3148 C C . ARG B 1 188 ? 3.98151 -2.37987 13.28651 1.000 108.15034 188 ARG B C 1
ATOM 3149 O O . ARG B 1 188 ? 3.25125 -1.76974 12.49765 1.000 108.13588 188 ARG B O 1
ATOM 3157 N N . THR B 1 189 ? 4.16678 -1.97865 14.54382 1.000 116.32206 189 THR B N 1
ATOM 3158 C CA . THR B 1 189 ? 3.47935 -0.82822 15.11464 1.000 118.82338 189 THR B CA 1
ATOM 3159 C C . THR B 1 189 ? 4.32025 0.44234 15.08664 1.000 120.32071 189 THR B C 1
ATOM 3160 O O . THR B 1 189 ? 3.94601 1.42951 15.72804 1.000 121.35634 189 THR B O 1
ATOM 3164 N N . VAL B 1 190 ? 5.44775 0.43910 14.36936 1.000 112.20312 190 VAL B N 1
ATOM 3165 C CA . VAL B 1 190 ? 6.28149 1.63705 14.28277 1.000 116.64729 190 VAL B CA 1
ATOM 3166 C C . VAL B 1 190 ? 5.48238 2.80300 13.71517 1.000 122.63906 190 VAL B C 1
ATOM 3167 O O . VAL B 1 190 ? 5.60119 3.94422 14.17904 1.000 129.74112 190 VAL B O 1
ATOM 3171 N N . ASP B 1 191 ? 4.63933 2.53172 12.72008 1.000 131.54710 191 ASP B N 1
ATOM 3172 C CA . ASP B 1 191 ? 3.88860 3.57419 12.03630 1.000 131.56296 191 ASP B CA 1
ATOM 3173 C C . ASP B 1 191 ? 2.46654 3.73938 12.55514 1.000 132.33071 191 ASP B C 1
ATOM 3174 O O . ASP B 1 191 ? 1.86169 4.79279 12.32715 1.000 132.37359 191 ASP B O 1
ATOM 3179 N N . MET B 1 192 ? 1.92581 2.73513 13.24135 1.000 132.30339 192 MET B N 1
ATOM 3180 C CA . MET B 1 192 ? 0.55276 2.78641 13.72118 1.000 133.81138 192 MET B CA 1
ATOM 3181 C C . MET B 1 192 ? 0.37842 3.89472 14.75757 1.000 133.60063 192 MET B C 1
ATOM 3182 O O . MET B 1 192 ? 1.33520 4.35261 15.38832 1.000 132.21849 192 MET B O 1
ATOM 3187 N N . SER B 1 193 ? -0.86855 4.32597 14.92995 1.000 133.88016 193 SER B N 1
ATOM 3188 C CA . SER B 1 193 ? -1.19930 5.34810 15.91292 1.000 123.17134 193 SER B CA 1
ATOM 3189 C C . SER B 1 193 ? -1.44314 4.67641 17.26602 1.000 121.15934 193 SER B C 1
ATOM 3190 O O . SER B 1 193 ? -1.06088 3.52262 17.47680 1.000 121.84646 193 SER B O 1
ATOM 3193 N N . THR B 1 194 ? -2.08638 5.38619 18.19424 1.000 111.12834 194 THR B N 1
ATOM 3194 C CA . THR B 1 194 ? -2.31882 4.83518 19.52551 1.000 104.30027 194 THR B CA 1
ATOM 3195 C C . THR B 1 194 ? -3.31757 3.68468 19.47815 1.000 115.93975 194 THR B C 1
ATOM 3196 O O . THR B 1 194 ? -2.97226 2.53331 19.76756 1.000 114.01469 194 THR B O 1
ATOM 3200 N N . GLU B 1 195 ? -4.56757 3.97957 19.11033 1.000 130.65608 195 GLU B N 1
ATOM 3201 C CA . GLU B 1 195 ? -5.59603 2.94437 19.08730 1.000 132.09049 195 GLU B CA 1
ATOM 3202 C C . GLU B 1 195 ? -5.31900 1.89653 18.01706 1.000 131.90773 195 GLU B C 1
ATOM 3203 O O . GLU B 1 195 ? -5.67253 0.72473 18.19427 1.000 132.80090 195 GLU B O 1
ATOM 3209 N N . GLU B 1 196 ? -4.69217 2.29335 16.90674 1.000 128.71606 196 GLU B N 1
ATOM 3210 C CA . GLU B 1 196 ? -4.32836 1.32170 15.88138 1.000 132.42328 196 GLU B CA 1
ATOM 3211 C C . GLU B 1 196 ? -3.33345 0.30321 16.42367 1.000 133.64520 196 GLU B C 1
ATOM 3212 O O . GLU B 1 196 ? -3.40100 -0.88436 16.08545 1.000 133.73476 196 GLU B O 1
ATOM 3218 N N . ALA B 1 197 ? -2.40377 0.74896 17.27323 1.000 130.00618 197 ALA B N 1
ATOM 3219 C CA . ALA B 1 197 ? -1.48943 -0.18403 17.92279 1.000 125.78343 197 ALA B CA 1
ATOM 3220 C C . ALA B 1 197 ? -2.19545 -1.00673 18.99243 1.000 127.46044 197 ALA B C 1
ATOM 3221 O O . ALA B 1 197 ? -1.84614 -2.17382 19.20385 1.000 135.25948 197 ALA B O 1
ATOM 3223 N N . VAL B 1 198 ? -3.17920 -0.41827 19.67891 1.000 114.63532 198 VAL B N 1
ATOM 3224 C CA . VAL B 1 198 ? -3.96928 -1.17483 20.64756 1.000 113.63930 198 VAL B CA 1
ATOM 3225 C C . VAL B 1 198 ? -4.69051 -2.32436 19.95720 1.000 117.62675 198 VAL B C 1
ATOM 3226 O O . VAL B 1 198 ? -4.79569 -3.43033 20.50227 1.000 121.50452 198 VAL B O 1
ATOM 3230 N N . GLU B 1 199 ? -5.19244 -2.08478 18.74367 1.000 109.47811 199 GLU B N 1
ATOM 3231 C CA . GLU B 1 199 ? -5.81113 -3.16139 17.97856 1.000 105.45661 199 GLU B CA 1
ATOM 3232 C C . GLU B 1 199 ? -4.78383 -4.21664 17.58763 1.000 110.68050 199 GLU B C 1
ATOM 3233 O O . GLU B 1 199 ? -5.08387 -5.41561 17.59967 1.000 114.02682 199 GLU B O 1
ATOM 3239 N N . ALA B 1 200 ? -3.56435 -3.79113 17.24593 1.000 123.01706 200 ALA B N 1
ATOM 3240 C CA . ALA B 1 200 ? -2.50749 -4.74857 16.93319 1.000 127.23864 200 ALA B CA 1
ATOM 3241 C C . ALA B 1 200 ? -2.10646 -5.55077 18.16205 1.000 131.14805 200 ALA B C 1
ATOM 3242 O O . ALA B 1 200 ? -1.92308 -6.77124 18.08059 1.000 126.94093 200 ALA B O 1
ATOM 3244 N N . ALA B 1 201 ? -1.94895 -4.87764 19.30508 1.000 152.26358 201 ALA B N 1
ATOM 3245 C CA . ALA B 1 201 ? -1.59169 -5.57601 20.53489 1.000 151.09210 201 ALA B CA 1
ATOM 3246 C C . ALA B 1 201 ? -2.64476 -6.61153 20.89999 1.000 151.13198 201 ALA B C 1
ATOM 3247 O O . ALA B 1 201 ? -2.31636 -7.69486 21.39722 1.000 150.86403 201 ALA B O 1
ATOM 3249 N N . LEU B 1 202 ? -3.91853 -6.29837 20.65511 1.000 132.85862 202 LEU B N 1
ATOM 3250 C CA . LEU B 1 202 ? -4.96493 -7.29622 20.83716 1.000 125.49968 202 LEU B CA 1
ATOM 3251 C C . LEU B 1 202 ? -4.82435 -8.43886 19.84012 1.000 126.43706 202 LEU B C 1
ATOM 3252 O O . LEU B 1 202 ? -5.12569 -9.58961 20.17520 1.000 126.35592 202 LEU B O 1
ATOM 3257 N N . GLU B 1 203 ? -4.37388 -8.14656 18.61634 1.000 111.21206 203 GLU B N 1
ATOM 3258 C CA . GLU B 1 203 ? -4.25306 -9.19020 17.60063 1.000 112.72348 203 GLU B CA 1
ATOM 3259 C C . GLU B 1 203 ? -3.13132 -10.16416 17.93655 1.000 117.16007 203 GLU B C 1
ATOM 3260 O O . GLU B 1 203 ? -3.31223 -11.38452 17.85379 1.000 117.43041 203 GLU B O 1
ATOM 3266 N N . ALA B 1 204 ? -1.96161 -9.64426 18.31491 1.000 124.30113 204 ALA B N 1
ATOM 3267 C CA . ALA B 1 204 ? -0.86905 -10.51970 18.72641 1.000 125.55714 204 ALA B CA 1
ATOM 3268 C C . ALA B 1 204 ? -1.22176 -11.30152 19.98418 1.000 122.10891 204 ALA B C 1
ATOM 3269 O O . ALA B 1 204 ? -0.79546 -12.45133 20.14001 1.000 124.84837 204 ALA B O 1
ATOM 3271 N N . MET B 1 205 ? -1.99805 -10.70023 20.88955 1.000 117.68058 205 MET B N 1
ATOM 3272 C CA . MET B 1 205 ? -2.39937 -11.41258 22.09760 1.000 111.96861 205 MET B CA 1
ATOM 3273 C C . MET B 1 205 ? -3.41946 -12.50345 21.79567 1.000 115.31599 205 MET B C 1
ATOM 3274 O O . MET B 1 205 ? -3.41162 -13.54832 22.45683 1.000 115.23891 205 MET B O 1
ATOM 3279 N N . LYS B 1 206 ? -4.30678 -12.28930 20.81643 1.000 119.68741 206 LYS B N 1
ATOM 3280 C CA . LYS B 1 206 ? -5.18777 -13.38200 20.41421 1.000 116.19646 206 LYS B CA 1
ATOM 3281 C C . LYS B 1 206 ? -4.41457 -14.49564 19.72053 1.000 121.92453 206 LYS B C 1
ATOM 3282 O O . LYS B 1 206 ? -4.78209 -15.66942 19.84639 1.000 126.82153 206 LYS B O 1
ATOM 3288 N N . GLU B 1 207 ? -3.35165 -14.15431 18.98801 1.000 127.70191 207 GLU B N 1
ATOM 3289 C CA . GLU B 1 207 ? -2.49828 -15.18294 18.40137 1.000 135.97405 207 GLU B CA 1
ATOM 3290 C C . GLU B 1 207 ? -1.85288 -16.03315 19.48742 1.000 135.83096 207 GLU B C 1
ATOM 3291 O O . GLU B 1 207 ? -1.89394 -17.26850 19.43706 1.000 134.14876 207 GLU B O 1
ATOM 3297 N N . LEU B 1 208 ? -1.24640 -15.38039 20.48236 1.000 122.23959 208 LEU B N 1
ATOM 3298 C CA . LEU B 1 208 ? -0.57630 -16.10873 21.55336 1.000 112.76890 208 LEU B CA 1
ATOM 3299 C C . LEU B 1 208 ? -1.56346 -16.90343 22.39724 1.000 109.48938 208 LEU B C 1
ATOM 3300 O O . LEU B 1 208 ? -1.22615 -17.98863 22.88244 1.000 108.30733 208 LEU B O 1
ATOM 3305 N N . GLY B 1 209 ? -2.77759 -16.38828 22.57808 1.000 111.69155 209 GLY B N 1
ATOM 3306 C CA . GLY B 1 209 ? -3.77857 -17.06997 23.37068 1.000 117.94028 209 GLY B CA 1
ATOM 3307 C C . GLY B 1 209 ? -3.41244 -17.14634 24.83732 1.000 122.15855 209 GLY B C 1
ATOM 3308 O O . GLY B 1 209 ? -3.25494 -16.11485 25.49789 1.000 119.59641 209 GLY B O 1
ATOM 3309 N N . ALA B 1 210 ? -3.26972 -18.37001 25.35175 1.000 122.76816 210 ALA B N 1
ATOM 3310 C CA . ALA B 1 210 ? -2.90489 -18.61093 26.74836 1.000 122.39228 210 ALA B CA 1
ATOM 3311 C C . ALA B 1 210 ? -3.89935 -17.94551 27.70050 1.000 123.00301 210 ALA B C 1
ATOM 3312 O O . ALA B 1 210 ? -3.52413 -17.18072 28.59249 1.000 122.71818 210 ALA B O 1
ATOM 3314 N N . SER B 1 211 ? -5.18602 -18.23174 27.47275 1.000 125.79371 211 SER B N 1
ATOM 3315 C CA . SER B 1 211 ? -6.30713 -17.85171 28.33059 1.000 129.05284 211 SER B CA 1
ATOM 3316 C C . SER B 1 211 ? -6.68986 -16.38286 28.18302 1.000 123.19194 211 SER B C 1
ATOM 3317 O O . SER B 1 211 ? -5.90369 -15.56784 27.68782 1.000 119.05815 211 SER B O 1
ATOM 3320 N N . GLU B 1 212 ? -7.90520 -16.04472 28.61414 1.000 119.10396 212 GLU B N 1
ATOM 3321 C CA . GLU B 1 212 ? -8.43662 -14.69457 28.51377 1.000 114.93581 212 GLU B CA 1
ATOM 3322 C C . GLU B 1 212 ? -8.12222 -13.94910 29.81407 1.000 111.30607 212 GLU B C 1
ATOM 3323 O O . GLU B 1 212 ? -7.26526 -14.36700 30.59842 1.000 114.45759 212 GLU B O 1
ATOM 3329 N N . GLU B 1 213 ? -8.81483 -12.82827 30.04101 1.000 110.83878 213 GLU B N 1
ATOM 3330 C CA . GLU B 1 213 ? -8.58215 -11.86888 31.12058 1.000 107.93826 213 GLU B CA 1
ATOM 3331 C C . GLU B 1 213 ? -7.29108 -11.09326 30.88044 1.000 107.37977 213 GLU B C 1
ATOM 3332 O O . GLU B 1 213 ? -7.09914 -10.00799 31.43814 1.000 112.48553 213 GLU B O 1
ATOM 3334 N N . SER B 1 214 ? -6.40454 -11.63540 30.04311 1.000 102.68900 214 SER B N 1
ATOM 3335 C CA . SER B 1 214 ? -5.22121 -10.88762 29.63531 1.000 102.52351 214 SER B CA 1
ATOM 3336 C C . SER B 1 214 ? -5.59657 -9.74159 28.70580 1.000 100.55028 214 SER B C 1
ATOM 3337 O O . SER B 1 214 ? -5.03268 -8.64483 28.80115 1.000 98.39475 214 SER B O 1
ATOM 3340 N N . LEU B 1 215 ? -6.55109 -9.98011 27.80191 1.000 101.20235 215 LEU B N 1
ATOM 3341 C CA . LEU B 1 215 ? -6.97180 -8.94276 26.86574 1.000 96.87864 215 LEU B CA 1
ATOM 3342 C C . LEU B 1 215 ? -7.61325 -7.76891 27.59337 1.000 102.43689 215 LEU B C 1
ATOM 3343 O O . LEU B 1 215 ? -7.43023 -6.61034 27.20118 1.000 107.99430 215 LEU B O 1
ATOM 3348 N N . GLU B 1 216 ? -8.37093 -8.04746 28.65627 1.000 100.86455 216 GLU B N 1
ATOM 3349 C CA . GLU B 1 216 ? -8.99799 -6.97516 29.41997 1.000 99.83703 216 GLU B CA 1
ATOM 3350 C C . GLU B 1 216 ? -8.00619 -6.27565 30.34007 1.000 109.22357 216 GLU B C 1
ATOM 3351 O O . GLU B 1 216 ? -8.13072 -5.06752 30.56977 1.000 110.09619 216 GLU B O 1
ATOM 3357 N N . ARG B 1 217 ? -7.02969 -7.01411 30.87652 1.000 130.42649 217 ARG B N 1
ATOM 3358 C CA . ARG B 1 217 ? -5.96099 -6.38995 31.65118 1.000 123.84898 217 ARG B CA 1
ATOM 3359 C C . ARG B 1 217 ? -5.23232 -5.33540 30.82830 1.000 121.69163 217 ARG B C 1
ATOM 3360 O O . ARG B 1 217 ? -4.80325 -4.30522 31.36203 1.000 121.70808 217 ARG B O 1
ATOM 3368 N N . LEU B 1 218 ? -5.08370 -5.57599 29.52391 1.000 112.19179 218 LEU B N 1
ATOM 3369 C CA . LEU B 1 218 ? -4.51254 -4.56415 28.64142 1.000 106.97867 218 LEU B CA 1
ATOM 3370 C C . LEU B 1 218 ? -5.43084 -3.35324 28.53483 1.000 105.19157 218 LEU B C 1
ATOM 3371 O O . LEU B 1 218 ? -4.98155 -2.20757 28.65454 1.000 106.52076 218 LEU B O 1
ATOM 3376 N N . LYS B 1 219 ? -6.72657 -3.59022 28.30969 1.000 103.70758 219 LYS B N 1
ATOM 3377 C CA . LYS B 1 219 ? -7.68189 -2.48922 28.23969 1.000 104.53408 219 LYS B CA 1
ATOM 3378 C C . LYS B 1 219 ? -7.77757 -1.74606 29.56486 1.000 104.60457 219 LYS B C 1
ATOM 3379 O O . LYS B 1 219 ? -8.07672 -0.54667 29.58347 1.000 107.54889 219 LYS B O 1
ATOM 3385 N N . GLU B 1 220 ? -7.53033 -2.43711 30.67930 1.000 99.89460 220 GLU B N 1
ATOM 3386 C CA . GLU B 1 220 ? -7.55555 -1.78003 31.98162 1.000 98.45310 220 GLU B CA 1
ATOM 3387 C C . GLU B 1 220 ? -6.40255 -0.79369 32.12099 1.000 107.83084 220 GLU B C 1
ATOM 3388 O O . GLU B 1 220 ? -6.59685 0.34732 32.55553 1.000 113.33121 220 GLU B O 1
ATOM 3394 N N . LEU B 1 221 ? -5.19166 -1.21554 31.75131 1.000 102.55800 221 LEU B N 1
ATOM 3395 C CA . LEU B 1 221 ? -4.02253 -0.35867 31.91060 1.000 102.68137 221 LEU B CA 1
ATOM 3396 C C . LEU B 1 221 ? -3.96712 0.74429 30.86150 1.000 102.32229 221 LEU B C 1
ATOM 3397 O O . LEU B 1 221 ? -3.48840 1.84570 31.15460 1.000 104.11739 221 LEU B O 1
ATOM 3402 N N . VAL B 1 222 ? -4.44198 0.47353 29.64452 1.000 108.71293 222 VAL B N 1
ATOM 3403 C CA . VAL B 1 222 ? -4.45644 1.50176 28.60810 1.000 107.79184 222 VAL B CA 1
ATOM 3404 C C . VAL B 1 222 ? -5.44288 2.60525 28.96901 1.000 110.92059 222 VAL B C 1
ATOM 3405 O O . VAL B 1 222 ? -5.10741 3.79532 28.94112 1.000 115.81555 222 VAL B O 1
ATOM 3409 N N . GLU B 1 223 ? -6.67403 2.22643 29.32027 1.000 107.26837 223 GLU B N 1
ATOM 3410 C CA . GLU B 1 223 ? -7.69081 3.21546 29.65676 1.000 107.99790 223 GLU B CA 1
ATOM 3411 C C . GLU B 1 223 ? -7.40213 3.91833 30.97651 1.000 114.16807 223 GLU B C 1
ATOM 3412 O O . GLU B 1 223 ? -7.91562 5.01934 31.20139 1.000 124.63527 223 GLU B O 1
ATOM 3418 N N . SER B 1 224 ? -6.59909 3.31077 31.85282 1.000 105.34643 224 SER B N 1
ATOM 3419 C CA . SER B 1 224 ? -6.15824 4.00822 33.05469 1.000 103.91232 224 SER B CA 1
ATOM 3420 C C . SER B 1 224 ? -5.04534 5.00099 32.74887 1.000 109.89781 224 SER B C 1
ATOM 3421 O O . SER B 1 224 ? -4.90983 6.01033 33.44952 1.000 114.85959 224 SER B O 1
ATOM 3424 N N . ALA B 1 225 ? -4.24471 4.73285 31.71626 1.000 123.50541 225 ALA B N 1
ATOM 3425 C CA . ALA B 1 225 ? -3.23066 5.67502 31.26415 1.000 123.21169 225 ALA B CA 1
ATOM 3426 C C . ALA B 1 225 ? -3.81361 6.81281 30.43838 1.000 128.75084 225 ALA B C 1
ATOM 3427 O O . ALA B 1 225 ? -3.11730 7.80570 30.20235 1.000 129.88730 225 ALA B O 1
ATOM 3429 N N . ARG B 1 226 ? -5.06374 6.69008 29.99368 1.000 126.63186 226 ARG B N 1
ATOM 3430 C CA . ARG B 1 226 ? -5.73701 7.74334 29.24486 1.000 126.64779 226 ARG B CA 1
ATOM 3431 C C . ARG B 1 226 ? -6.39661 8.76668 30.16057 1.000 135.87809 226 ARG B C 1
ATOM 3432 O O . ARG B 1 226 ? -6.40928 9.96214 29.84739 1.000 138.84795 226 ARG B O 1
ATOM 3440 N N . LYS B 1 227 ? -6.94215 8.31814 31.29255 1.000 154.29633 227 LYS B N 1
ATOM 3441 C CA . LYS B 1 227 ? -7.65555 9.22703 32.18326 1.000 150.67142 227 LYS B CA 1
ATOM 3442 C C . LYS B 1 227 ? -6.69169 10.16133 32.90625 1.000 151.76455 227 LYS B C 1
ATOM 3443 O O . LYS B 1 227 ? -6.91029 11.37741 32.95512 1.000 156.18770 227 LYS B O 1
ATOM 3449 N N . ARG B 1 228 ? -5.61787 9.61289 33.47441 1.000 138.41292 228 ARG B N 1
ATOM 3450 C CA . ARG B 1 228 ? -4.63385 10.42730 34.17710 1.000 131.37397 228 ARG B CA 1
ATOM 3451 C C . ARG B 1 228 ? -3.57861 10.99176 33.23098 1.000 139.26828 228 ARG B C 1
ATOM 3452 O O . ARG B 1 228 ? -3.24301 12.17831 33.30776 1.000 139.39093 228 ARG B O 1
ATOM 3460 N N . GLY B 1 229 ? -3.04584 10.15716 32.33858 1.000 148.14831 229 GLY B N 1
ATOM 3461 C CA . GLY B 1 229 ? -2.03282 10.60469 31.41008 1.000 150.61271 229 GLY B CA 1
ATOM 3462 C C . GLY B 1 229 ? -2.61169 11.12559 30.10793 1.000 146.53827 229 GLY B C 1
ATOM 3463 O O . GLY B 1 229 ? -3.71811 10.77421 29.70457 1.000 147.52378 229 GLY B O 1
ATOM 3464 N N . ILE B 1 230 ? -1.83674 11.98002 29.44565 1.000 142.50659 230 ILE B N 1
ATOM 3465 C CA . ILE B 1 230 ? -2.27940 12.56203 28.18530 1.000 143.32761 230 ILE B CA 1
ATOM 3466 C C . ILE B 1 230 ? -1.85038 11.71927 26.98475 1.000 144.02473 230 ILE B C 1
ATOM 3467 O O . ILE B 1 230 ? -2.59579 11.61893 26.00468 1.000 143.03825 230 ILE B O 1
ATOM 3472 N N . GLU B 1 231 ? -0.67850 11.08833 27.04470 1.000 147.09852 231 GLU B N 1
ATOM 3473 C CA . GLU B 1 231 ? -0.11644 10.38265 25.90371 1.000 142.91652 231 GLU B CA 1
ATOM 3474 C C . GLU B 1 231 ? 0.31618 8.98035 26.30654 1.000 128.62503 231 GLU B C 1
ATOM 3475 O O . GLU B 1 231 ? 0.70022 8.73398 27.45340 1.000 130.07003 231 GLU B O 1
ATOM 3481 N N . LEU B 1 232 ? 0.25032 8.06241 25.34319 1.000 119.35779 232 LEU B N 1
ATOM 3482 C CA . LEU B 1 232 ? 0.75850 6.70520 25.52958 1.000 103.41338 232 LEU B CA 1
ATOM 3483 C C . LEU B 1 232 ? 1.31948 6.24040 24.19269 1.000 89.70206 232 LEU B C 1
ATOM 3484 O O . LEU B 1 232 ? 0.55743 5.95229 23.26487 1.000 85.49211 232 LEU B O 1
ATOM 3489 N N . THR B 1 233 ? 2.64635 6.17523 24.10455 1.000 83.67454 233 THR B N 1
ATOM 3490 C CA . THR B 1 233 ? 3.32711 5.84682 22.86136 1.000 81.48076 233 THR B CA 1
ATOM 3491 C C . THR B 1 233 ? 2.91770 4.45366 22.37826 1.000 80.76959 233 THR B C 1
ATOM 3492 O O . THR B 1 233 ? 2.65237 3.56163 23.19070 1.000 81.45755 233 THR B O 1
ATOM 3496 N N . PRO B 1 234 ? 2.83421 4.24229 21.05887 1.000 81.11423 234 PRO B N 1
ATOM 3497 C CA . PRO B 1 234 ? 2.61533 2.87403 20.55855 1.000 78.16956 234 PRO B CA 1
ATOM 3498 C C . PRO B 1 234 ? 3.68922 1.89378 20.99592 1.000 75.62263 234 PRO B C 1
ATOM 3499 O O . PRO B 1 234 ? 3.40074 0.69926 21.14343 1.000 72.24852 234 PRO B O 1
ATOM 3503 N N . PHE B 1 235 ? 4.92422 2.35887 21.20318 1.000 78.64209 235 PHE B N 1
ATOM 3504 C CA . PHE B 1 235 ? 5.94220 1.50063 21.80028 1.000 77.10200 235 PHE B CA 1
ATOM 3505 C C . PHE B 1 235 ? 5.57642 1.12402 23.22885 1.000 70.35693 235 PHE B C 1
ATOM 3506 O O . PHE B 1 235 ? 5.87322 0.00937 23.67394 1.000 65.42560 235 PHE B O 1
ATOM 3514 N N . GLU B 1 236 ? 4.92975 2.03443 23.95790 1.000 73.81646 236 GLU B N 1
ATOM 3515 C CA . GLU B 1 236 ? 4.56851 1.77945 25.34519 1.000 64.54651 236 GLU B CA 1
ATOM 3516 C C . GLU B 1 236 ? 3.30873 0.93390 25.47689 1.000 61.90203 236 GLU B C 1
ATOM 3517 O O . GLU B 1 236 ? 3.04443 0.40613 26.56245 1.000 59.75063 236 GLU B O 1
ATOM 3523 N N . VAL B 1 237 ? 2.52942 0.79481 24.40289 1.000 68.95980 237 VAL B N 1
ATOM 3524 C CA . VAL B 1 237 ? 1.38894 -0.11509 24.42536 1.000 69.09531 237 VAL B CA 1
ATOM 3525 C C . VAL B 1 237 ? 1.85599 -1.55895 24.29597 1.000 71.45272 237 VAL B C 1
ATOM 3526 O O . VAL B 1 237 ? 1.37693 -2.44502 25.01278 1.000 73.26480 237 VAL B O 1
ATOM 3530 N N . ALA B 1 238 ? 2.79519 -1.81928 23.38208 1.000 73.49391 238 ALA B N 1
ATOM 3531 C CA . ALA B 1 238 ? 3.37734 -3.15316 23.27780 1.000 65.46212 238 ALA B CA 1
ATOM 3532 C C . ALA B 1 238 ? 4.13390 -3.52924 24.54376 1.000 63.62866 238 ALA B C 1
ATOM 3533 O O . ALA B 1 238 ? 4.14441 -4.70164 24.93639 1.000 58.47309 238 ALA B O 1
ATOM 3535 N N . LEU B 1 239 ? 4.77298 -2.55222 25.19290 1.000 69.26254 239 LEU B N 1
ATOM 3536 C CA . LEU B 1 239 ? 5.42308 -2.81568 26.47170 1.000 64.15136 239 LEU B CA 1
ATOM 3537 C C . LEU B 1 239 ? 4.40766 -3.18450 27.54374 1.000 65.67558 239 LEU B C 1
ATOM 3538 O O . LEU B 1 239 ? 4.71629 -3.96903 28.44797 1.000 65.23880 239 LEU B O 1
ATOM 3543 N N . LEU B 1 240 ? 3.19579 -2.63098 27.46064 1.000 71.18154 240 LEU B N 1
ATOM 3544 C CA . LEU B 1 240 ? 2.15050 -2.98223 28.41596 1.000 70.94048 240 LEU B CA 1
ATOM 3545 C C . LEU B 1 240 ? 1.71312 -4.43100 28.24036 1.000 74.46952 240 LEU B C 1
ATOM 3546 O O . LEU B 1 240 ? 1.65311 -5.19340 29.21174 1.000 79.37403 240 LEU B O 1
ATOM 3551 N N . ALA B 1 241 ? 1.40744 -4.82931 27.00178 1.000 71.68062 241 ALA B N 1
ATOM 3552 C CA . ALA B 1 241 ? 0.95447 -6.19329 26.74832 1.000 67.34805 241 ALA B CA 1
ATOM 3553 C C . ALA B 1 241 ? 2.02638 -7.21856 27.09263 1.000 66.80094 241 ALA B C 1
ATOM 3554 O O . ALA B 1 241 ? 1.70190 -8.35256 27.46388 1.000 68.70565 241 ALA B O 1
ATOM 3556 N N . TYR B 1 242 ? 3.30215 -6.84372 26.97102 1.000 70.15998 242 TYR B N 1
ATOM 3557 C CA . TYR B 1 242 ? 4.38617 -7.74802 27.34345 1.000 64.32769 242 TYR B CA 1
ATOM 3558 C C . TYR B 1 242 ? 4.28620 -8.15266 28.80800 1.000 60.53659 242 TYR B C 1
ATOM 3559 O O . TYR B 1 242 ? 4.28112 -9.34470 29.13745 1.000 59.13646 242 TYR B O 1
ATOM 3568 N N . TYR B 1 243 ? 4.20676 -7.16635 29.70411 1.000 57.12856 243 TYR B N 1
ATOM 3569 C CA . TYR B 1 243 ? 4.11712 -7.46428 31.12933 1.000 60.81021 243 TYR B CA 1
ATOM 3570 C C . TYR B 1 243 ? 2.83861 -8.21992 31.46501 1.000 67.02797 243 TYR B C 1
ATOM 3571 O O . TYR B 1 243 ? 2.80696 -8.98368 32.43612 1.000 67.95516 243 TYR B O 1
ATOM 3580 N N . VAL B 1 244 ? 1.77932 -8.02302 30.67846 1.000 72.67776 244 VAL B N 1
ATOM 3581 C CA . VAL B 1 244 ? 0.55325 -8.78987 30.87572 1.000 69.71406 244 VAL B CA 1
ATOM 3582 C C . VAL B 1 244 ? 0.77422 -10.24905 30.49714 1.000 73.55876 244 VAL B C 1
ATOM 3583 O O . VAL B 1 244 ? 0.40973 -11.16520 31.24375 1.000 75.68329 244 VAL B O 1
ATOM 3587 N N . LEU B 1 245 ? 1.38286 -10.48471 29.33256 1.000 72.90724 245 LEU B N 1
ATOM 3588 C CA . LEU B 1 245 ? 1.55479 -11.84837 28.84228 1.000 69.69630 245 LEU B CA 1
ATOM 3589 C C . LEU B 1 245 ? 2.55787 -12.62405 29.68734 1.000 71.37080 245 LEU B C 1
ATOM 3590 O O . LEU B 1 245 ? 2.36643 -13.81803 29.94631 1.000 73.37872 245 LEU B O 1
ATOM 3595 N N . VAL B 1 246 ? 3.63241 -11.96578 30.12531 1.000 72.36072 246 VAL B N 1
ATOM 3596 C CA . VAL B 1 246 ? 4.63623 -12.64273 30.94148 1.000 73.93847 246 VAL B CA 1
ATOM 3597 C C . VAL B 1 246 ? 4.06258 -12.98913 32.31019 1.000 77.53477 246 VAL B C 1
ATOM 3598 O O . VAL B 1 246 ? 4.23616 -14.10769 32.80880 1.000 83.58360 246 VAL B O 1
ATOM 3602 N N . LEU B 1 247 ? 3.36997 -12.03400 32.93779 1.000 82.70229 247 LEU B N 1
ATOM 3603 C CA . LEU B 1 247 ? 2.70141 -12.31610 34.20461 1.000 80.38671 247 LEU B CA 1
ATOM 3604 C C . LEU B 1 247 ? 1.67976 -13.43395 34.04665 1.000 88.90489 247 LEU B C 1
ATOM 3605 O O . LEU B 1 247 ? 1.47686 -14.23665 34.96552 1.000 94.87848 247 LEU B O 1
ATOM 3610 N N . ASP B 1 248 ? 1.02504 -13.49942 32.88570 1.000 83.20626 248 ASP B N 1
ATOM 3611 C CA . ASP B 1 248 ? 0.11218 -14.60214 32.60602 1.000 85.98763 248 ASP B CA 1
ATOM 3612 C C . ASP B 1 248 ? 0.85632 -15.93059 32.56855 1.000 89.74035 248 ASP B C 1
ATOM 3613 O O . ASP B 1 248 ? 0.43560 -16.90965 33.19533 1.000 93.72000 248 ASP B O 1
ATOM 3618 N N . TYR B 1 249 ? 1.97339 -15.97985 31.83799 1.000 88.95075 249 TYR B N 1
ATOM 3619 C CA . TYR B 1 249 ? 2.73485 -17.22047 31.73097 1.000 91.33671 249 TYR B CA 1
ATOM 3620 C C . TYR B 1 249 ? 3.30954 -17.64264 33.07727 1.000 95.55856 249 TYR B C 1
ATOM 3621 O O . TYR B 1 249 ? 3.33148 -18.83554 33.40333 1.000 96.39649 249 TYR B O 1
ATOM 3630 N N . LEU B 1 250 ? 3.78801 -16.68020 33.86939 1.000 98.01043 250 LEU B N 1
ATOM 3631 C CA . LEU B 1 250 ? 4.36874 -17.01398 35.16622 1.000 95.72686 250 LEU B CA 1
ATOM 3632 C C . LEU B 1 250 ? 3.33029 -17.63222 36.09293 1.000 110.26156 250 LEU B C 1
ATOM 3633 O O . LEU B 1 250 ? 3.61639 -18.60945 36.79493 1.000 119.33957 250 LEU B O 1
ATOM 3638 N N . LYS B 1 251 ? 2.11561 -17.08006 36.10530 1.000 124.74493 251 LYS B N 1
ATOM 3639 C CA . LYS B 1 251 ? 1.05036 -17.64960 36.91987 1.000 127.42480 251 LYS B CA 1
ATOM 3640 C C . LYS B 1 251 ? 0.57680 -18.99487 36.38605 1.000 129.44205 251 LYS B C 1
ATOM 3641 O O . LYS B 1 251 ? 0.02939 -19.79429 37.15265 1.000 131.87213 251 LYS B O 1
ATOM 3647 N N . LYS B 1 252 ? 0.77692 -19.26162 35.09892 1.000 108.60477 252 LYS B N 1
ATOM 3648 C CA . LYS B 1 252 ? 0.40546 -20.54166 34.50777 1.000 111.63637 252 LYS B CA 1
ATOM 3649 C C . LYS B 1 252 ? 1.36923 -21.64309 34.93681 1.000 107.19048 252 LYS B C 1
ATOM 3650 O O . LYS B 1 252 ? 2.06797 -22.22684 34.10811 1.000 94.85258 252 LYS B O 1
#

B-factor: mean 94.42, std 28.95, range [38.96, 204.29]

Sequence (482 aa):
PSAEIFEDFLDWYEEIIESTDKRVEAIVEELGGELTEEMKEALAMARAAMAAFEKEGDVFRLASVGATAALMVWFHLRNIPLAGIARAWLLMLAQLEAGADVDTALAAAAEVLREYGVSEELVAAAAAEARALVESLTPFELASLAALAAARLLFTARNNPLAKIIQAALDLYNRTVDMSTEEAVEAALEAMKELGASEESLERLKELVESARKRGIELTPFEVALLAYYVLVLDYLKKSPSAEIFEDFLDWYGEEIIESTDKRVEAIVEELGGELTEEMKEALAMARAAMAAFEKEGDVFRLASVGATAALMVWFHLRNIPLAGIARAWLLMLAQLEAGADVDTALAAAAEVLREYGVSEELVAAAAAEARALVESRGLTPFELASLAALAAARLLFTARNNPLAKIIQAALDLYNRTVDMSTEEAVEAALEAMKELGASEESLERLKELVESARKRGIELTPFEVALLAYYVLVLDYLKK

Solvent-accessible surface area: 22911 Å² total; per-residue (Å²): 98,17,28,95,10,22,68,65,7,5,92,57,209,86,62,27,29,118,70,18,34,156,77,2,95,22,5,39,138,125,73,66,36,166,38,50,118,100,0,105,99,8,8,60,83,1,79,66,4,1,33,37,26,78,176,145,64,38,72,16,23,14,11,6,0,4,7,20,3,5,29,0,4,24,33,40,108,159,38,81,19,25,0,0,21,12,27,6,16,3,44,8,3,35,53,20,88,88,71,32,85,45,85,70,0,12,61,17,8,9,96,14,15,115,124,36,59,14,55,88,105,26,4,18,0,7,17,7,28,3,81,45,27,8,148,117,136,62,44,4,26,18,0,9,20,4,17,26,0,10,12,40,21,8,15,65,85,90,64,96,61,14,21,109,27,0,50,21,13,8,58,9,19,88,96,3,90,135,72,55,44,86,89,1,8,76,4,0,33,95,16,2,131,132,60,34,33,54,77,123,10,18,66,66,0,94,95,12,0,65,19,28,74,156,145,71,161,64,18,51,46,24,5,1,6,12,3,4,27,26,3,17,4,6,16,56,42,138,149,122,109,16,11,105,8,27,63,60,6,0,85,166,36,46,115,130,41,18,84,59,14,37,141,78,12,102,31,3,40,144,126,61,60,44,142,26,44,116,100,0,102,126,5,22,46,64,0,110,64,17,4,31,54,27,54,159,140,39,53,78,8,21,2,9,8,0,5,7,20,1,3,31,0,4,43,36,42,72,120,91,43,18,32,0,0,25,12,35,8,16,2,40,8,5,34,47,18,116,87,72,29,86,42,88,65,0,14,58,22,8,11,83,6,17,112,127,43,56,22,57,82,65,34,4,13,5,8,23,9,40,3,84,53,26,21,142,56,210,58,62,56,40,2,6,22,0,10,1,7,17,27,0,10,10,42,15,21,14,56,64,100,108,51,43,24,6,126,14,2,41,31,16,4,63,7,14,84,117,3,45,116,64,58,66,97,95,2,1,98,0,1,33,82,8,2,120,125,67,28,42,77,120,70,8,38,109,50,0,67,95,2,16,75,43,11,136,159,202,29,161,139,21,52,32,16,10,0,10,16,0,4,28,24,6,17,2,16,26,78,55,154,137

Secondary structure (DSSP, 8-state):
-HHHHHHHHH----HHHHHHHHHHHHHHHHH-PPPPHHHHHHHHHHHHHHHHHHHTT-HHHHHHHHHHHHHHHHTTTSSHHHHHHHHHHHHHHHHHHTT--HHHHHHHHHHHHHHTT--HHHHHHHHHHHHHHH----HHHHHHHHHHHHHHHHTSSTTHHHHHHHHHHHHHHHHSSSS-HHHHHHHHHHHHHHH---SSHHHHHHHHHHHHHHSSPPPPHHHHHHHHHHHHHHHHHHH-/-HHHHHHHHHS---HHHHHHHHHHHHHHHHHH-PPPPHHHHHHHHHHHHHHHHHHHS--HHHHHHHHHHHHHHHHTTTTT-THHHHHHHHHHHHHHHHTT--HHHHHHHHHHHHHHTT--HHHHHHHHHHHHHHH------HHHHHHHHHHHHHHHHHHHTT-THHHHHHHHHHHHHHHSS--HHHHHHHHHHHHHHH-S-SSHHHHHHHHHHHHHHS-S---HHHHHHHHHHHHHHHHHH-

Foldseek 3Di:
DLLVLLVVLLDDDVVLLVVLVVLQVVLCVVVPDDDDPVLVVLVVLLSVVLVVCVVVVVVNVNSVSSSLNNVLSNCVPVPQLVVLLSSLLSQLLVVVVVVDDLVVSLVVSLVSNVVSDDDPVLSVVLSVVLVVLQVLDHSNLSSVLSSLSSVLSVCVPPPPVLSVLSVLLSVLCNVCVPPDDVRSLVVLLVSCVVVCLDPVLSVSLVVSQVVPVVDDDHDDSNVSSVSSSSSSVSSVVVVD/DLLVLLVVLLPAWAPVLLVVLVVLQVVLCVVVPDDDDPLLVVLVVLLSVVSNVCNVPPPRNLNNVSSSLNNVLSNCVVVLDLVVLLSSLLSQLLVCVVVPDDPVVSLVVSLVSSVVSPDDPVLSVVLSVVLVVLVPDLDDDSNCSSVLSSLSSVLSVCVVPVHCLNVLSVLLSVLCVVCVPPDDVRLLVVLLVSCVVVPLDDPLNVSLVVNSVSCVVPPPDAGSNNSSVSSSSSVVSSVVVD

Radius of gyration: 25.16 Å; Cα contacts (8 Å, |Δi|>4): 542; chains: 2; bounding box: 52×59×72 Å

Nearest PDB structures (foldseek):
  8vej-assembly1_A  TM=1.004E+00  e=7.026E-29  synthetic construct
  8vej-assembly2_B  TM=9.884E-01  e=5.857E-25  synthetic construct
  8vej-assembly2_B  TM=1.004E+00  e=2.037E-29  synthetic construct
  8vej-assembly1_A  TM=9.884E-01  e=2.324E-24  synthetic construct